Protein 3PIK (pdb70)

Solvent-accessible surface area: 24505 Å² total; per-residue (Å²): 118,54,48,30,40,127,68,147,135,18,89,59,31,19,81,139,63,17,103,152,93,150,28,43,40,18,154,70,3,1,83,12,103,62,0,42,65,10,0,50,68,0,44,113,54,9,153,104,11,107,111,11,43,72,125,11,79,117,10,75,58,63,57,160,110,14,27,58,78,85,133,83,113,117,82,56,116,67,63,37,55,155,64,53,93,180,184,56,104,110,63,90,90,102,70,24,40,39,16,92,61,36,43,70,66,61,33,127,68,0,107,12,88,4,56,4,53,9,47,94,8,70,33,34,8,25,52,13,30,34,132,12,46,60,24,94,9,10,4,63,0,0,41,14,0,0,54,0,6,28,5,44,30,0,25,111,13,0,60,54,12,22,138,77,8,69,117,10,46,39,77,1,62,124,23,53,130,107,72,69,26,80,109,114,1,25,105,35,1,125,36,16,15,92,69,2,118,74,14,21,61,112,24,92,34,60,27,52,126,3,27,100,51,0,26,135,42,8,27,32,159,53,188,37,12,128,63,68,123,44,83,70,108,10,11,97,52,11,181,46,73,75,34,21,50,0,81,22,0,19,114,18,15,36,2,50,57,3,51,35,35,4,49,14,10,11,3,67,5,0,10,9,83,7,33,78,79,46,67,56,29,45,54,41,12,98,44,21,42,14,68,52,110,97,40,12,154,65,102,110,27,36,146,190,58,113,88,84,115,90,91,86,48,153,165,60,69,44,161,35,88,52,83,21,56,80,10,61,94,153,40,111,105,19,41,76,52,4,53,103,85,0,94,72,0,34,124,70,0,33,66,4,51,64,84,52,112,47,14,54,80,79,4,40,49,37,94,164,106,32,50,58,15,92,106,61,17,114,165,8,54,46,89,21,83,152,73,66,46,69,11,91,88,1,11,72,6,8,113,36,22,22,52,6,75,29,55,19,45,61,20,46,48,34,46,16,30,11,13,0,39,0,4,14,6,6,16,8,64

Organism: Escherichia coli (strain K12) (NCBI:txid83333)

Radius of gyration: 37.1 Å; Cα contacts (8 Å, |Δi|>4): 597; chains: 1; bounding box: 53×47×133 Å

B-factor: mean 33.32, std 16.94, range [6.04, 137.3]

CATH classification: 1.20.1600.10 (+1 more: 2.20.200.10)

Foldseek 3Di:
DWPFDDDDADDALDDFFLPPDDDDAPVAQFPAVQLVVLLVLLCPQAPVLVVLVVVLVVLVVVLVVLLCVQDKDKDKDWDKDWDADPDDDGDIFIKIKMKIKMKHWPCPLCLSVLLSLLSVLLSVLSVLVSLLVSLVLSLVLSLLLLQLLLLVVQLVVLVVLLVVLVVVLVVVVVCVVVVRADPVLNVLSVVVNVVSVVSNVVSVVSNVVSLVVNCNSSNHDPDDDDHDDDAPVSGPFDDDDSGDTLVLQCQASNLVSLSSNLSSLSSQLRNLVCVQAKIKMKMKMKMFMDSDDVCTPPPVRIDIGIDMDIDHDDDDPCPSVVSSVVSVVVSVVSSVVSNVSSVVLSVLQSVLVVLLVVLVVVLVVLVVVLVVLVVQLVVQVVCVSVVNDHSVSNSVSSVVNSVSVSVNSVSRSVNVSSSSSNCVSSRHD

GO terms:
  GO:0005515 protein binding (F, IDA)
  GO:0010272 response to silver ion (P, IEP)
  GO:0042802 identical protein binding (F, IDA)
  GO:0060003 copper ion export (P, IEP)
  GO:0046688 response to copper ion (P, IEP)
  GO:0070207 protein homotrimerization (P, IDA)
  GO:0005375 copper ion transmembrane transporter activity (F, IGI)
  GO:0005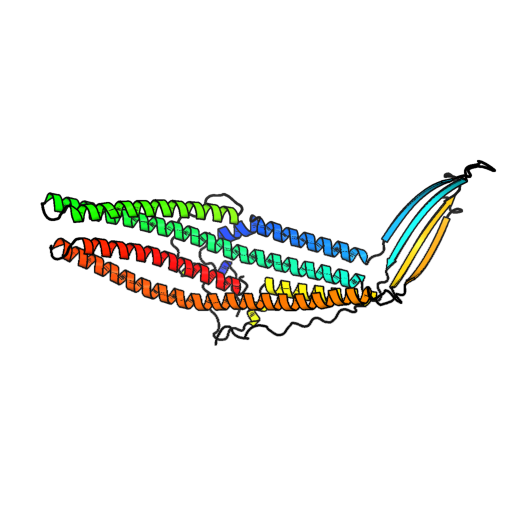507 copper ion binding (F, IGI)
  GO:0010273 detoxification of copper ion (P, IGI)
  GO:0060003 copper ion export (P, IGI)
  GO:0006878 intracellular copper ion homeostasis (P, IGI)
  GO:0010272 response to silver ion (P, IMP)
  GO:0046688 response to copper ion (P, IMP)
  GO:0019992 diacylglycerol binding (F, IDA)

Nearest PDB structures (foldseek):
  4k7r-assembly1_A  TM=1.001E+00  e=1.091E-59  Escherichia coli K-12
  1wp1-assembly1_A  TM=9.304E-01  e=4.346E-34  Pseudomonas aeruginosa
  7akz-assembly1_A  TM=9.277E-01  e=5.457E-34  Pseudomonas aeruginosa PAO1
  6zre-assembly2_B  TM=9.268E-01  e=3.791E-34  Pseudomonas aeruginosa PAO1
  5azs-assembly1_C  TM=9.317E-01  e=3.863E-33  Pseudomonas aeruginosa PAO1

Sequence (429 aa):
CSLAPDYQRPAMPVPQQFSLYQNAGWRTFFVDNQVKTLISEALVNNRDLRMATLKVQEARAQYRLTDADRYPQLNGEGSGSWSGNLKGNTATTREFSTGLNASFDLDFFGRLKNMSEAERQNYLATEEAQRAVHILLVSNVAQSYFNQQLAYAQLQIAEETLRNYQQSYAFVEKQLLTGSSNVLALEQARGVIESTRSDIAKRQGELAQANNALQLLLGSYGKLPQAQTVNSDSLQSVKLPAGLSSQILLQRPDIMEAEHALMAANANIGAARAAFFPSISLTSGISTASSDLSSLFNASSGMWNFIPKIEIPIFNAGRNQANLDIAEIRQQQSVVNYEQKIQNAFKEVADALALRQSLNDQISAQQRYLASLQITLQRARALYQHGAVSYLEVLDAERSLFATRQTLLDLNYARQVNEISLYTALGGG

InterPro domains:
  IPR003423 Outer membrane efflux protein [PF02321] (66-248)
  IPR003423 Outer membrane efflux protein [PF02321] (272-456)
  IPR010131 Multidrug resistance outer membrane protein MdtP/Nodulation protein T-like [PTHR30203] (9-457)
  IPR010131 Multidrug resistance outer membrane protein MdtP/Nodulation protein T-like [TIGR01845] (11-457)

Secondary structure (DSSP, 8-state):
---PPPP-PPPPSS-SBS----PPPHHHHB--HHHHHHHHHHHHH-HHHHHHHHHHHHHHHHHHHHHHTTS-EEEEEEEEEEE--SSS--PPEEEEEEEEEEEEE--TT-HHHHHHHHHHHHHHHHHHHHHHHHHHHHHHHHHHHHHHHHHHHHHHHHHHHHHHHHHHHHHHHHHHTTT-S-HHHHHHHHHHHHHHHHHHHHHHHHHHHHHHHHHHHHT--SPPPPP----GGGB------TT-BGGGGGGSHHHHHHHHHHHHHHHHHHHHHHTTS-EEEEEEEEEEEESSSTTSS-TTTEEEEEEEEEE-----TTHHHHHHHHHHHHHHHHHHHHHHHHHHHHHHHHHHHHHHHHHHHHHHHHHHHHHHHHHHHHHHHHHHHTTSS-THHHHHHHHHHHHHHHHHHHHHHHHHHHHHHHHHHTT--

Structure (mmCIF, N/CA/C/O backbone):
data_3PIK
#
_entry.id   3PIK
#
_cell.length_a   89.030
_cell.length_b   89.030
_cell.length_c   473.037
_cell.angle_alpha   90.00
_cell.angle_beta   90.00
_cell.angle_gamma   120.00
#
_symmetry.space_group_name_H-M   'H 3 2'
#
loop_
_entity.id
_entity.type
_entity.pdbx_description
1 polymer 'Cation efflux system protein cusC'
2 non-polymer 'UNKNOWN LIGAND'
3 non-polymer 'SULFATE ION'
4 water water
#
loop_
_atom_site.group_PDB
_atom_site.id
_atom_site.type_symbol
_atom_site.label_atom_id
_atom_site.label_alt_id
_atom_site.label_comp_id
_atom_site.label_asym_id
_atom_site.label_entity_id
_atom_site.label_seq_id
_atom_site.pdbx_PDB_ins_code
_atom_site.Cartn_x
_atom_site.Cartn_y
_atom_site.Cartn_z
_atom_site.occupancy
_atom_site.B_iso_or_equiv
_atom_site.auth_seq_id
_atom_site.auth_comp_id
_atom_site.auth_asym_id
_atom_site.auth_atom_id
_atom_site.pdbx_PDB_model_num
ATOM 1 N N . CYS A 1 1 ? -21.346 16.013 67.794 1.00 55.83 1 CYS A N 1
ATOM 2 C CA . CYS A 1 1 ? -20.991 15.115 66.691 1.00 49.30 1 CYS A CA 1
ATOM 3 C C . CYS A 1 1 ? -22.092 14.904 65.640 1.00 46.62 1 CYS A C 1
ATOM 4 O O . CYS A 1 1 ? -23.262 15.166 65.900 1.00 54.23 1 CYS A O 1
ATOM 7 N N . SER A 1 2 ? -21.707 14.433 64.458 1.00 38.97 2 SER A N 1
ATOM 8 C CA . SER A 1 2 ? -22.653 14.291 63.364 1.00 33.35 2 SER A CA 1
ATOM 9 C C . SER A 1 2 ? -23.032 12.853 63.047 1.00 25.76 2 SER A C 1
ATOM 10 O O . SER A 1 2 ? -22.173 11.978 62.918 1.00 31.10 2 SER A O 1
ATOM 13 N N . LEU A 1 3 ? -24.332 12.625 62.899 1.00 29.95 3 LEU A N 1
ATOM 14 C CA . LEU A 1 3 ? -24.843 11.312 62.515 1.00 25.10 3 LEU A CA 1
ATOM 15 C C . LEU A 1 3 ? -25.139 11.234 61.019 1.00 22.45 3 LEU A C 1
ATOM 16 O O . LEU A 1 3 ? -25.667 10.230 60.538 1.00 26.81 3 LEU A O 1
ATOM 21 N N . ALA A 1 4 ? -24.797 12.287 60.279 1.00 18.79 4 ALA A N 1
ATOM 22 C CA . ALA A 1 4 ? -25.040 12.291 58.832 1.00 22.47 4 ALA A CA 1
ATOM 23 C C . ALA A 1 4 ? -24.180 11.258 58.086 1.00 27.65 4 ALA A C 1
ATOM 24 O O . ALA A 1 4 ? -23.029 11.021 58.438 1.00 26.26 4 ALA A O 1
ATOM 26 N N . PRO A 1 5 ? -24.747 10.639 57.044 1.00 26.15 5 PRO A N 1
ATOM 27 C CA . PRO A 1 5 ? -23.930 9.767 56.193 1.00 24.63 5 PRO A CA 1
ATOM 28 C C . PRO A 1 5 ? -22.931 10.608 55.391 1.00 25.94 5 PRO A C 1
ATOM 29 O O . PRO A 1 5 ? -23.182 11.789 55.124 1.00 25.61 5 PRO A O 1
ATOM 33 N N . ASP A 1 6 ? -21.799 10.010 55.043 1.00 18.54 6 ASP A N 1
ATOM 34 C CA . ASP A 1 6 ? -20.799 10.660 54.204 1.00 23.56 6 ASP A CA 1
ATOM 35 C C . ASP A 1 6 ? -21.333 10.853 52.796 1.00 30.25 6 ASP A C 1
ATOM 36 O O . ASP A 1 6 ? -22.135 10.057 52.310 1.00 28.02 6 ASP A O 1
ATOM 41 N N . TYR A 1 7 ? -20.867 11.902 52.137 1.00 31.99 7 TYR A N 1
ATOM 42 C CA . TYR A 1 7 ? -21.223 12.131 50.751 1.00 32.72 7 TYR A CA 1
ATOM 43 C C . TYR A 1 7 ? -20.606 11.082 49.836 1.00 37.50 7 TYR A C 1
ATOM 44 O O . TYR A 1 7 ? -19.416 10.798 49.923 1.00 32.86 7 TYR A O 1
ATOM 53 N N . GLN A 1 8 ? -21.420 10.514 48.957 1.00 36.57 8 GLN A N 1
ATOM 54 C CA . GLN A 1 8 ? -20.900 9.697 47.870 1.00 37.29 8 GLN A CA 1
ATOM 55 C C . GLN A 1 8 ? -21.556 10.124 46.564 1.00 32.66 8 GLN A C 1
ATOM 56 O O . GLN A 1 8 ? -22.788 10.137 46.445 1.00 23.58 8 GLN A O 1
ATOM 62 N N . ARG A 1 9 ? -20.726 10.517 45.602 1.00 29.44 9 ARG A N 1
ATOM 63 C CA . ARG A 1 9 ? -21.219 10.894 44.288 1.00 33.86 9 ARG A CA 1
ATOM 64 C C . ARG A 1 9 ? -21.835 9.676 43.623 1.00 28.53 9 ARG A C 1
ATOM 65 O O . ARG A 1 9 ? -21.206 8.627 43.532 1.00 27.43 9 ARG A O 1
ATOM 73 N N . PRO A 1 10 ? -23.089 9.807 43.187 1.00 23.85 10 PRO A N 1
ATOM 74 C CA . PRO A 1 10 ? -23.804 8.735 42.486 1.00 22.67 10 PRO A CA 1
ATOM 75 C C . PRO A 1 10 ? -23.070 8.290 41.222 1.00 27.13 10 PRO A C 1
ATOM 76 O O . PRO A 1 10 ? -22.353 9.064 40.582 1.00 25.70 10 PRO A O 1
ATOM 80 N N . ALA A 1 11 ? -23.274 7.036 40.859 1.00 26.99 11 ALA A N 1
ATOM 81 C CA . ALA A 1 11 ? -22.738 6.502 39.625 1.00 34.45 11 ALA A CA 1
ATOM 82 C C . ALA A 1 11 ? -23.211 7.372 38.459 1.00 37.03 11 ALA A C 1
ATOM 83 O O . ALA A 1 11 ? -24.368 7.802 38.441 1.00 27.80 11 ALA A O 1
ATOM 85 N N . MET A 1 12 ? -22.315 7.645 37.509 1.00 37.00 12 MET A N 1
ATOM 86 C CA . MET A 1 12 ? -22.641 8.435 36.315 1.00 32.86 12 MET A CA 1
ATOM 87 C C . MET A 1 12 ? -23.848 7.824 35.589 1.00 31.33 12 MET A C 1
ATOM 88 O O . MET A 1 12 ? -23.819 6.662 35.181 1.00 26.91 12 MET A O 1
ATOM 93 N N . PRO A 1 13 ? -24.928 8.598 35.446 1.00 30.52 13 PRO A N 1
ATOM 94 C CA . PRO A 1 13 ? -26.147 8.053 34.838 1.00 29.16 13 PRO A CA 1
ATOM 95 C C . PRO A 1 13 ? -26.191 8.185 33.304 1.00 26.27 13 PRO A C 1
ATOM 96 O O . PRO A 1 13 ? -27.264 8.030 32.726 1.00 25.31 13 PRO A O 1
ATOM 100 N N . VAL A 1 14 ? -25.053 8.466 32.674 1.00 20.61 14 VAL A N 1
ATOM 101 C CA . VAL A 1 14 ? -24.967 8.644 31.221 1.00 26.98 14 VAL A CA 1
ATOM 102 C C . VAL A 1 14 ? -23.682 7.990 30.730 1.00 30.39 14 VAL A C 1
ATOM 103 O O . VAL A 1 14 ? -22.791 7.731 31.533 1.00 27.94 14 VAL A O 1
ATOM 107 N N . PRO A 1 15 ? -23.573 7.726 29.412 1.00 30.14 15 PRO A N 1
ATOM 108 C CA . PRO A 1 15 ? -22.337 7.117 28.897 1.00 29.16 15 PRO A CA 1
ATOM 109 C C . PRO A 1 15 ? -21.144 7.998 29.219 1.00 26.65 15 PRO A C 1
ATOM 110 O O . PRO A 1 15 ? -21.327 9.179 29.496 1.00 24.24 15 PRO A O 1
ATOM 114 N N . GLN A 1 16 ? -19.946 7.436 29.194 1.00 29.62 16 GLN A N 1
ATOM 115 C CA . GLN A 1 16 ? -18.763 8.188 29.594 1.00 31.63 16 GLN A CA 1
ATOM 116 C C . GLN A 1 16 ? -18.248 9.080 28.472 1.00 27.84 16 GLN A C 1
ATOM 117 O O . GLN A 1 16 ? -17.432 9.971 28.709 1.00 29.44 16 GLN A O 1
ATOM 123 N N . GLN A 1 17 ? -18.734 8.843 27.255 1.00 22.43 17 GLN A N 1
ATOM 124 C CA . GLN A 1 17 ? -18.388 9.686 26.116 1.00 30.91 17 GLN A CA 1
ATOM 125 C C . GLN A 1 17 ? -19.631 10.069 25.314 1.00 33.51 17 GLN A C 1
ATOM 126 O O . GLN A 1 17 ? -20.630 9.343 25.296 1.00 26.97 17 GLN A O 1
ATOM 132 N N . PHE A 1 18 ? -19.552 11.211 24.645 1.00 27.01 18 PHE A N 1
ATOM 133 C CA . PHE A 1 18 ? -20.675 11.747 23.890 1.00 39.63 18 PHE A CA 1
ATOM 134 C C . PHE A 1 18 ? -20.923 11.046 22.556 1.00 49.47 18 PHE A C 1
ATOM 135 O O . PHE A 1 18 ? -22.030 11.118 22.015 1.00 49.92 18 PHE A O 1
ATOM 143 N N . SER A 1 19 ? -19.883 10.408 22.029 1.00 53.23 19 SER A N 1
ATOM 144 C CA . SER A 1 19 ? -20.014 9.466 20.920 1.00 70.27 19 SER A CA 1
ATOM 145 C C . SER A 1 19 ? -18.687 9.286 20.196 1.00 81.21 19 SER A C 1
ATOM 146 O O . SER A 1 19 ? -18.345 10.065 19.302 1.00 85.61 19 SER A O 1
ATOM 149 N N . LEU A 1 20 ? -17.935 8.266 20.595 1.00 84.64 20 LEU A N 1
ATOM 150 C CA . LEU A 1 20 ? -16.746 7.863 19.850 1.00 88.04 20 LEU A CA 1
ATOM 151 C C . LEU A 1 20 ? -16.601 6.344 19.843 1.00 88.27 20 LEU A C 1
ATOM 152 O O . LEU A 1 20 ? -16.114 5.763 18.875 1.00 86.69 20 LEU A O 1
ATOM 157 N N . TYR A 1 32 ? -10.356 18.992 27.995 1.00 64.23 32 TYR A N 1
ATOM 158 C CA . TYR A 1 32 ? -10.949 20.172 27.369 1.00 65.41 32 TYR A CA 1
ATOM 159 C C . TYR A 1 32 ? -11.590 21.133 28.372 1.00 62.74 32 TYR A C 1
ATOM 160 O O . TYR A 1 32 ? -12.088 20.715 29.418 1.00 66.04 32 TYR A O 1
ATOM 169 N N . GLN A 1 33 ? -11.574 22.420 28.036 1.00 60.28 33 GLN A N 1
ATOM 170 C CA . GLN A 1 33 ? -12.330 23.434 28.775 1.00 63.67 33 GLN A CA 1
ATOM 171 C C . GLN A 1 33 ? -12.726 24.605 27.876 1.00 57.29 33 GLN A C 1
ATOM 172 O O . GLN A 1 33 ? -11.910 25.110 27.097 1.00 48.31 33 GLN A O 1
ATOM 178 N N . ASN A 1 34 ? -13.979 25.039 27.987 1.00 54.01 34 ASN A N 1
ATOM 179 C CA . ASN A 1 34 ? -14.430 26.221 27.258 1.00 47.57 34 ASN A CA 1
ATOM 180 C C . ASN A 1 34 ? -13.505 27.418 27.483 1.00 41.23 34 ASN A C 1
ATOM 181 O O . ASN A 1 34 ? -12.952 27.587 28.569 1.00 42.29 34 ASN A O 1
ATOM 186 N N . ALA A 1 35 ? -13.347 28.244 26.456 1.00 37.76 35 ALA A N 1
ATOM 187 C CA . ALA A 1 35 ? -12.766 29.570 26.618 1.00 37.41 35 ALA A CA 1
ATOM 188 C C . ALA A 1 35 ? -13.843 30.479 27.212 1.00 36.40 35 ALA A C 1
ATOM 189 O O . ALA A 1 35 ? -15.020 30.130 27.181 1.00 35.76 35 ALA A O 1
ATOM 191 N N . GLY A 1 36 ? -13.445 31.634 27.749 1.00 32.85 36 GLY A N 1
ATOM 192 C CA . GLY A 1 36 ? -14.392 32.611 28.277 1.00 30.19 36 GLY A CA 1
ATOM 193 C C . GLY A 1 36 ? -15.303 33.192 27.198 1.00 28.52 36 GLY A C 1
ATOM 194 O O . GLY A 1 36 ? -14.932 33.221 26.027 1.00 28.36 36 GLY A O 1
ATOM 195 N N . TRP A 1 37 ? -16.493 33.655 27.582 1.00 24.87 37 TRP A N 1
ATOM 196 C CA . TRP A 1 37 ? -17.435 34.170 26.595 1.00 29.82 37 TRP A CA 1
ATOM 197 C C . TRP A 1 37 ? -16.890 35.387 25.851 1.00 29.57 37 TRP A C 1
ATOM 198 O O . TRP A 1 37 ? -17.280 35.644 24.714 1.00 28.68 37 TRP A O 1
ATOM 209 N N . ARG A 1 38 ? -16.001 36.131 26.500 1.00 30.67 38 ARG A N 1
ATOM 210 C CA . ARG A 1 38 ? -15.345 37.262 25.862 1.00 30.10 38 ARG A CA 1
ATOM 211 C C . ARG A 1 38 ? -14.489 36.800 24.689 1.00 27.85 38 ARG A C 1
ATOM 212 O O . ARG A 1 38 ? -14.246 37.563 23.749 1.00 26.06 38 ARG A O 1
ATOM 220 N N . THR A 1 39 ? -14.052 35.544 24.747 1.00 23.34 39 THR A N 1
ATOM 221 C CA . THR A 1 39 ? -13.233 34.947 23.687 1.00 27.62 39 THR A CA 1
ATOM 222 C C . THR A 1 39 ? -14.093 34.151 22.705 1.00 27.86 39 THR A C 1
ATOM 223 O O . THR A 1 39 ? -13.886 34.224 21.497 1.00 30.91 39 THR A O 1
ATOM 227 N N . PHE A 1 40 ? -15.077 33.420 23.227 1.00 28.22 40 PHE A N 1
ATOM 228 C CA . PHE A 1 40 ? -16.003 32.650 22.398 1.00 20.70 40 PHE A CA 1
ATOM 229 C C . PHE A 1 40 ? -16.761 33.540 21.414 1.00 22.06 40 PHE A C 1
ATOM 230 O O . PHE A 1 40 ? -16.868 33.229 20.219 1.00 25.34 40 PHE A O 1
ATOM 238 N N . PHE A 1 41 ? -17.293 34.648 21.911 1.00 17.83 41 PHE A N 1
ATOM 239 C CA . PHE A 1 41 ? -17.951 35.609 21.025 1.00 21.87 41 PHE A CA 1
ATOM 240 C C . PHE A 1 41 ? -16.919 36.547 20.436 1.00 24.57 41 PHE A C 1
ATOM 241 O O . PHE A 1 41 ? -16.201 37.231 21.163 1.00 26.11 41 PHE A O 1
ATOM 249 N N . VAL A 1 42 ? -16.844 36.563 19.111 1.00 24.47 42 VAL A N 1
ATOM 250 C CA . VAL A 1 42 ? -15.939 37.460 18.411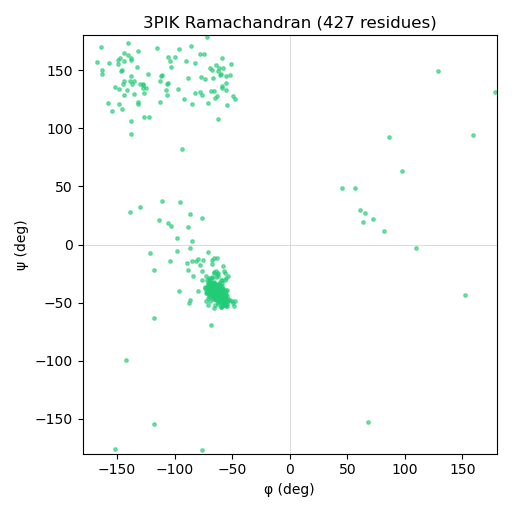 1.00 21.07 42 VAL A CA 1
ATOM 251 C C . VAL A 1 42 ? -16.645 38.783 18.183 1.00 19.52 42 VAL A C 1
ATOM 252 O O . VAL A 1 42 ? -16.115 39.844 18.518 1.00 24.05 42 VAL A O 1
ATOM 256 N N . ASP A 1 43 ? -17.855 38.714 17.635 1.00 18.81 43 ASP A N 1
ATOM 257 C CA . ASP A 1 43 ? -18.645 39.911 17.385 1.00 21.32 43 ASP A CA 1
ATOM 258 C C . ASP A 1 43 ? -18.657 40.758 18.650 1.00 28.03 43 ASP A C 1
ATOM 259 O O . ASP A 1 43 ? -18.978 40.268 19.723 1.00 31.80 43 ASP A O 1
ATOM 264 N N . ASN A 1 44 ? -18.300 42.026 18.528 1.00 27.64 44 ASN A N 1
ATOM 265 C CA . ASN A 1 44 ? -18.155 42.878 19.707 1.00 28.71 44 ASN A CA 1
ATOM 266 C C . ASN A 1 44 ? -19.475 43.484 20.179 1.00 26.15 44 ASN A C 1
ATOM 267 O O . ASN A 1 44 ? -19.650 43.813 21.357 1.00 27.97 44 ASN A O 1
ATOM 272 N N . GLN A 1 45 ? -20.396 43.650 19.244 1.00 23.37 45 GLN A N 1
ATOM 273 C CA . GLN A 1 45 ? -21.709 44.163 19.566 1.00 23.27 45 GLN A CA 1
ATOM 274 C C . GLN A 1 45 ? -22.407 43.213 20.543 1.00 19.64 45 GLN A C 1
ATOM 275 O O . GLN A 1 45 ? -22.964 43.641 21.548 1.00 21.72 45 GLN A O 1
ATOM 281 N N . VAL A 1 46 ? -22.383 41.917 20.249 1.00 18.86 46 VAL A N 1
ATOM 282 C CA . VAL A 1 46 ? -23.085 40.981 21.111 1.00 18.84 46 VAL A CA 1
ATOM 283 C C . VAL A 1 46 ? -22.495 41.023 22.527 1.00 18.60 46 VAL A C 1
ATOM 284 O O . VAL A 1 46 ? -23.213 40.878 23.505 1.00 18.81 46 VAL A O 1
ATOM 288 N N . LYS A 1 47 ? -21.192 41.248 22.630 1.00 20.36 47 LYS A N 1
ATOM 289 C CA . LYS A 1 47 ? -20.540 41.251 23.924 1.00 16.99 47 LYS A CA 1
ATOM 290 C C . LYS A 1 47 ? -20.931 42.470 24.746 1.00 24.29 47 LYS A C 1
ATOM 291 O O . LYS A 1 47 ? -21.063 42.387 25.972 1.00 22.63 47 LYS A O 1
ATOM 297 N N . THR A 1 48 ? -21.127 43.590 24.059 1.00 22.15 48 THR A N 1
ATOM 298 C CA . THR A 1 48 ? -21.569 44.831 24.688 1.00 24.89 48 THR A CA 1
ATOM 299 C C . THR A 1 48 ? -22.963 44.637 25.269 1.00 24.61 48 THR A C 1
ATOM 300 O O . THR A 1 48 ? -23.265 45.122 26.352 1.00 23.51 48 THR A O 1
ATOM 304 N N . LEU A 1 49 ? -23.820 43.938 24.534 1.00 21.36 49 LEU A N 1
ATOM 305 C CA . LEU A 1 49 ? -25.176 43.696 25.010 1.00 25.85 49 LEU A CA 1
ATOM 306 C C . LEU A 1 49 ? -25.169 42.714 26.179 1.00 24.29 49 LEU A C 1
ATOM 307 O O . LEU A 1 49 ? -25.982 42.823 27.102 1.00 20.61 49 LEU A O 1
ATOM 312 N N . ILE A 1 50 ? -24.253 41.752 26.137 1.00 21.28 50 ILE A N 1
ATOM 313 C CA . ILE A 1 50 ? -24.162 40.762 27.204 1.00 19.81 50 ILE A CA 1
ATOM 314 C C . ILE A 1 50 ? -23.738 41.469 28.489 1.00 22.76 50 ILE A C 1
ATOM 315 O O . ILE A 1 50 ? -24.316 41.253 29.554 1.00 18.64 50 ILE A O 1
ATOM 320 N N . SER A 1 51 ? -22.737 42.334 28.379 1.00 21.49 51 SER A N 1
ATOM 321 C CA . SER A 1 51 ? -22.260 43.063 29.543 1.00 25.05 51 SER A CA 1
ATOM 322 C C . SER A 1 51 ? -23.367 43.903 30.159 1.00 23.11 51 SER A C 1
ATOM 323 O O . SER A 1 51 ? -23.480 43.975 31.376 1.00 22.78 51 SER A O 1
ATOM 326 N N . GLU A 1 52 ? -24.165 44.555 29.319 1.00 16.00 52 GLU A N 1
ATOM 327 C CA . GLU A 1 52 ? -25.253 45.390 29.824 1.00 24.21 52 GLU A CA 1
ATOM 328 C C . GLU A 1 52 ? -26.296 44.526 30.531 1.00 23.27 52 GLU A C 1
ATOM 329 O O . GLU A 1 52 ? -26.751 44.854 31.616 1.00 27.27 52 GLU A O 1
ATOM 335 N N . ALA A 1 53 ? -26.666 43.417 29.901 1.00 19.93 53 ALA A N 1
ATOM 336 C CA . ALA A 1 53 ? -27.625 42.487 30.490 1.00 21.47 53 ALA A CA 1
ATOM 337 C C . ALA A 1 53 ? -27.171 42.013 31.868 1.00 17.93 53 ALA A C 1
ATOM 338 O O . ALA A 1 53 ? -27.953 41.995 32.816 1.00 21.81 53 ALA A O 1
ATOM 340 N N . LEU A 1 54 ? -25.905 41.628 31.978 1.00 20.43 54 LEU A N 1
ATOM 341 C CA . LEU A 1 54 ? -25.354 41.197 33.268 1.00 31.94 54 LEU A CA 1
ATOM 342 C C . LEU A 1 54 ? -25.560 42.227 34.372 1.00 30.53 54 LEU A C 1
ATOM 343 O O . LEU A 1 54 ? -25.635 41.883 35.542 1.00 33.14 54 LEU A O 1
ATOM 348 N N . VAL A 1 55 ? -25.659 43.489 33.997 1.00 27.25 55 VAL A N 1
ATOM 349 C CA . VAL A 1 55 ? -25.896 44.526 34.979 1.00 32.24 55 VAL A CA 1
ATOM 350 C C . VAL A 1 55 ? -27.386 44.717 35.255 1.00 28.57 55 VAL A C 1
ATOM 351 O O . VAL A 1 55 ? -27.804 44.788 36.407 1.00 28.08 55 VAL A O 1
ATOM 355 N N . ASN A 1 56 ? -28.187 44.815 34.202 1.00 21.49 56 ASN A N 1
ATOM 356 C CA . ASN A 1 56 ? -29.547 45.328 34.368 1.00 19.20 56 ASN A CA 1
ATOM 357 C C . ASN A 1 56 ? -30.652 44.284 34.338 1.00 23.54 56 ASN A C 1
ATOM 358 O O . ASN A 1 56 ? -31.784 44.576 34.702 1.00 23.70 56 ASN A O 1
ATOM 363 N N . ASN A 1 57 ? -30.335 43.081 33.878 1.00 22.56 57 ASN A N 1
ATOM 364 C CA . ASN A 1 57 ? -31.359 42.065 33.713 1.00 24.07 57 ASN A CA 1
ATOM 365 C C . ASN A 1 57 ? -32.019 41.664 35.035 1.00 22.33 57 ASN A C 1
ATOM 366 O O . ASN A 1 57 ? -31.343 41.305 35.998 1.00 18.91 57 ASN A O 1
ATOM 371 N N . ARG A 1 58 ? -33.348 41.712 35.044 1.00 20.73 58 ARG A N 1
ATOM 372 C CA . ARG A 1 58 ? -34.146 41.511 36.248 1.00 22.01 58 ARG A CA 1
ATOM 373 C C . ARG A 1 58 ? -34.116 40.082 36.797 1.00 22.47 58 ARG A C 1
ATOM 374 O O . ARG A 1 58 ? -34.031 39.890 38.013 1.00 25.86 58 ARG A O 1
ATOM 382 N N . ASP A 1 59 ? -34.182 39.095 35.906 1.00 18.29 59 ASP A N 1
ATOM 383 C CA . ASP A 1 59 ? -34.144 37.690 36.304 1.00 22.15 59 ASP A CA 1
ATOM 384 C C . ASP A 1 59 ? -32.863 37.367 37.045 1.00 18.64 59 ASP A C 1
ATOM 385 O O . ASP A 1 59 ? -32.877 36.642 38.036 1.00 21.72 59 ASP A O 1
ATOM 390 N N . LEU A 1 60 ? -31.753 37.906 36.554 1.00 16.16 60 LEU A N 1
ATOM 391 C CA . LEU A 1 60 ? -30.454 37.634 37.153 1.00 19.84 60 LEU A CA 1
ATOM 392 C C . LEU A 1 60 ? -30.334 38.373 38.489 1.00 20.29 60 LEU A C 1
ATOM 393 O O . LEU A 1 60 ? -29.839 37.832 39.472 1.00 22.91 60 LEU A O 1
ATOM 398 N N . ARG A 1 61 ? -30.805 39.610 38.516 1.00 13.42 61 ARG A N 1
ATOM 399 C CA . ARG A 1 61 ? -30.870 40.365 39.754 1.00 19.97 61 ARG A CA 1
ATOM 400 C C . ARG A 1 61 ? -31.676 39.586 40.807 1.00 22.16 61 ARG A C 1
ATOM 401 O O . ARG A 1 61 ? -31.286 39.490 41.971 1.00 22.74 61 ARG A O 1
ATOM 409 N N . MET A 1 62 ? -32.786 38.999 40.383 1.00 22.06 62 MET A N 1
ATOM 410 C CA . MET A 1 62 ? -33.621 38.212 41.285 1.00 18.41 62 MET A CA 1
ATOM 411 C C . MET A 1 62 ? -32.879 36.965 41.779 1.00 26.85 62 MET A C 1
ATOM 412 O O . MET A 1 62 ? -33.000 36.567 42.952 1.00 24.25 62 MET A O 1
ATOM 417 N N . ALA A 1 63 ? -32.114 36.344 40.883 1.00 17.71 63 ALA A N 1
ATOM 418 C CA . ALA A 1 63 ? -31.338 35.166 41.257 1.00 15.98 63 ALA A CA 1
ATOM 419 C C . ALA A 1 63 ? -30.258 35.537 42.275 1.00 18.54 63 ALA A C 1
ATOM 420 O O . ALA A 1 63 ? -29.953 34.766 43.191 1.00 21.47 63 ALA A O 1
ATOM 422 N N . THR A 1 64 ? -29.690 36.726 42.123 1.00 18.02 64 THR A N 1
ATOM 423 C CA . THR A 1 64 ? -28.701 37.229 43.081 1.00 20.69 64 THR A CA 1
ATOM 424 C C . THR A 1 64 ? -29.335 37.458 44.446 1.00 21.58 64 THR A C 1
ATOM 425 O O . THR A 1 64 ? -28.757 37.128 45.480 1.00 20.72 64 THR A O 1
ATOM 429 N N . LEU A 1 65 ? -30.541 38.013 44.451 1.00 27.00 65 LEU A N 1
ATOM 430 C CA . LEU A 1 65 ? -31.229 38.252 45.714 1.00 19.66 65 LEU A CA 1
ATOM 431 C C . LEU A 1 65 ? -31.569 36.936 46.418 1.00 23.72 65 LEU A C 1
ATOM 432 O O . LEU A 1 65 ? -31.502 36.852 47.647 1.00 25.24 65 LEU A O 1
ATOM 437 N N . LYS A 1 66 ? -31.901 35.904 45.646 1.00 22.22 66 LYS A N 1
ATOM 438 C CA . LYS A 1 66 ? -32.207 34.598 46.233 1.00 18.75 66 LYS A CA 1
ATOM 439 C C . LYS A 1 66 ? -30.982 34.007 46.928 1.00 21.00 66 LYS A C 1
ATOM 440 O O . LYS A 1 66 ? -31.107 33.331 47.938 1.00 25.00 66 LYS A O 1
ATOM 446 N N . VAL A 1 67 ? -29.795 34.262 46.383 1.00 26.11 67 VAL A N 1
ATOM 447 C CA . VAL A 1 67 ? -28.577 33.837 47.059 1.00 22.45 67 VAL A CA 1
ATOM 448 C C . VAL A 1 67 ? -28.441 34.540 48.407 1.00 22.21 67 VAL A C 1
ATOM 449 O O . VAL A 1 67 ? -28.096 33.914 49.396 1.00 23.92 67 VAL A O 1
ATOM 453 N N . GLN A 1 68 ? -28.726 35.837 48.452 1.00 17.08 68 GLN A N 1
ATOM 454 C CA . GLN A 1 68 ? -28.591 36.570 49.703 1.00 19.58 68 GLN A CA 1
ATOM 455 C C . GLN A 1 68 ? -29.578 36.051 50.748 1.00 25.53 68 GLN A C 1
ATOM 456 O O . GLN A 1 68 ? -29.243 35.890 51.917 1.00 22.96 68 GLN A O 1
ATOM 462 N N . GLU A 1 69 ? -30.787 35.769 50.289 1.00 26.22 69 GLU A N 1
ATOM 463 C CA . GLU A 1 69 ? -31.854 35.267 51.123 1.00 21.39 69 GLU A CA 1
ATOM 464 C C . GLU A 1 69 ? -31.463 33.935 51.756 1.00 21.23 69 GLU A C 1
ATOM 465 O O . GLU A 1 69 ? -31.641 33.719 52.954 1.00 24.84 69 GLU A O 1
ATOM 471 N N . ALA A 1 70 ? -30.933 33.044 50.928 1.00 16.52 70 ALA A N 1
ATOM 472 C CA . ALA A 1 70 ? -30.488 31.746 51.384 1.00 25.34 70 ALA A CA 1
ATOM 473 C C . ALA A 1 70 ? -29.297 31.881 52.343 1.00 24.56 70 ALA A C 1
ATOM 474 O O . ALA A 1 70 ? -29.152 31.093 53.271 1.00 25.55 70 ALA A O 1
ATOM 476 N N . ARG A 1 71 ? -28.448 32.877 52.119 1.00 23.70 71 ARG A N 1
ATOM 477 C CA . ARG A 1 71 ? -27.325 33.112 53.018 1.00 22.30 71 ARG A CA 1
ATOM 478 C C . ARG A 1 71 ? -27.875 33.509 54.390 1.00 26.18 71 ARG A C 1
ATOM 479 O O . ARG A 1 71 ? -27.422 33.003 55.411 1.00 24.83 71 ARG A O 1
ATOM 487 N N . ALA A 1 72 ? -28.873 34.396 54.398 1.00 19.39 72 ALA A N 1
ATOM 488 C CA . ALA A 1 72 ? -29.499 34.850 55.633 1.00 20.44 72 ALA A CA 1
ATOM 489 C C . ALA A 1 72 ? -30.227 33.703 56.358 1.00 24.98 72 ALA A C 1
ATOM 490 O O . ALA A 1 72 ? -30.157 33.589 57.578 1.00 23.27 72 ALA A O 1
ATOM 492 N N . GLN A 1 73 ? -30.910 32.845 55.606 1.00 22.35 73 GLN A N 1
ATOM 493 C CA . GLN A 1 73 ? -31.538 31.667 56.197 1.00 18.91 73 GLN A CA 1
ATOM 494 C C . GLN A 1 73 ? -30.485 30.737 56.803 1.00 25.39 73 GLN A C 1
ATOM 495 O O . GLN A 1 73 ? -30.704 30.134 57.851 1.00 27.63 73 GLN A O 1
ATOM 501 N N . TYR A 1 74 ? -29.335 30.619 56.148 1.00 22.42 74 TYR A N 1
ATOM 502 C CA . TYR A 1 74 ? -28.252 29.844 56.736 1.00 23.22 74 TYR A CA 1
ATOM 503 C C . TYR A 1 74 ? -27.864 30.456 58.093 1.00 23.98 74 TYR A C 1
ATOM 504 O O . TYR A 1 74 ? -27.746 29.747 59.081 1.00 19.59 74 TYR A O 1
ATOM 513 N N . ARG A 1 75 ? -27.699 31.778 58.132 1.00 21.89 75 ARG A N 1
ATOM 514 C CA . ARG A 1 75 ? -27.350 32.473 59.366 1.00 26.58 75 ARG A CA 1
ATOM 515 C C . ARG A 1 75 ? -28.407 32.304 60.456 1.00 22.99 75 ARG A C 1
ATOM 516 O O . ARG A 1 75 ? -28.071 32.010 61.593 1.00 32.60 75 ARG A O 1
ATOM 524 N N . LEU A 1 76 ? -29.677 32.462 60.097 1.00 24.25 76 LEU A N 1
ATOM 525 C CA . LEU A 1 76 ? -30.778 32.253 61.032 1.00 23.96 76 LEU A CA 1
ATOM 526 C C . LEU A 1 76 ? -30.720 30.871 61.686 1.00 30.40 76 LEU A C 1
ATOM 527 O O . LEU A 1 76 ? -30.915 30.739 62.894 1.00 26.87 76 LEU A O 1
ATOM 532 N N . THR A 1 77 ? -30.457 29.847 60.883 1.00 26.27 77 THR A N 1
ATOM 533 C CA . THR A 1 77 ? -30.475 28.480 61.371 1.00 30.11 77 THR A CA 1
ATOM 534 C C . THR A 1 77 ? -29.247 28.193 62.227 1.00 32.17 77 THR A C 1
ATOM 535 O O . THR A 1 77 ? -29.320 27.492 63.237 1.00 30.10 77 THR A O 1
ATOM 539 N N . ASP A 1 78 ? -28.122 28.762 61.826 1.00 25.63 78 ASP A N 1
ATOM 540 C CA . ASP A 1 78 ? -26.891 28.596 62.571 1.00 32.13 78 ASP A CA 1
ATOM 541 C C . ASP A 1 78 ? -27.000 29.248 63.950 1.00 36.94 78 ASP A C 1
ATOM 542 O O . ASP A 1 78 ? -26.455 28.740 64.928 1.00 37.41 78 ASP A O 1
ATOM 547 N N . ALA A 1 79 ? -27.710 30.371 64.016 1.00 33.01 79 ALA A N 1
ATOM 548 C CA . ALA A 1 79 ? -27.881 31.106 65.262 1.00 33.37 79 ALA A CA 1
ATOM 549 C C . ALA A 1 79 ? -28.539 30.233 66.321 1.00 30.82 79 ALA A C 1
ATOM 550 O O . ALA A 1 79 ? -28.229 30.338 67.514 1.00 28.03 79 ALA A O 1
ATOM 552 N N . ASP A 1 80 ? -29.421 29.348 65.876 1.00 34.42 80 ASP A N 1
ATOM 553 C CA . ASP A 1 80 ? -30.130 28.458 66.791 1.00 40.19 80 ASP A CA 1
ATOM 554 C C . ASP A 1 80 ? -29.175 27.509 67.517 1.00 41.64 80 ASP A C 1
ATOM 555 O O . ASP A 1 80 ? -29.554 26.851 68.484 1.00 51.27 80 ASP A O 1
ATOM 560 N N . ARG A 1 81 ? -27.929 27.447 67.063 1.00 34.25 81 ARG A N 1
ATOM 561 C CA . ARG A 1 81 ? -26.921 26.630 67.741 1.00 34.93 81 ARG A CA 1
ATOM 562 C C . ARG A 1 81 ? -26.254 27.354 68.911 1.00 35.34 81 ARG A C 1
ATOM 563 O O . ARG A 1 81 ? -25.545 26.740 69.705 1.00 33.03 81 ARG A O 1
ATOM 571 N N . TYR A 1 82 ? -26.429 28.665 68.993 1.00 32.99 82 TYR A N 1
ATOM 572 C CA . TYR A 1 82 ? -25.698 29.433 69.993 1.00 31.54 82 TYR A CA 1
ATOM 573 C C . TYR A 1 82 ? -26.578 29.728 71.192 1.00 25.13 82 TYR A C 1
ATOM 574 O O . TYR A 1 82 ? -27.796 29.630 71.099 1.00 30.62 82 TYR A O 1
ATOM 583 N N . PRO A 1 83 ? -25.958 30.080 72.328 1.00 29.93 83 PRO A N 1
ATOM 584 C CA . PRO A 1 83 ? -26.706 30.443 73.539 1.00 38.52 83 PRO A CA 1
ATOM 585 C C . PRO A 1 83 ? -27.583 31.678 73.350 1.00 42.47 83 PRO A C 1
ATOM 586 O O . PRO A 1 83 ? -27.255 32.559 72.552 1.00 51.13 83 PRO A O 1
ATOM 590 N N . GLN A 1 84 ? -28.696 31.717 74.078 1.00 37.94 84 GLN A N 1
ATOM 591 C CA . GLN A 1 84 ? -29.560 32.888 74.159 1.00 29.81 84 GLN A CA 1
ATOM 592 C C . GLN A 1 84 ? -29.500 33.509 75.552 1.00 34.89 84 GLN A C 1
ATOM 593 O O . GLN A 1 84 ? -29.378 32.803 76.560 1.00 35.15 84 GLN A O 1
ATOM 599 N N . LEU A 1 85 ? -29.604 34.832 75.603 1.00 34.24 85 LEU A N 1
ATOM 600 C CA . LEU A 1 85 ? -29.713 35.555 76.863 1.00 40.68 85 LEU A CA 1
ATOM 601 C C . LEU A 1 85 ? -30.855 36.556 76.763 1.00 41.71 85 LEU A C 1
ATOM 602 O O . LEU A 1 85 ? -30.838 37.437 75.909 1.00 41.34 85 LEU A O 1
ATOM 607 N N . ASN A 1 86 ? -31.843 36.423 77.637 1.00 37.29 86 ASN A N 1
ATOM 608 C CA . ASN A 1 86 ? -33.004 37.290 77.570 1.00 32.71 86 ASN A CA 1
ATOM 609 C C . ASN A 1 86 ? -33.478 37.773 78.942 1.00 32.94 86 ASN A C 1
ATOM 610 O O . ASN A 1 86 ? -33.192 37.163 79.969 1.00 35.18 86 ASN A O 1
ATOM 615 N N . GLY A 1 87 ? -34.212 38.874 78.944 1.00 29.79 87 GLY A N 1
ATOM 616 C CA . GLY A 1 87 ? -34.746 39.429 80.168 1.00 30.90 87 GLY A CA 1
ATOM 617 C C . GLY A 1 87 ? -36.227 39.152 80.316 1.00 36.63 87 GLY A C 1
ATOM 618 O O . GLY A 1 87 ? -36.944 38.908 79.335 1.00 39.21 87 GLY A O 1
ATOM 619 N N . GLU A 1 88 ? -36.688 39.205 81.557 1.00 37.47 88 GLU A N 1
ATOM 620 C CA . GLU A 1 88 ? -38.073 38.926 81.879 1.00 41.10 88 GLU A CA 1
ATOM 621 C C . GLU A 1 88 ? -38.451 39.842 83.017 1.00 40.35 88 GLU A C 1
ATOM 622 O O . GLU A 1 88 ? -37.678 40.034 83.944 1.00 42.73 88 GLU A O 1
ATOM 628 N N . GLY A 1 89 ? -39.644 40.408 82.948 1.00 42.14 89 GLY A N 1
ATOM 629 C CA . GLY A 1 89 ? -40.140 41.246 84.017 1.00 42.03 89 GLY A CA 1
ATOM 630 C C . GLY A 1 89 ? -41.583 40.869 84.245 1.00 41.78 89 GLY A C 1
ATOM 631 O O . GLY A 1 89 ? -42.324 40.652 83.289 1.00 39.25 89 GLY A O 1
ATOM 632 N N . SER A 1 90 ? -41.979 40.774 85.507 1.00 36.82 90 SER A N 1
ATOM 633 C CA . SER A 1 90 ? -43.323 40.333 85.841 1.00 35.22 90 SER A CA 1
ATOM 634 C C . SER A 1 90 ? -43.861 41.022 87.094 1.00 36.48 90 SER A C 1
ATOM 635 O O . SER A 1 90 ? -43.104 41.400 87.980 1.00 36.27 90 SER A O 1
ATOM 638 N N . GLY A 1 91 ? -45.178 41.185 87.144 1.00 38.28 91 GLY A N 1
ATOM 639 C CA . GLY A 1 91 ? -45.877 41.638 88.326 1.00 37.25 91 GLY A CA 1
ATOM 640 C C . GLY A 1 91 ? -47.096 40.751 88.480 1.00 46.56 91 GLY A C 1
ATOM 641 O O . GLY A 1 91 ? -47.725 40.387 87.488 1.00 43.85 91 GLY A O 1
ATOM 642 N N . SER A 1 92 ? -47.429 40.384 89.712 1.00 45.48 92 SER A N 1
ATOM 643 C CA . SER A 1 92 ? -48.533 39.454 89.937 1.00 49.86 92 SER A CA 1
ATOM 644 C C . SER A 1 92 ? -49.426 39.851 91.108 1.00 48.01 92 SER A C 1
ATOM 645 O O . SER A 1 92 ? -49.038 39.717 92.275 1.00 42.00 92 SER A O 1
ATOM 648 N N . TRP A 1 93 ? -50.615 40.345 90.779 1.00 42.97 93 TRP A N 1
ATOM 649 C CA . TRP A 1 93 ? -51.657 40.595 91.759 1.00 40.82 93 TRP A CA 1
ATOM 650 C C . TRP A 1 93 ? -52.596 39.411 91.757 1.00 45.91 93 TRP A C 1
ATOM 651 O O . TRP A 1 93 ? -52.996 38.936 90.698 1.00 50.42 93 TRP A O 1
ATOM 662 N N . SER A 1 94 ? -52.937 38.927 92.944 1.00 44.42 94 SER A N 1
ATOM 663 C CA . SER A 1 94 ? -53.917 37.858 93.074 1.00 48.87 94 SER A CA 1
ATOM 664 C C . SER A 1 94 ? -54.518 37.896 94.461 1.00 58.67 94 SER A C 1
ATOM 665 O O . SER A 1 94 ? -53.911 38.410 95.401 1.00 58.27 94 SER A O 1
ATOM 668 N N . GLY A 1 95 ? -55.716 37.348 94.587 1.00 58.48 95 GLY A N 1
ATOM 669 C CA . GLY A 1 95 ? -56.373 37.312 95.873 1.00 62.30 95 GLY A CA 1
ATOM 670 C C . GLY A 1 95 ? -57.519 36.330 95.893 1.00 59.79 95 GLY A C 1
ATOM 671 O O . GLY A 1 95 ? -57.924 35.798 94.855 1.00 51.50 95 GLY A O 1
ATOM 672 N N . ASN A 1 96 ? -58.040 36.092 97.090 1.00 57.27 96 ASN A N 1
ATOM 673 C CA . ASN A 1 96 ? -59.170 35.205 97.259 1.00 58.90 96 ASN A CA 1
ATOM 674 C C . ASN A 1 96 ? -60.458 35.859 96.829 1.00 64.34 96 ASN A C 1
ATOM 675 O O . ASN A 1 96 ? -60.483 36.997 96.365 1.00 60.07 96 ASN A O 1
ATOM 680 N N . LEU A 1 97 ? -61.533 35.116 97.020 1.00 77.92 97 LEU A N 1
ATOM 681 C CA . LEU A 1 97 ? -62.844 35.505 96.563 1.00 83.61 97 LEU A CA 1
ATOM 682 C C . LEU A 1 97 ? -63.764 35.563 97.772 1.00 89.46 97 LEU A C 1
ATOM 683 O O . LEU A 1 97 ? -64.908 36.004 97.678 1.00 91.31 97 LEU A O 1
ATOM 688 N N . LYS A 1 98 ? -63.241 35.107 98.907 1.00 93.39 98 LYS A N 1
ATOM 689 C CA . LYS A 1 98 ? -63.968 35.072 100.170 1.00 96.14 98 LYS A CA 1
ATOM 690 C C . LYS A 1 98 ? -63.075 34.455 101.242 1.00 100.75 98 LYS A C 1
ATOM 691 O O . LYS A 1 98 ? -62.475 33.401 101.024 1.00 97.70 98 LYS A O 1
ATOM 697 N N . GLY A 1 99 ? -62.988 35.111 102.397 1.00 107.43 99 GLY A N 1
ATOM 698 C CA . GLY A 1 99 ? -62.179 34.620 103.502 1.00 108.91 99 GLY A CA 1
ATOM 699 C C . GLY A 1 99 ? -60.816 35.283 103.564 1.00 109.00 99 GLY A C 1
ATOM 700 O O . GLY A 1 99 ? -59.788 34.617 103.434 1.00 112.74 99 GLY A O 1
ATOM 701 N N . ASN A 1 100 ? -60.822 36.595 103.789 1.00 105.11 100 ASN A N 1
ATOM 702 C CA . ASN A 1 100 ? -59.633 37.448 103.691 1.00 102.86 100 ASN A CA 1
ATOM 703 C C . ASN A 1 100 ? -59.421 37.925 102.265 1.00 99.93 100 ASN A C 1
ATOM 704 O O . ASN A 1 100 ? -58.785 37.252 101.453 1.00 97.01 100 ASN A O 1
ATOM 709 N N . THR A 1 101 ? -59.968 39.095 101.970 1.00 99.05 101 THR A N 1
ATOM 710 C CA . THR A 1 101 ? -59.894 39.648 100.633 1.00 96.07 101 THR A CA 1
ATOM 711 C C . THR A 1 101 ? -58.712 40.615 100.521 1.00 90.21 101 THR A C 1
ATOM 712 O O . THR A 1 101 ? -58.798 41.641 99.843 1.00 97.54 101 THR A O 1
ATOM 716 N N . ALA A 1 102 ? -57.610 40.283 101.196 1.00 72.18 102 ALA A N 1
ATOM 717 C CA . ALA A 1 102 ? -56.356 41.022 101.031 1.00 63.00 102 ALA A CA 1
ATOM 718 C C . ALA A 1 102 ? -55.586 40.533 99.795 1.00 66.10 102 ALA A C 1
ATOM 719 O O . ALA A 1 102 ? -55.389 39.330 99.600 1.00 62.11 102 ALA A O 1
ATOM 721 N N . THR A 1 103 ? -55.158 41.472 98.959 1.00 63.66 103 THR A N 1
ATOM 722 C CA . THR A 1 103 ? -54.444 41.136 97.733 1.00 52.48 103 THR A CA 1
ATOM 723 C C . THR A 1 103 ? -52.982 40.773 97.996 1.00 48.61 103 THR A C 1
ATOM 724 O O . THR A 1 103 ? -52.277 41.476 98.726 1.00 54.97 103 THR A O 1
ATOM 728 N N . THR A 1 104 ? -52.546 39.654 97.421 1.00 43.54 104 THR A N 1
ATOM 729 C CA . THR A 1 104 ? -51.132 39.285 97.394 1.00 50.28 104 THR A CA 1
ATOM 730 C C . THR A 1 104 ? -50.475 39.885 96.152 1.00 53.48 104 THR A C 1
ATOM 731 O O . THR A 1 104 ? -51.083 39.965 95.083 1.00 52.77 104 THR A O 1
ATOM 735 N N . ARG A 1 105 ? -49.229 40.309 96.295 1.00 49.14 105 ARG A N 1
ATOM 736 C CA . ARG A 1 105 ? -48.562 41.029 95.233 1.00 35.49 105 ARG A CA 1
ATOM 737 C C . ARG A 1 105 ? -47.099 40.641 95.210 1.00 37.21 105 ARG A C 1
ATOM 738 O O . ARG A 1 105 ? -46.425 40.684 96.238 1.00 36.28 105 ARG A O 1
ATOM 746 N N . GLU A 1 106 ? -46.611 40.251 94.036 1.00 38.81 106 GLU A N 1
ATOM 747 C CA . GLU A 1 106 ? -45.220 39.852 93.884 1.00 37.84 106 GLU A CA 1
ATOM 748 C C . GLU A 1 106 ? -44.647 40.348 92.563 1.00 34.73 106 GLU A C 1
ATOM 749 O O . GLU A 1 106 ? -45.268 40.193 91.515 1.00 35.59 106 GLU A O 1
ATOM 755 N N . PHE A 1 107 ? -43.458 40.937 92.618 1.00 35.68 107 PHE A N 1
ATOM 756 C CA . PHE A 1 107 ? -42.748 41.371 91.418 1.00 33.57 107 PHE A CA 1
ATOM 757 C C . PHE A 1 107 ? -41.500 40.513 91.210 1.00 33.06 107 PHE A C 1
ATOM 758 O O . PHE A 1 107 ? -40.845 40.111 92.174 1.00 40.43 107 PHE A O 1
ATOM 766 N N . SER A 1 108 ? -41.155 40.243 89.960 1.00 33.85 108 SER A N 1
ATOM 767 C CA . SER A 1 108 ? -39.937 39.487 89.675 1.00 42.85 108 SER A CA 1
ATOM 768 C C . SER A 1 108 ? -39.222 39.947 88.408 1.00 35.63 108 SER A C 1
ATOM 769 O O . SER A 1 108 ? -39.819 40.570 87.534 1.00 35.23 108 SER A O 1
ATOM 772 N N . THR A 1 109 ? -37.931 39.649 88.334 1.00 38.61 109 THR A N 1
ATOM 773 C CA . THR A 1 109 ? -37.104 40.036 87.204 1.00 49.57 109 THR A CA 1
ATOM 774 C C . THR A 1 109 ? -36.074 38.955 86.959 1.00 56.10 109 THR A C 1
ATOM 775 O O . THR A 1 109 ? -35.216 38.700 87.803 1.00 68.69 109 THR A O 1
ATOM 779 N N . GLY A 1 110 ? -36.158 38.325 85.798 1.00 51.98 110 GLY A N 1
ATOM 780 C CA . GLY A 1 110 ? -35.238 37.268 85.443 1.00 49.16 110 GLY A CA 1
ATOM 781 C C . GLY A 1 110 ? -34.328 37.649 84.294 1.00 48.19 110 GLY A C 1
ATOM 782 O O . GLY A 1 110 ? -34.736 38.307 83.335 1.00 47.93 110 GLY A O 1
ATOM 783 N N . LEU A 1 111 ? -33.076 37.233 84.405 1.00 39.26 111 LEU A N 1
ATOM 784 C CA . LEU A 1 111 ? -32.124 37.341 83.324 1.00 35.33 111 LEU A CA 1
ATOM 785 C C . LEU A 1 111 ? -31.666 35.918 83.093 1.00 39.69 111 LEU A C 1
ATOM 786 O O . LEU A 1 111 ? -30.997 35.341 83.944 1.00 45.22 111 LEU A O 1
ATOM 791 N N . ASN A 1 112 ? -32.052 35.323 81.970 1.00 40.32 112 ASN A N 1
ATOM 792 C CA . ASN A 1 112 ? -31.708 33.923 81.753 1.00 45.02 112 ASN A CA 1
ATOM 793 C C . ASN A 1 112 ? -31.010 33.566 80.449 1.00 41.94 112 ASN A C 1
ATOM 794 O O . ASN A 1 112 ? -31.346 34.059 79.368 1.00 42.65 112 ASN A O 1
ATOM 799 N N . ALA A 1 113 ? -30.019 32.697 80.595 1.00 43.00 113 ALA A N 1
ATOM 800 C CA . ALA A 1 113 ? -29.252 32.158 79.494 1.00 36.90 113 ALA A CA 1
ATOM 801 C C . ALA A 1 113 ? -29.710 30.733 79.201 1.00 45.49 113 ALA A C 1
ATOM 802 O O . ALA A 1 113 ? -30.193 30.020 80.084 1.00 48.95 113 ALA A O 1
ATOM 804 N N . SER A 1 114 ? -29.548 30.327 77.950 1.00 40.01 114 SER A N 1
ATOM 805 C CA . SER A 1 114 ? -30.053 29.053 77.477 1.00 35.99 114 SER A CA 1
ATOM 806 C C . SER A 1 114 ? -29.040 28.520 76.469 1.00 33.27 114 SER A C 1
ATOM 807 O O . SER A 1 114 ? -28.481 29.290 75.687 1.00 29.76 114 SER A O 1
ATOM 810 N N . PHE A 1 115 ? -28.798 27.216 76.491 1.00 26.54 115 PHE A N 1
ATOM 811 C CA . PHE A 1 115 ? -27.825 26.614 75.592 1.00 30.21 115 PHE A CA 1
ATOM 812 C C . PHE A 1 115 ? -28.062 25.131 75.374 1.00 41.61 115 PHE A C 1
ATOM 813 O O . PHE A 1 115 ? -28.069 24.346 76.325 1.00 42.19 115 PHE A O 1
ATOM 821 N N . ASP A 1 116 ? -28.253 24.758 74.111 1.00 39.58 116 ASP A N 1
ATOM 822 C CA . ASP A 1 116 ? -28.355 23.359 73.728 1.00 32.10 116 ASP A CA 1
ATOM 823 C C . ASP A 1 116 ? -26.984 22.837 73.362 1.00 34.24 116 ASP A C 1
ATOM 824 O O . ASP A 1 116 ? -26.295 23.409 72.505 1.00 27.89 116 ASP A O 1
ATOM 829 N N . LEU A 1 117 ? -26.596 21.747 74.020 1.00 35.11 117 LEU A N 1
ATOM 830 C CA . LEU A 1 117 ? -25.283 21.145 73.834 1.00 34.36 117 LEU A CA 1
ATOM 831 C C . LEU A 1 117 ? -25.144 20.511 72.464 1.00 28.83 117 LEU A C 1
ATOM 832 O O . LEU A 1 117 ? -24.055 20.491 71.899 1.00 34.09 117 LEU A O 1
ATOM 837 N N . ASP A 1 118 ? -26.245 19.977 71.944 1.00 27.80 118 ASP A N 1
ATOM 838 C CA . ASP A 1 118 ? -26.274 19.443 70.582 1.00 26.03 118 ASP A CA 1
ATOM 839 C C . ASP A 1 118 ? -25.216 18.373 70.419 1.00 24.96 118 ASP A C 1
ATOM 840 O O . ASP A 1 118 ? -24.450 18.385 69.464 1.00 24.96 118 ASP A O 1
ATOM 845 N N . PHE A 1 119 ? -25.182 17.437 71.358 1.00 27.85 119 PHE A N 1
ATOM 846 C CA . PHE A 1 119 ? -24.166 16.400 71.349 1.00 27.93 119 PHE A CA 1
ATOM 847 C C . PHE A 1 119 ? -24.221 15.500 70.136 1.00 30.61 119 PHE A C 1
ATOM 848 O O . PHE A 1 119 ? -23.186 15.039 69.658 1.00 32.78 119 PHE A O 1
ATOM 856 N N . PHE A 1 120 ? -25.427 15.232 69.650 1.00 25.95 120 PHE A N 1
ATOM 857 C CA . PHE A 1 120 ? -25.580 14.344 68.511 1.00 23.88 120 PHE A CA 1
ATOM 858 C C . PHE A 1 120 ? -25.864 15.097 67.214 1.00 24.91 120 PHE A C 1
ATOM 859 O O . PHE A 1 120 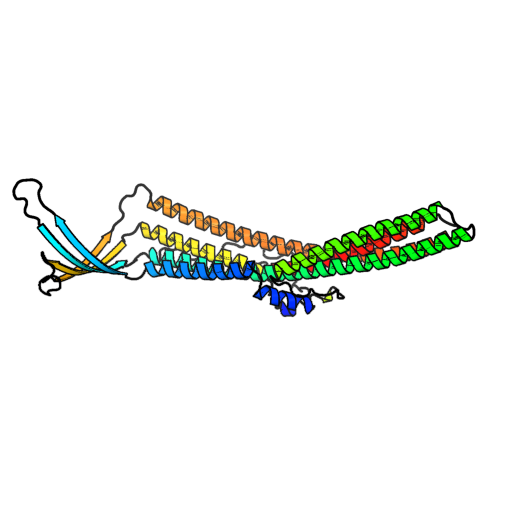? -26.308 14.511 66.237 1.00 25.82 120 PHE A O 1
ATOM 867 N N . GLY A 1 121 ? -25.603 16.401 67.231 1.00 23.09 121 GLY A N 1
ATOM 868 C CA . GLY A 1 121 ? -25.539 17.198 66.021 1.00 22.97 121 GLY A CA 1
ATOM 869 C C . GLY A 1 121 ? -26.836 17.514 65.300 1.00 29.37 121 GLY A C 1
ATOM 870 O O . GLY A 1 121 ? -26.802 17.836 64.113 1.00 32.26 121 GLY A O 1
ATOM 871 N N . ARG A 1 122 ? -27.971 17.453 65.997 1.00 26.12 122 ARG A N 1
ATOM 872 C CA . ARG A 1 122 ? -29.236 17.847 65.379 1.00 24.74 122 ARG A CA 1
ATOM 873 C C . ARG A 1 122 ? -29.194 19.267 64.811 1.00 24.68 122 ARG A C 1
ATOM 874 O O . ARG A 1 122 ? -29.506 19.486 63.646 1.00 27.61 122 ARG A O 1
ATOM 882 N N . LEU A 1 123 ? -28.795 20.221 65.644 1.00 25.33 123 LEU A N 1
ATOM 883 C CA . LEU A 1 123 ? -28.795 21.629 65.276 1.00 23.05 123 LEU A CA 1
ATOM 884 C C . LEU A 1 123 ? -27.667 21.936 64.303 1.00 28.67 123 LEU A C 1
ATOM 885 O O . LEU A 1 123 ? -27.817 22.752 63.376 1.00 28.44 123 LEU A O 1
ATOM 890 N N . LYS A 1 124 ? -26.536 21.275 64.509 1.00 26.17 124 LYS A N 1
ATOM 891 C CA . LYS A 1 124 ? -25.396 21.441 63.621 1.00 25.19 124 LYS A CA 1
ATOM 892 C C . LYS A 1 124 ? -25.782 21.020 62.205 1.00 25.09 124 LYS A C 1
ATOM 893 O O . LYS A 1 124 ? -25.503 21.715 61.226 1.00 24.30 124 LYS A O 1
ATOM 899 N N . ASN A 1 125 ? -26.438 19.875 62.101 1.00 20.33 125 ASN A N 1
ATOM 900 C CA . ASN A 1 125 ? -26.821 19.379 60.797 1.00 25.14 125 ASN A CA 1
ATOM 901 C C . ASN A 1 125 ? -27.945 20.146 60.119 1.00 23.57 125 ASN A C 1
ATOM 902 O O . ASN A 1 125 ? -27.994 20.194 58.891 1.00 23.17 125 ASN A O 1
ATOM 907 N N . MET A 1 126 ? -28.853 20.724 60.901 1.00 22.52 126 MET A N 1
ATOM 908 C CA . MET A 1 126 ? -29.916 21.518 60.292 1.00 25.69 126 MET A CA 1
ATOM 909 C C . MET A 1 126 ? -29.239 22.732 59.689 1.00 22.99 126 MET A C 1
ATOM 910 O O . MET A 1 126 ? -29.644 23.227 58.647 1.00 27.33 126 MET A O 1
ATOM 915 N N . SER A 1 127 ? -28.174 23.173 60.344 1.00 17.85 127 SER A N 1
ATOM 916 C CA . SER A 1 127 ? -27.397 24.303 59.882 1.00 21.59 127 SER A CA 1
ATOM 917 C C . SER A 1 127 ? -26.638 23.940 58.615 1.00 23.44 127 SER A C 1
ATOM 918 O O . SER A 1 127 ? -26.649 24.678 57.623 1.00 22.53 127 SER A O 1
ATOM 921 N N . GLU A 1 128 ? -25.968 22.798 58.651 1.00 25.80 128 GLU A N 1
ATOM 922 C CA . GLU A 1 128 ? -25.236 22.338 57.491 1.00 13.30 128 GLU A CA 1
ATOM 923 C C . GLU A 1 128 ? -26.192 22.180 56.297 1.00 19.11 128 GLU A C 1
ATOM 924 O O . GLU A 1 128 ? -25.828 22.479 55.163 1.00 20.88 128 GLU A O 1
ATOM 930 N N . ALA A 1 129 ? -27.427 21.755 56.552 1.00 17.55 129 ALA A N 1
ATOM 931 C CA . ALA A 1 129 ? -28.394 21.616 55.455 1.00 18.52 129 ALA A CA 1
ATOM 932 C C . ALA A 1 129 ? -28.655 22.966 54.805 1.00 19.03 129 ALA A C 1
ATOM 933 O O . ALA A 1 129 ? -28.703 23.076 53.582 1.00 22.77 129 ALA A O 1
ATOM 935 N N . GLU A 1 130 ? -28.831 23.992 55.634 1.00 18.31 130 GLU A N 1
ATOM 936 C CA . GLU A 1 130 ? -29.090 25.340 55.134 1.00 18.70 130 GLU A CA 1
ATOM 937 C C . GLU A 1 130 ? -27.875 25.906 54.433 1.00 21.17 130 GLU A C 1
ATOM 938 O O . GLU A 1 130 ? -28.005 26.626 53.447 1.00 20.90 130 GLU A O 1
ATOM 944 N N . ARG A 1 131 ? -26.685 25.562 54.918 1.00 24.57 131 ARG A N 1
ATOM 945 C CA . ARG A 1 131 ? -25.474 26.017 54.250 1.00 24.51 131 ARG A CA 1
ATOM 946 C C . ARG A 1 131 ? -25.371 25.404 52.839 1.00 22.61 131 ARG A C 1
ATOM 947 O O . ARG A 1 131 ? -24.939 26.052 51.895 1.00 20.32 131 ARG A O 1
ATOM 955 N N . GLN A 1 132 ? -25.770 24.144 52.718 1.00 17.57 132 GLN A N 1
ATOM 956 C CA . GLN A 1 132 ? -25.755 23.465 51.442 1.00 20.81 132 GLN A CA 1
ATOM 957 C C . GLN A 1 132 ? -26.833 24.017 50.505 1.00 26.24 132 GLN A C 1
ATOM 958 O O . GLN A 1 132 ? -26.592 24.189 49.300 1.00 26.10 132 GLN A O 1
ATOM 964 N N . ASN A 1 133 ? -28.011 24.323 51.050 1.00 21.41 133 ASN A N 1
ATOM 965 C CA . ASN A 1 133 ? -29.041 24.985 50.238 1.00 24.32 133 ASN A CA 1
ATOM 966 C C . ASN A 1 133 ? -28.565 26.334 49.679 1.00 22.60 133 ASN A C 1
ATOM 967 O O . ASN A 1 133 ? -28.867 26.702 48.532 1.00 25.49 133 ASN A O 1
ATOM 972 N N . TYR A 1 134 ? -27.812 27.051 50.506 1.00 20.13 134 TYR A N 1
ATOM 973 C CA . TYR A 1 134 ? -27.183 28.305 50.137 1.00 23.95 134 TYR A CA 1
ATOM 974 C C . TYR A 1 134 ? -26.169 28.091 49.003 1.00 20.35 134 TYR A C 1
ATOM 975 O O . TYR A 1 134 ? -26.211 28.769 47.985 1.00 23.82 134 TYR A O 1
ATOM 984 N N . LEU A 1 135 ? -25.277 27.127 49.183 1.00 18.32 135 LEU A N 1
ATOM 985 C CA . LEU A 1 135 ? -24.349 26.735 48.128 1.00 24.49 135 LEU A CA 1
ATOM 986 C C . LEU A 1 135 ? -25.087 26.369 46.822 1.00 23.12 135 LEU A C 1
ATOM 987 O O . LEU A 1 135 ? -24.735 26.852 45.741 1.00 19.31 135 LEU A O 1
ATOM 992 N N . ALA A 1 136 ? -26.115 25.531 46.927 1.00 12.58 136 ALA A N 1
ATOM 993 C CA . ALA A 1 136 ? -26.927 25.179 45.759 1.00 18.99 136 ALA A CA 1
ATOM 994 C C . ALA A 1 136 ? -27.509 26.420 45.096 1.00 20.64 136 ALA A C 1
ATOM 995 O O . ALA A 1 136 ? -27.585 26.498 43.868 1.00 22.44 136 ALA A O 1
ATOM 997 N N . THR A 1 137 ? -27.922 27.380 45.919 1.00 21.44 137 THR A N 1
ATOM 998 C CA . THR A 1 137 ? -28.566 28.592 45.425 1.00 20.60 137 THR A CA 1
ATOM 999 C C . THR A 1 137 ? -27.533 29.446 44.663 1.00 21.74 137 THR A C 1
ATOM 1000 O O . THR A 1 137 ? -27.844 30.041 43.632 1.00 18.21 137 THR A O 1
ATOM 1004 N N . GLU A 1 138 ? -26.298 29.469 45.144 1.00 14.91 138 GLU A N 1
ATOM 1005 C CA . GLU A 1 138 ? -25.235 30.155 44.402 1.00 28.51 138 GLU A CA 1
ATOM 1006 C C . GLU A 1 138 ? -25.043 29.519 43.032 1.00 25.69 138 GLU A C 1
ATOM 1007 O O . GLU A 1 138 ? -24.849 30.212 42.041 1.00 24.51 138 GLU A O 1
ATOM 1013 N N . GLU A 1 139 ? -25.076 28.192 42.983 1.00 17.46 139 GLU A N 1
ATOM 1014 C CA . GLU A 1 139 ? -24.922 27.507 41.714 1.00 23.90 139 GLU A CA 1
ATOM 1015 C C . GLU A 1 139 ? -26.073 27.837 40.764 1.00 22.98 139 GLU A C 1
ATOM 1016 O O . GLU A 1 139 ? -25.851 28.060 39.584 1.00 30.96 139 GLU A O 1
ATOM 1022 N N . ALA A 1 140 ? -27.290 27.904 41.296 1.00 19.77 140 ALA A N 1
ATOM 1023 C CA . ALA A 1 140 ? -28.463 28.205 40.489 1.00 20.26 140 ALA A CA 1
ATOM 1024 C C . ALA A 1 140 ? -28.293 29.591 39.877 1.00 22.43 140 ALA A C 1
ATOM 1025 O O . ALA A 1 140 ? -28.619 29.830 38.711 1.00 26.45 140 ALA A O 1
ATOM 1027 N N . GLN A 1 141 ? -27.757 30.492 40.690 1.00 23.86 141 GLN A N 1
ATOM 1028 C CA . GLN A 1 141 ? -27.425 31.830 40.265 1.00 23.49 141 GLN A CA 1
ATOM 1029 C C . GLN A 1 141 ? -26.456 31.800 39.083 1.00 25.77 141 GLN A C 1
ATOM 1030 O O . GLN A 1 141 ? -26.653 32.495 38.090 1.00 29.04 141 GLN A O 1
ATOM 1036 N N . ARG A 1 142 ? -25.412 30.987 39.201 1.00 22.23 142 ARG A N 1
ATOM 1037 C CA . ARG A 1 142 ? -24.421 30.845 38.145 1.00 26.41 142 ARG A CA 1
ATOM 1038 C C . ARG A 1 142 ? -25.060 30.302 36.878 1.00 24.91 142 ARG A C 1
ATOM 1039 O O . ARG A 1 142 ? -24.669 30.682 35.781 1.00 23.79 142 ARG A O 1
ATOM 1047 N N . ALA A 1 143 ? -26.048 29.427 37.049 1.00 15.73 143 ALA A N 1
ATOM 1048 C CA . ALA A 1 143 ? -26.794 28.882 35.930 1.00 18.58 143 ALA A CA 1
ATOM 1049 C C . ALA A 1 143 ? -27.597 29.968 35.209 1.00 22.38 143 ALA A C 1
ATOM 1050 O O . ALA A 1 143 ? -27.575 30.056 33.987 1.00 20.23 143 ALA A O 1
ATOM 1052 N N . VAL A 1 144 ? -28.303 30.799 35.968 1.00 22.49 144 VAL A N 1
ATOM 1053 C CA . VAL A 1 144 ? -29.069 31.879 35.374 1.00 16.64 144 VAL A CA 1
ATOM 1054 C C . VAL A 1 144 ? -28.116 32.821 34.627 1.00 15.73 144 VAL A C 1
ATOM 1055 O O . VAL A 1 144 ? -28.429 33.337 33.568 1.00 21.51 144 VAL A O 1
ATOM 1059 N N . HIS A 1 145 ? -26.934 33.006 35.186 1.00 14.41 145 HIS A N 1
ATOM 1060 C CA . HIS A 1 145 ? -25.917 33.840 34.587 1.00 21.49 145 HIS A CA 1
ATOM 1061 C C . HIS A 1 145 ? -25.506 33.299 33.196 1.00 25.46 145 HIS A C 1
ATOM 1062 O O . HIS A 1 145 ? -25.473 34.045 32.213 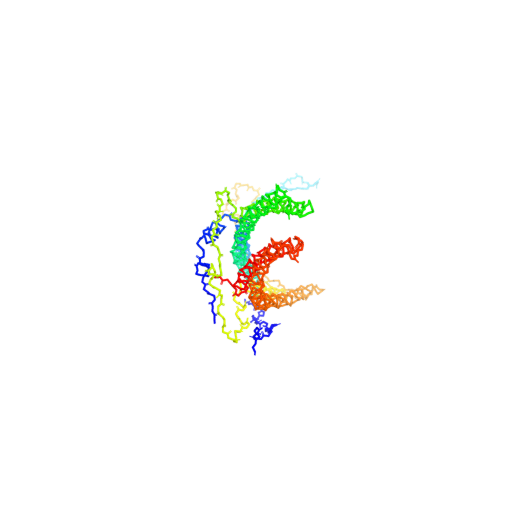1.00 19.61 145 HIS A O 1
ATOM 1069 N N . ILE A 1 146 ? -25.215 32.007 33.088 1.00 21.18 146 ILE A N 1
ATOM 1070 C CA . ILE A 1 146 ? -24.787 31.518 31.788 1.00 23.17 146 ILE A CA 1
ATOM 1071 C C . ILE A 1 146 ? -25.947 31.375 30.810 1.00 21.78 146 ILE A C 1
ATOM 1072 O O . ILE A 1 146 ? -25.781 31.554 29.597 1.00 23.87 146 ILE A O 1
ATOM 1077 N N . LEU A 1 147 ? -27.125 31.080 31.336 1.00 19.48 147 LEU A N 1
ATOM 1078 C CA . LEU A 1 147 ? -28.306 31.024 30.493 1.00 24.47 147 LEU A CA 1
ATOM 1079 C C . LEU A 1 147 ? -28.635 32.420 29.935 1.00 25.89 147 LEU A C 1
ATOM 1080 O O . LEU A 1 147 ? -29.135 32.553 28.812 1.00 21.56 147 LEU A O 1
ATOM 1085 N N . LEU A 1 148 ? -28.352 33.462 30.711 1.00 22.38 148 LEU A N 1
ATOM 1086 C CA . LEU A 1 148 ? -28.638 34.813 30.243 1.00 16.30 148 LEU A CA 1
ATOM 1087 C C . LEU A 1 148 ? -27.673 35.184 29.106 1.00 18.23 148 LEU A C 1
ATOM 1088 O O . LEU A 1 148 ? -28.063 35.776 28.117 1.00 25.36 148 LEU A O 1
ATOM 1093 N N . VAL A 1 149 ? -26.408 34.821 29.263 1.00 21.96 149 VAL A N 1
ATOM 1094 C CA . VAL A 1 149 ? -25.408 35.097 28.248 1.00 18.81 149 VAL A CA 1
ATOM 1095 C C . VAL A 1 149 ? -25.839 34.428 26.953 1.00 19.96 149 VAL A C 1
ATOM 1096 O O . VAL A 1 149 ? -25.800 35.028 25.883 1.00 21.86 149 VAL A O 1
ATOM 1100 N N . SER A 1 150 ? -26.265 33.177 27.069 1.00 14.57 150 SER A N 1
ATOM 1101 C CA . SER A 1 150 ? -26.757 32.426 25.929 1.00 14.71 150 SER A CA 1
ATOM 1102 C C . SER A 1 150 ? -27.946 33.147 25.286 1.00 21.73 150 SER A C 1
ATOM 1103 O O . SER A 1 150 ? -27.938 33.413 24.083 1.00 22.36 150 SER A O 1
ATOM 1106 N N . ASN A 1 151 ? -28.951 33.470 26.099 1.00 16.02 151 ASN A N 1
ATOM 1107 C CA . ASN A 1 151 ? -30.192 34.064 25.618 1.00 19.71 151 ASN A CA 1
ATOM 1108 C C . ASN A 1 151 ? -30.019 35.430 24.961 1.00 19.89 151 ASN A C 1
ATOM 1109 O O . ASN A 1 151 ? -30.612 35.699 23.913 1.00 19.02 151 ASN A O 1
ATOM 1114 N N . VAL A 1 152 ? -29.219 36.290 25.584 1.00 17.78 152 VAL A N 1
ATOM 1115 C CA . VAL A 1 152 ? -28.890 37.576 24.988 1.00 21.21 152 VAL A CA 1
ATOM 1116 C C . VAL A 1 152 ? -28.229 37.376 23.625 1.00 23.74 152 VAL A C 1
ATOM 1117 O O . VAL A 1 152 ? -28.664 37.950 22.632 1.00 25.13 152 VAL A O 1
ATOM 1121 N N . ALA A 1 153 ? -27.187 36.548 23.577 1.00 23.02 153 ALA A N 1
ATOM 1122 C CA . ALA A 1 153 ? -26.502 36.300 22.316 1.00 20.56 153 ALA A CA 1
ATOM 1123 C C . ALA A 1 153 ? -27.485 35.808 21.243 1.00 24.92 153 ALA A C 1
ATOM 1124 O O . ALA A 1 153 ? -27.490 36.318 20.122 1.00 19.64 153 ALA A O 1
ATOM 1126 N N . GLN A 1 154 ? -28.323 34.834 21.589 1.00 20.20 154 GLN A N 1
ATOM 1127 C CA . GLN A 1 154 ? -29.294 34.304 20.627 1.00 27.06 154 GLN A CA 1
ATOM 1128 C C . GLN A 1 154 ? -30.242 35.407 20.181 1.00 25.06 154 GLN A C 1
ATOM 1129 O O . GLN A 1 154 ? -30.534 35.564 18.993 1.00 19.93 154 GLN A O 1
ATOM 1135 N N . SER A 1 155 ? -30.698 36.185 21.151 1.00 20.67 155 SER A N 1
ATOM 1136 C CA . SER A 1 155 ? -31.626 37.265 20.881 1.00 16.71 155 SER A CA 1
ATOM 1137 C C . SER A 1 155 ? -30.954 38.269 19.955 1.00 25.52 155 SER A C 1
ATOM 1138 O O . SER A 1 155 ? -31.595 38.840 19.077 1.00 22.88 155 SER A O 1
ATOM 1141 N N . TYR A 1 156 ? -29.653 38.473 20.130 1.00 20.71 156 TYR A N 1
ATOM 1142 C CA . TYR A 1 156 ? -28.960 39.407 19.262 1.00 19.08 156 TYR A CA 1
ATOM 1143 C C . TYR A 1 156 ? -28.930 38.872 17.830 1.00 24.61 156 TYR A C 1
ATOM 1144 O O . TYR A 1 156 ? -29.218 39.593 16.875 1.00 18.04 156 TYR A O 1
ATOM 1153 N N . PHE A 1 157 ? -28.579 37.601 17.684 1.00 26.53 157 PHE A N 1
ATOM 1154 C CA . PHE A 1 157 ? -28.495 37.004 16.356 1.00 20.86 157 PHE A CA 1
ATOM 1155 C C . PHE A 1 157 ? -29.860 36.876 15.677 1.00 12.05 157 PHE A C 1
ATOM 1156 O O . PHE A 1 157 ? -29.968 36.960 14.451 1.00 18.90 157 PHE A O 1
ATOM 1164 N N . ASN A 1 158 ? -30.907 36.733 16.482 1.00 15.74 158 ASN A N 1
ATOM 1165 C CA . ASN A 1 158 ? -32.255 36.749 15.947 1.00 14.05 158 ASN A CA 1
ATOM 1166 C C . ASN A 1 158 ? -32.592 38.126 15.384 1.00 12.01 158 ASN A C 1
ATOM 1167 O O . ASN A 1 158 ? -33.208 38.228 14.332 1.00 16.34 158 ASN A O 1
ATOM 1172 N N . GLN A 1 159 ? -32.198 39.182 16.095 1.00 17.41 159 GLN A N 1
ATOM 1173 C CA . GLN A 1 159 ? -32.356 40.534 15.569 1.00 18.87 159 GLN A CA 1
ATOM 1174 C C . GLN A 1 159 ? -31.613 40.664 14.238 1.00 20.63 159 GLN A C 1
ATOM 1175 O O . GLN A 1 159 ? -32.170 41.142 13.255 1.00 25.13 159 GLN A O 1
ATOM 1181 N N . GLN A 1 160 ? -30.353 40.232 14.213 1.00 15.98 160 GLN A N 1
ATOM 1182 C CA . GLN A 1 160 ? -29.551 40.303 12.989 1.00 21.15 160 GLN A CA 1
ATOM 1183 C C . GLN A 1 160 ? -30.168 39.474 11.855 1.00 24.26 160 GLN A C 1
ATOM 1184 O O . GLN A 1 160 ? -30.067 39.837 10.684 1.00 24.18 160 GLN A O 1
ATOM 1190 N N . LEU A 1 161 ? -30.807 38.363 12.204 1.00 18.82 161 LEU A N 1
ATOM 1191 C CA . LEU A 1 161 ? -31.489 37.565 11.196 1.00 17.58 161 LEU A CA 1
ATOM 1192 C C . LEU A 1 161 ? -32.618 38.390 10.612 1.00 20.74 161 LEU A C 1
ATOM 1193 O O . LEU A 1 161 ? -32.809 38.418 9.396 1.00 21.56 161 LEU A O 1
ATOM 1198 N N . ALA A 1 162 ? -33.372 39.065 11.480 1.00 20.38 162 ALA A N 1
ATOM 1199 C CA . ALA A 1 162 ? -34.489 39.879 11.002 1.00 17.45 162 ALA A CA 1
ATOM 1200 C C . ALA A 1 162 ? -33.988 40.965 10.032 1.00 19.16 162 ALA A C 1
ATOM 1201 O O . ALA A 1 162 ? -34.515 41.112 8.928 1.00 23.54 162 ALA A O 1
ATOM 1203 N N . TYR A 1 163 ? -32.953 41.701 10.439 1.00 15.97 163 TYR A N 1
ATOM 1204 C CA . TYR A 1 163 ? -32.311 42.681 9.559 1.00 23.35 163 TYR A CA 1
ATOM 1205 C C . TYR A 1 163 ? -31.964 42.072 8.203 1.00 20.63 163 TYR A C 1
ATOM 1206 O O . TYR A 1 163 ? -32.240 42.657 7.158 1.00 20.35 163 TYR A O 1
ATOM 1215 N N . ALA A 1 164 ? -31.335 40.901 8.222 1.00 18.01 164 ALA A N 1
ATOM 1216 C CA . ALA A 1 164 ? -30.826 40.331 6.984 1.00 20.25 164 ALA A CA 1
ATOM 1217 C C . ALA A 1 164 ? -31.984 39.898 6.085 1.00 23.56 164 ALA A C 1
ATOM 1218 O O . ALA A 1 164 ? -31.912 40.040 4.872 1.00 24.01 164 ALA A O 1
ATOM 1220 N N . GLN A 1 165 ? -33.052 39.389 6.692 1.00 21.70 165 GLN A N 1
ATOM 1221 C CA . GLN A 1 165 ? -34.220 38.940 5.940 1.00 23.04 165 GLN A CA 1
ATOM 1222 C C . GLN A 1 165 ? -34.925 40.141 5.322 1.00 25.52 165 GLN A C 1
ATOM 1223 O O . GLN A 1 165 ? -35.458 40.063 4.216 1.00 17.08 165 GLN A O 1
ATOM 1229 N N . LEU A 1 166 ? -34.949 41.246 6.062 1.00 23.77 166 LEU A N 1
ATOM 1230 C CA . LEU A 1 166 ? -35.568 42.456 5.567 1.00 21.30 166 LEU A CA 1
ATOM 1231 C C . LEU A 1 166 ? -34.743 42.954 4.380 1.00 23.29 166 LEU A C 1
ATOM 1232 O O . LEU A 1 166 ? -35.283 43.294 3.324 1.00 25.65 166 LEU A O 1
ATOM 1237 N N . GLN A 1 167 ? -33.426 42.948 4.539 1.00 12.32 167 GLN A N 1
ATOM 1238 C CA . GLN A 1 167 ? -32.558 43.428 3.475 1.00 15.96 167 GLN A CA 1
ATOM 1239 C C . GLN A 1 167 ? -32.702 42.627 2.175 1.00 22.61 167 GLN A C 1
ATOM 1240 O O . GLN A 1 167 ? -32.748 43.209 1.093 1.00 19.78 167 GLN A O 1
ATOM 1246 N N . ILE A 1 168 ? -32.747 41.297 2.247 1.00 20.64 168 ILE A N 1
ATOM 1247 C CA . ILE A 1 168 ? -32.824 40.570 0.983 1.00 25.38 168 ILE A CA 1
ATOM 1248 C C . ILE A 1 168 ? -34.210 40.721 0.381 1.00 21.15 168 ILE A C 1
ATOM 1249 O O . ILE A 1 168 ? -34.377 40.634 -0.832 1.00 18.41 168 ILE A O 1
ATOM 1254 N N . ALA A 1 169 ? -35.202 40.944 1.233 1.00 20.67 169 ALA A N 1
ATOM 1255 C CA . ALA A 1 169 ? -36.563 41.112 0.749 1.00 18.64 169 ALA A CA 1
ATOM 1256 C C . ALA A 1 169 ? -36.657 42.414 -0.054 1.00 21.31 169 ALA A C 1
ATOM 1257 O O . ALA A 1 169 ? -37.278 42.447 -1.102 1.00 25.13 169 ALA A O 1
ATOM 1259 N N . GLU A 1 170 ? -35.998 43.471 0.416 1.00 22.58 170 GLU A N 1
ATOM 1260 C CA . GLU A 1 170 ? -36.029 44.754 -0.294 1.00 23.22 170 GLU A CA 1
ATOM 1261 C C . GLU A 1 170 ? -35.282 44.697 -1.626 1.00 25.11 170 GLU A C 1
ATOM 1262 O O . GLU A 1 170 ? -35.758 45.212 -2.638 1.00 27.47 170 GLU A O 1
ATOM 1268 N N . GLU A 1 171 ? -34.123 44.058 -1.643 1.00 22.62 171 GLU A N 1
ATOM 1269 C CA . GLU A 1 171 ? -33.420 43.913 -2.910 1.00 26.15 171 GLU A CA 1
ATOM 1270 C C . GLU A 1 171 ? -34.150 42.965 -3.861 1.00 29.45 171 GLU A C 1
ATOM 1271 O O . GLU A 1 171 ? -34.084 43.131 -5.082 1.00 25.81 171 GLU A O 1
ATOM 1277 N N . THR A 1 172 ? -34.877 41.995 -3.314 1.00 30.08 172 THR A N 1
ATOM 1278 C CA . THR A 1 172 ? -35.692 41.147 -4.174 1.00 28.04 172 THR A CA 1
ATOM 1279 C C . THR A 1 172 ? -36.843 41.974 -4.742 1.00 23.91 172 THR A C 1
ATOM 1280 O O . THR A 1 172 ? -37.259 41.771 -5.885 1.00 25.34 172 THR A O 1
ATOM 1284 N N . LEU A 1 173 ? -37.355 42.911 -3.947 1.00 18.88 173 LEU A N 1
ATOM 1285 C CA . LEU A 1 173 ? -38.402 43.799 -4.437 1.00 18.34 173 LEU A CA 1
ATOM 1286 C C . LEU A 1 173 ? -37.887 44.592 -5.645 1.00 20.77 173 LEU A C 1
ATOM 1287 O O . LEU A 1 173 ? -38.560 44.692 -6.669 1.00 26.03 173 LEU A O 1
ATOM 1292 N N . ARG A 1 174 ? -36.689 45.149 -5.503 1.00 23.53 174 ARG A N 1
ATOM 1293 C CA . ARG A 1 174 ? -36.056 45.959 -6.537 1.00 30.11 174 ARG A CA 1
ATOM 1294 C C . ARG A 1 174 ? -35.880 45.136 -7.813 1.00 31.40 174 ARG A C 1
ATOM 1295 O O . ARG A 1 174 ? -36.145 45.609 -8.914 1.00 22.68 174 ARG A O 1
ATOM 1303 N N . ASN A 1 175 ? -35.422 43.900 -7.645 1.00 27.43 175 ASN A N 1
ATOM 1304 C CA . ASN A 1 175 ? -35.271 42.976 -8.753 1.00 26.21 175 ASN A CA 1
ATOM 1305 C C . ASN A 1 175 ? -36.567 42.710 -9.502 1.00 23.58 175 ASN A C 1
ATOM 1306 O O . ASN A 1 175 ? -36.575 42.685 -10.723 1.00 24.84 175 ASN A O 1
ATOM 1311 N N . TYR A 1 176 ? -37.648 42.490 -8.754 1.00 23.63 176 TYR A N 1
ATOM 1312 C CA . TYR A 1 176 ? -38.942 42.171 -9.338 1.00 22.78 176 TYR A CA 1
ATOM 1313 C C . TYR A 1 176 ? -39.524 43.383 -10.054 1.00 25.04 176 TYR A C 1
ATOM 1314 O O . TYR A 1 176 ? -40.227 43.238 -11.050 1.00 22.94 176 TYR A O 1
ATOM 1323 N N . GLN A 1 177 ? -39.234 44.573 -9.532 1.00 17.46 177 GLN A N 1
ATOM 1324 C CA . GLN A 1 177 ? -39.661 45.803 -10.179 1.00 27.58 177 GLN A CA 1
ATOM 1325 C C . GLN A 1 177 ? -38.922 45.986 -11.515 1.00 27.53 177 GLN A C 1
ATOM 1326 O O . GLN A 1 177 ? -39.516 46.411 -12.495 1.00 29.82 177 GLN A O 1
ATOM 1332 N N . GLN A 1 178 ? -37.639 45.634 -11.563 1.00 27.65 178 GLN A N 1
ATOM 1333 C CA . GLN A 1 178 ? -36.922 45.666 -12.837 1.00 28.05 178 GLN A CA 1
ATOM 1334 C C . GLN A 1 178 ? -37.514 44.631 -13.792 1.00 30.68 178 GLN A C 1
ATOM 1335 O O . GLN A 1 178 ? -37.692 44.911 -14.977 1.00 28.20 178 GLN A O 1
ATOM 1341 N N . SER A 1 179 ? -37.827 43.440 -13.276 1.00 24.47 179 SER A N 1
ATOM 1342 C CA . SER A 1 179 ? -38.343 42.381 -14.137 1.00 24.30 179 SER A CA 1
ATOM 1343 C C . SER A 1 179 ? -39.640 42.845 -14.761 1.00 24.04 179 SER A C 1
ATOM 1344 O O . SER A 1 179 ? -39.867 42.677 -15.958 1.00 27.67 179 SER A O 1
ATOM 1347 N N . TYR A 1 180 ? -40.484 43.444 -13.935 1.00 23.35 180 TYR A N 1
ATOM 1348 C CA . TYR A 1 180 ? -41.771 43.938 -14.392 1.00 23.29 180 TYR A CA 1
ATOM 1349 C C . TYR A 1 180 ? -41.610 45.054 -15.432 1.00 28.88 180 TYR A C 1
ATOM 1350 O O . TYR A 1 180 ? -42.278 45.046 -16.467 1.00 28.09 180 TYR A O 1
ATOM 1359 N N . ALA A 1 181 ? -40.732 46.015 -15.154 1.00 30.94 181 ALA A N 1
ATOM 1360 C CA . ALA A 1 181 ? -40.511 47.114 -16.087 1.00 31.50 181 ALA A CA 1
ATOM 1361 C C . ALA A 1 181 ? -40.114 46.555 -17.446 1.00 32.56 181 ALA A C 1
ATOM 1362 O O . ALA A 1 181 ? -40.604 47.005 -18.484 1.00 35.44 181 ALA A O 1
ATOM 1364 N N . PHE A 1 182 ? -39.237 45.560 -17.436 1.00 29.96 182 PHE A N 1
ATOM 1365 C CA . PHE A 1 182 ? -38.828 44.915 -18.674 1.00 22.82 182 PHE A CA 1
ATOM 1366 C C . PHE A 1 182 ? -39.997 44.256 -19.418 1.00 25.12 182 PHE A C 1
ATOM 1367 O O . PHE A 1 182 ? -40.112 44.380 -20.638 1.00 25.37 182 PHE A O 1
ATOM 1375 N N . VAL A 1 183 ? -40.858 43.534 -18.710 1.00 23.64 183 VAL A N 1
ATOM 1376 C CA . VAL A 1 183 ? -41.949 42.859 -19.409 1.00 27.63 183 VAL A CA 1
ATOM 1377 C C . VAL A 1 183 ? -42.901 43.899 -20.025 1.00 29.53 183 VAL A C 1
ATOM 1378 O O . VAL A 1 183 ? -43.426 43.715 -21.118 1.00 30.93 183 VAL A O 1
ATOM 1382 N N . GLU A 1 184 ? -43.099 44.997 -19.307 1.00 32.02 184 GLU A N 1
ATOM 1383 C CA . GLU A 1 184 ? -43.901 46.112 -19.777 1.00 37.53 184 GLU A CA 1
ATOM 1384 C C . GLU A 1 184 ? -43.333 46.664 -21.087 1.00 34.24 184 GLU A C 1
ATOM 1385 O O . GLU A 1 184 ? -44.053 46.867 -22.058 1.00 27.83 184 GLU A O 1
ATOM 1391 N N . LYS A 1 185 ? -42.033 46.911 -21.095 1.00 28.23 185 LYS A N 1
ATOM 1392 C CA . LYS A 1 185 ? -41.365 47.375 -22.285 1.00 28.34 185 LYS A CA 1
ATOM 1393 C C . LYS A 1 185 ? -41.598 46.409 -23.441 1.00 33.11 185 LYS A C 1
ATOM 1394 O O . LYS A 1 185 ? -41.899 46.839 -24.558 1.00 32.13 185 LYS A O 1
ATOM 1400 N N . GLN A 1 186 ? -41.462 45.109 -23.171 1.00 33.74 186 GLN A N 1
ATOM 1401 C CA . GLN A 1 186 ? -41.695 44.077 -24.187 1.00 34.34 186 GLN A CA 1
ATOM 1402 C C . GLN A 1 186 ? -43.100 44.175 -24.759 1.00 38.26 186 GLN A C 1
ATOM 1403 O O . GLN A 1 186 ? -43.302 44.073 -25.961 1.00 42.35 186 GLN A O 1
ATOM 1409 N N . LEU A 1 187 ? -44.069 44.358 -23.873 1.00 37.92 187 LEU A N 1
ATOM 1410 C CA .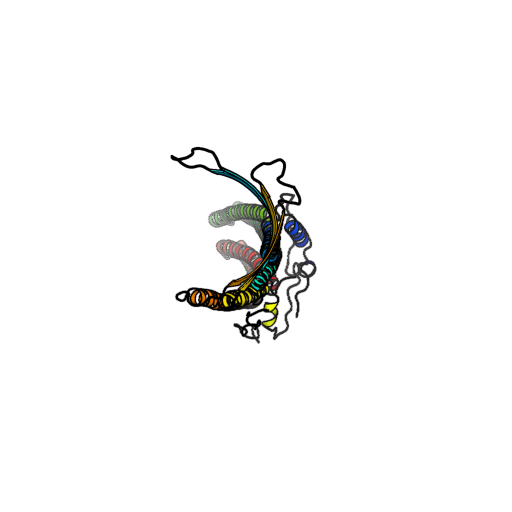 LEU A 1 187 ? -45.456 44.443 -24.267 1.00 41.50 187 LEU A CA 1
ATOM 1411 C C . LEU A 1 187 ? -45.668 45.673 -25.143 1.00 47.92 187 LEU A C 1
ATOM 1412 O O . LEU A 1 187 ? -46.455 45.646 -26.087 1.00 46.41 187 LEU A O 1
ATOM 1417 N N . LEU A 1 188 ? -44.958 46.750 -24.823 1.00 51.37 188 LEU A N 1
ATOM 1418 C CA . LEU A 1 188 ? -45.074 47.989 -25.581 1.00 57.01 188 LEU A CA 1
ATOM 1419 C C . LEU A 1 188 ? -44.552 47.801 -26.996 1.00 58.96 188 LEU A C 1
ATOM 1420 O O . LEU A 1 188 ? -44.750 48.655 -27.853 1.00 62.09 188 LEU A O 1
ATOM 1425 N N . THR A 1 189 ? -43.881 46.677 -27.225 1.00 57.80 189 THR A N 1
ATOM 1426 C CA . THR A 1 189 ? -43.362 46.331 -28.541 1.00 56.37 189 THR A CA 1
ATOM 1427 C C . THR A 1 189 ? -44.095 45.104 -29.063 1.00 55.58 189 THR A C 1
ATOM 1428 O O . THR A 1 189 ? -43.593 44.392 -29.936 1.00 53.56 189 THR A O 1
ATOM 1432 N N . GLY A 1 190 ? -45.281 44.858 -28.515 1.00 59.93 190 GLY A N 1
ATOM 1433 C CA . GLY A 1 190 ? -46.078 43.705 -28.890 1.00 62.47 190 GLY A CA 1
ATOM 1434 C C . GLY A 1 190 ? -45.225 42.456 -28.955 1.00 66.41 190 GLY A C 1
ATOM 1435 O O . GLY A 1 190 ? -45.280 41.704 -29.927 1.00 70.41 190 GLY A O 1
ATOM 1436 N N . SER A 1 191 ? -44.428 42.235 -27.916 1.00 61.55 191 SER A N 1
ATOM 1437 C CA . SER A 1 191 ? -43.454 41.149 -27.925 1.00 54.28 191 SER A CA 1
ATOM 1438 C C . SER A 1 191 ? -43.690 40.103 -26.843 1.00 61.41 191 SER A C 1
ATOM 1439 O O . SER A 1 191 ? -43.218 38.967 -26.952 1.00 75.54 191 SER A O 1
ATOM 1442 N N . SER A 1 192 ? -44.395 40.481 -25.786 1.00 42.89 192 SER A N 1
ATOM 1443 C CA . SER A 1 192 ? -44.739 39.507 -24.759 1.00 44.74 192 SER A CA 1
ATOM 1444 C C . SER A 1 192 ? -46.247 39.373 -24.681 1.00 42.90 192 SER A C 1
ATOM 1445 O O . SER A 1 192 ? -46.955 39.641 -25.649 1.00 58.36 192 SER A O 1
ATOM 1448 N N . ASN A 1 193 ? -46.743 38.966 -23.523 1.00 31.40 193 ASN A N 1
ATOM 1449 C CA . ASN A 1 193 ? -48.179 38.892 -23.332 1.00 24.54 193 ASN A CA 1
ATOM 1450 C C . ASN A 1 193 ? -48.647 39.341 -21.954 1.00 25.04 193 ASN A C 1
ATOM 1451 O O . ASN A 1 193 ? -47.853 39.614 -21.046 1.00 23.65 193 ASN A O 1
ATOM 1456 N N . VAL A 1 194 ? -49.959 39.414 -21.818 1.00 21.57 194 VAL A N 1
ATOM 1457 C CA . VAL A 1 194 ? -50.565 40.053 -20.679 1.00 28.57 194 VAL A CA 1
ATOM 1458 C C . VAL A 1 194 ? -50.504 39.100 -19.488 1.00 25.86 194 VAL A C 1
ATOM 1459 O O . VAL A 1 194 ? -50.628 39.516 -18.350 1.00 29.56 194 VAL A O 1
ATOM 1463 N N . LEU A 1 195 ? -50.279 37.819 -19.763 1.00 22.08 195 LEU A N 1
ATOM 1464 C CA . LEU A 1 195 ? -50.136 36.834 -18.708 1.00 19.97 195 LEU A CA 1
ATOM 1465 C C . LEU A 1 195 ? -48.808 37.045 -17.989 1.00 22.31 195 LEU A C 1
ATOM 1466 O O . LEU A 1 195 ? -48.772 37.162 -16.765 1.00 18.83 195 LEU A O 1
ATOM 1471 N N . ALA A 1 196 ? -47.725 37.101 -18.761 1.00 18.86 196 ALA A N 1
ATOM 1472 C CA . ALA A 1 196 ? -46.390 37.318 -18.217 1.00 19.47 196 ALA A CA 1
ATOM 1473 C C . ALA A 1 196 ? -46.360 38.598 -17.387 1.00 20.13 196 ALA A C 1
ATOM 1474 O O . ALA A 1 196 ? -45.736 38.646 -16.332 1.00 25.14 196 ALA A O 1
ATOM 1476 N N . LEU A 1 197 ? -47.041 39.635 -17.871 1.00 18.89 197 LEU A N 1
ATOM 1477 C CA . LEU A 1 197 ? -47.069 40.913 -17.176 1.00 24.12 197 LEU A CA 1
ATOM 1478 C C . LEU A 1 197 ? -47.744 40.788 -15.807 1.00 26.46 197 LEU A C 1
ATOM 1479 O O . LEU A 1 197 ? -47.252 41.295 -14.806 1.00 21.22 197 LEU A O 1
ATOM 1484 N N . GLU A 1 198 ? -48.889 40.123 -15.767 1.00 25.61 198 GLU A N 1
ATOM 1485 C CA . GLU A 1 198 ? -49.584 39.983 -14.508 1.00 22.30 198 GLU A CA 1
ATOM 1486 C C . GLU A 1 198 ? -48.766 39.112 -13.536 1.00 22.59 198 GLU A C 1
ATOM 1487 O O . GLU A 1 198 ? -48.762 39.344 -12.330 1.00 15.69 198 GLU A O 1
ATOM 1493 N N . GLN A 1 199 ? -48.073 38.109 -14.067 1.00 18.63 199 GLN A N 1
ATOM 1494 C CA . GLN A 1 199 ? -47.213 37.291 -13.232 1.00 21.34 199 GLN A CA 1
ATOM 1495 C C . GLN A 1 199 ? -46.103 38.130 -12.599 1.00 22.75 199 GLN A C 1
ATOM 1496 O O . GLN A 1 199 ? -45.850 38.015 -11.401 1.00 19.99 199 GLN A O 1
ATOM 1502 N N . ALA A 1 200 ? -45.468 38.994 -13.389 1.00 17.34 200 ALA A N 1
ATOM 1503 C CA . ALA A 1 200 ? -44.406 39.841 -12.862 1.00 24.67 200 ALA A CA 1
ATOM 1504 C C . ALA A 1 200 ? -44.948 40.827 -11.838 1.00 23.84 200 ALA A C 1
ATOM 1505 O O . ALA A 1 200 ? -44.249 41.197 -10.892 1.00 22.38 200 ALA A O 1
ATOM 1507 N N . ARG A 1 201 ? -46.192 41.254 -12.025 1.00 20.56 201 ARG A N 1
ATOM 1508 C CA . ARG A 1 201 ? -46.787 42.195 -11.085 1.00 30.57 201 ARG A CA 1
ATOM 1509 C C . ARG A 1 201 ? -47.083 41.517 -9.750 1.00 33.47 201 ARG A C 1
ATOM 1510 O O . ARG A 1 201 ? -46.778 42.053 -8.676 1.00 24.91 201 ARG A O 1
ATOM 1518 N N . GLY A 1 202 ? -47.684 40.337 -9.828 1.00 26.71 202 GLY A N 1
ATOM 1519 C CA . GLY A 1 202 ? -47.998 39.577 -8.640 1.00 26.39 202 GLY A CA 1
ATOM 1520 C C . GLY A 1 202 ? -46.826 39.462 -7.674 1.00 29.20 202 GLY A C 1
ATOM 1521 O O . GLY A 1 202 ? -46.961 39.776 -6.498 1.00 23.96 202 GLY A O 1
ATOM 1522 N N . VAL A 1 203 ? -45.671 39.016 -8.161 1.00 23.97 203 VAL A N 1
ATOM 1523 C CA . VAL A 1 203 ? -44.562 38.744 -7.262 1.00 20.99 203 VAL A CA 1
ATOM 1524 C C . VAL A 1 203 ? -44.038 39.995 -6.592 1.00 24.06 203 VAL A C 1
ATOM 1525 O O . VAL A 1 203 ? -43.443 39.913 -5.524 1.00 19.86 203 VAL A O 1
ATOM 1529 N N . ILE A 1 204 ? -44.257 41.153 -7.206 1.00 19.23 204 ILE A N 1
ATOM 1530 C CA . ILE A 1 204 ? -43.931 42.379 -6.516 1.00 15.18 204 ILE A CA 1
ATOM 1531 C C . ILE A 1 204 ? -44.764 42.443 -5.228 1.00 21.93 204 ILE A C 1
ATOM 1532 O O . ILE A 1 204 ? -44.237 42.740 -4.159 1.00 23.35 204 ILE A O 1
ATOM 1537 N N . GLU A 1 205 ? -46.054 42.132 -5.327 1.00 22.89 205 GLU A N 1
ATOM 1538 C CA . GLU A 1 205 ? -46.945 42.268 -4.176 1.00 22.77 205 GLU A CA 1
ATOM 1539 C C . GLU A 1 205 ? -46.608 41.272 -3.076 1.00 25.62 205 GLU A C 1
ATOM 1540 O O . GLU A 1 205 ? -46.590 41.624 -1.900 1.00 24.04 205 GLU A O 1
ATOM 1546 N N . SER A 1 206 ? -46.342 40.024 -3.446 1.00 21.39 206 SER A N 1
ATOM 1547 C CA . SER A 1 206 ? -46.028 39.033 -2.435 1.00 23.33 206 SER A CA 1
ATOM 1548 C C . SER A 1 206 ? -44.743 39.444 -1.711 1.00 20.21 206 SER A C 1
ATOM 1549 O O . SER A 1 206 ? -44.601 39.227 -0.516 1.00 15.80 206 SER A O 1
ATOM 1552 N N . THR A 1 207 ? -43.816 40.050 -2.441 1.00 18.99 207 THR A N 1
ATOM 1553 C CA . THR A 1 207 ? -42.573 40.495 -1.833 1.00 22.43 207 THR A CA 1
ATOM 1554 C C . THR A 1 207 ? -42.811 41.660 -0.863 1.00 18.97 207 THR A C 1
ATOM 1555 O O . THR A 1 207 ? -42.201 41.709 0.201 1.00 18.36 207 THR A O 1
ATOM 1559 N N . ARG A 1 208 ? -43.715 42.577 -1.209 1.00 15.05 208 ARG A N 1
ATOM 1560 C CA . ARG A 1 208 ? -44.069 43.645 -0.273 1.00 22.42 208 ARG A CA 1
ATOM 1561 C C . ARG A 1 208 ? -44.648 43.060 1.011 1.00 23.01 208 ARG A C 1
ATOM 1562 O O . ARG A 1 208 ? -44.447 43.589 2.098 1.00 21.87 208 ARG A O 1
ATOM 1570 N N . SER A 1 209 ? -45.373 41.962 0.863 1.00 20.62 209 SER A N 1
ATOM 1571 C CA . SER A 1 209 ? -45.934 41.277 1.998 1.00 25.11 209 SER A CA 1
ATOM 1572 C C . SER A 1 209 ? -44.811 40.747 2.871 1.00 20.89 209 SER A C 1
ATOM 1573 O O . SER A 1 209 ? -44.851 40.904 4.089 1.00 17.82 209 SER A O 1
ATOM 1576 N N . ASP A 1 210 ? -43.797 40.151 2.248 1.00 16.93 210 ASP A N 1
ATOM 1577 C CA . ASP A 1 210 ? -42.670 39.606 3.003 1.00 25.17 210 ASP A CA 1
ATOM 1578 C C . ASP A 1 210 ? -41.914 40.717 3.746 1.00 25.83 210 ASP A C 1
ATOM 1579 O O . ASP A 1 210 ? -41.506 40.550 4.905 1.00 23.55 210 ASP A O 1
ATOM 1584 N N . ILE A 1 211 ? -41.736 41.846 3.067 1.00 17.75 211 ILE A N 1
ATOM 1585 C CA . ILE A 1 211 ? -41.094 43.017 3.650 1.00 20.92 211 ILE A CA 1
ATOM 1586 C C . ILE A 1 211 ? -41.819 43.449 4.924 1.00 21.99 211 ILE A C 1
ATOM 1587 O O . ILE A 1 211 ? -41.199 43.612 5.979 1.00 21.61 211 ILE A O 1
ATOM 1592 N N . ALA A 1 212 ? -43.133 43.623 4.824 1.00 24.27 212 ALA A N 1
ATOM 1593 C CA . ALA A 1 212 ? -43.945 43.950 5.995 1.00 25.69 212 ALA A CA 1
ATOM 1594 C C . ALA A 1 212 ? -43.818 42.899 7.101 1.00 21.77 212 ALA A C 1
ATOM 1595 O O . ALA A 1 212 ? -43.793 43.236 8.291 1.00 22.13 212 ALA A O 1
ATOM 1597 N N . LYS A 1 213 ? -43.735 41.624 6.724 1.00 18.16 213 LYS A N 1
ATOM 1598 C CA . LYS A 1 213 ? -43.546 40.589 7.737 1.00 21.38 213 LYS A CA 1
ATOM 1599 C C . LYS A 1 213 ? -42.202 40.753 8.465 1.00 25.31 213 LYS A C 1
ATOM 1600 O O . LYS A 1 213 ? -42.130 40.660 9.703 1.00 23.52 213 LYS A O 1
ATOM 1606 N N . ARG A 1 214 ? -41.141 41.009 7.698 1.00 21.52 214 ARG A N 1
ATOM 1607 C CA . ARG A 1 214 ? -39.801 41.127 8.267 1.00 16.17 214 ARG A CA 1
ATOM 1608 C C . ARG A 1 214 ? -39.691 42.387 9.142 1.00 23.51 214 ARG A C 1
ATOM 1609 O O . ARG A 1 214 ? -39.016 42.383 10.179 1.00 21.04 214 ARG A O 1
ATOM 1617 N N . GLN A 1 215 ? -40.374 43.457 8.754 1.00 13.79 215 GLN A N 1
ATOM 1618 C CA . GLN A 1 215 ? -40.445 44.610 9.647 1.00 20.78 215 GLN A CA 1
ATOM 1619 C C . GLN A 1 215 ? -41.063 44.239 11.004 1.00 19.75 215 GLN A C 1
ATOM 1620 O O . GLN A 1 215 ? -40.549 44.614 12.042 1.00 21.53 215 GLN A O 1
ATOM 1626 N N . GLY A 1 216 ? -42.147 43.476 10.983 1.00 16.60 216 GLY A N 1
ATOM 1627 C CA . GLY A 1 216 ? -42.735 42.978 12.206 1.00 14.64 216 GLY A CA 1
ATOM 1628 C C . GLY A 1 216 ? -41.715 42.226 13.059 1.00 22.96 216 GLY A C 1
ATOM 1629 O O . GLY A 1 216 ? -41.528 42.529 14.237 1.00 26.23 216 GLY A O 1
ATOM 1630 N N . GLU A 1 217 ? -41.049 41.251 12.453 1.00 20.90 217 GLU A N 1
ATOM 1631 C CA . GLU A 1 217 ? -40.122 40.372 13.163 1.00 22.63 217 GLU A CA 1
ATOM 1632 C C . GLU A 1 217 ? -38.968 41.173 13.740 1.00 17.03 217 GLU A C 1
ATOM 1633 O O . GLU A 1 217 ? -38.521 40.917 14.855 1.00 21.58 217 GLU A O 1
ATOM 1639 N N . LEU A 1 218 ? -38.503 42.160 12.982 1.00 15.85 218 LEU A N 1
ATOM 1640 C CA . LEU A 1 218 ? -37.470 43.049 13.477 1.00 21.95 218 LEU A CA 1
ATOM 1641 C C . LEU A 1 218 ? -37.939 43.749 14.761 1.00 26.42 218 LEU A C 1
ATOM 1642 O O . LEU A 1 218 ? -37.252 43.727 15.792 1.00 22.99 218 LEU A O 1
ATOM 1647 N N . ALA A 1 219 ? -39.116 44.358 14.699 1.00 22.23 219 ALA A N 1
ATOM 1648 C CA . ALA A 1 219 ? -39.657 45.072 15.849 1.00 18.05 219 ALA A CA 1
ATOM 1649 C C . ALA A 1 219 ? -39.792 44.143 17.063 1.00 21.38 219 ALA A C 1
ATOM 1650 O O . ALA A 1 219 ? -39.458 44.518 18.188 1.00 26.16 219 ALA A O 1
ATOM 1652 N N . GLN A 1 220 ? -40.252 42.923 16.818 1.00 18.65 220 GLN A N 1
ATOM 1653 C CA . GLN A 1 220 ? -40.417 41.933 17.874 1.00 23.70 220 GLN A CA 1
ATOM 1654 C C . GLN A 1 220 ? -39.061 41.560 18.466 1.00 22.36 220 GLN A C 1
ATOM 1655 O O . GLN A 1 220 ? -38.928 41.381 19.684 1.00 21.22 220 GLN A O 1
ATOM 1661 N N . ALA A 1 221 ? -38.062 41.436 17.596 1.00 16.38 221 ALA A N 1
ATOM 1662 C CA . ALA A 1 221 ? -36.719 41.072 18.017 1.00 18.90 221 ALA A CA 1
ATOM 1663 C C . ALA A 1 221 ? -36.150 42.150 18.913 1.00 19.96 221 ALA A C 1
ATOM 1664 O O . ALA A 1 221 ? -35.484 41.853 19.907 1.00 19.33 221 ALA A O 1
ATOM 1666 N N . ASN A 1 222 ? -36.409 43.400 18.540 1.00 21.43 222 ASN A N 1
ATOM 1667 C CA . ASN A 1 222 ? -35.909 44.546 19.285 1.00 22.66 222 ASN A CA 1
ATOM 1668 C C . ASN A 1 222 ? -36.506 44.585 20.679 1.00 19.22 222 ASN A C 1
ATOM 1669 O O . ASN A 1 222 ? -35.804 44.784 21.661 1.00 22.92 222 ASN A O 1
ATOM 1674 N N . ASN A 1 223 ? -37.816 44.392 20.747 1.00 18.14 223 ASN A N 1
ATOM 1675 C CA . ASN A 1 223 ? -38.533 44.383 22.004 1.00 14.63 223 ASN A CA 1
ATOM 1676 C C . ASN A 1 223 ? -38.099 43.236 22.922 1.00 17.35 223 ASN A C 1
ATOM 1677 O O . ASN A 1 223 ? -38.031 43.416 24.128 1.00 17.79 223 ASN A O 1
ATOM 1682 N N . ALA A 1 224 ? -37.794 42.068 22.356 1.00 17.68 224 ALA A N 1
ATOM 1683 C CA . ALA A 1 224 ? -37.338 40.931 23.163 1.00 17.92 224 ALA A CA 1
ATOM 1684 C C . ALA A 1 224 ? -35.950 41.215 23.719 1.00 24.69 224 ALA A C 1
ATOM 1685 O O . ALA A 1 224 ? -35.642 40.904 24.867 1.00 28.24 224 ALA A O 1
ATOM 1687 N N . LEU A 1 225 ? -35.120 41.826 22.889 1.00 23.61 225 LEU A N 1
ATOM 1688 C CA . LEU A 1 225 ? -33.761 42.132 23.265 1.00 27.63 225 LEU A CA 1
ATOM 1689 C C . LEU A 1 225 ? -33.766 43.148 24.407 1.00 24.71 225 LEU A C 1
ATOM 1690 O O . LEU A 1 225 ? -33.037 43.003 25.387 1.00 27.42 225 LEU A O 1
ATOM 1695 N N . GLN A 1 226 ? -34.617 44.159 24.306 1.00 17.79 226 GLN A N 1
ATOM 1696 C CA . GLN A 1 226 ? -34.680 45.163 25.364 1.00 21.29 226 GLN A CA 1
ATOM 1697 C C . GLN A 1 226 ? -35.215 44.599 26.680 1.00 23.87 226 GLN A C 1
ATOM 1698 O O . GLN A 1 226 ? -34.765 45.010 27.747 1.00 25.77 226 GLN A O 1
ATOM 1704 N N . LEU A 1 227 ? -36.168 43.665 26.613 1.00 21.11 227 LEU A N 1
ATOM 1705 C CA . LEU A 1 227 ? -36.620 42.975 27.818 1.00 25.68 227 LEU A CA 1
ATOM 1706 C C . LEU A 1 227 ? -35.433 42.259 28.469 1.00 30.44 227 LEU A C 1
ATOM 1707 O O . LEU A 1 227 ? -35.220 42.373 29.669 1.00 27.97 227 LEU A O 1
ATOM 1712 N N . LEU A 1 228 ? -34.645 41.545 27.672 1.00 24.61 228 LEU A N 1
ATOM 1713 C CA . LEU A 1 228 ? -33.515 40.790 28.219 1.00 28.64 228 LEU A CA 1
ATOM 1714 C C . LEU A 1 228 ? -32.432 41.688 28.815 1.00 25.42 228 LEU A C 1
ATOM 1715 O O . LEU A 1 228 ? -31.848 41.353 29.830 1.00 25.29 228 LEU A O 1
ATOM 1720 N N . LEU A 1 229 ? -32.165 42.819 28.172 1.00 25.88 229 LEU A N 1
ATOM 1721 C CA . LEU A 1 229 ? -31.161 43.754 28.648 1.00 20.58 229 LEU A CA 1
ATOM 1722 C C . LEU A 1 229 ? -31.604 44.430 29.934 1.00 23.44 229 LEU A C 1
ATOM 1723 O O . LEU A 1 229 ? -30.775 44.793 30.771 1.00 25.71 229 LEU A O 1
ATOM 1728 N N . GLY A 1 230 ? -32.911 44.602 30.087 1.00 22.09 230 GLY A N 1
ATOM 1729 C CA . GLY A 1 230 ? -33.437 45.446 31.143 1.00 17.83 230 GLY A CA 1
ATOM 1730 C C . GLY A 1 230 ? -33.036 46.898 30.922 1.00 22.71 230 GLY A C 1
ATOM 1731 O O . GLY A 1 230 ? -32.903 47.664 31.871 1.00 32.80 230 GLY A O 1
ATOM 1732 N N . SER A 1 231 ? -32.805 47.282 29.672 1.00 22.03 231 SER A N 1
ATOM 1733 C CA . SER A 1 231 ? -32.508 48.685 29.365 1.00 26.70 231 SER A CA 1
ATOM 1734 C C . SER A 1 231 ? -33.014 49.025 27.980 1.00 23.03 231 SER A C 1
ATOM 1735 O O . SER A 1 231 ? -33.219 48.131 27.158 1.00 25.51 231 SER A O 1
ATOM 1738 N N . TYR A 1 232 ? -33.220 50.314 27.719 1.00 26.70 232 TYR A N 1
ATOM 1739 C CA . TYR A 1 232 ? -33.961 50.733 26.535 1.00 26.63 232 TYR A CA 1
ATOM 1740 C C . TYR A 1 232 ? -33.250 51.799 25.732 1.00 33.10 232 TYR A C 1
ATOM 1741 O O . TYR A 1 232 ? -33.887 52.657 25.116 1.00 33.75 232 TYR A O 1
ATOM 1750 N N . GLY A 1 233 ? -31.925 51.741 25.742 1.00 28.97 233 GLY A N 1
ATOM 1751 C CA . GLY A 1 233 ? -31.132 52.599 24.886 1.00 32.22 233 GLY A CA 1
ATOM 1752 C C . GLY A 1 233 ? -31.233 52.155 23.439 1.00 38.89 233 GLY A C 1
ATOM 1753 O O . GLY A 1 233 ? -31.905 51.166 23.126 1.00 38.42 233 GLY A O 1
ATOM 1754 N N . LYS A 1 234 ? -30.565 52.885 22.550 1.00 39.87 234 LYS A N 1
ATOM 1755 C CA . LYS A 1 234 ? -30.606 52.561 21.133 1.00 40.70 234 LYS A CA 1
ATOM 1756 C C . LYS A 1 234 ? -30.174 51.114 20.853 1.00 29.19 234 LYS A C 1
ATOM 1757 O O . LYS A 1 234 ? -29.303 50.561 21.524 1.00 30.49 234 LYS A O 1
ATOM 1763 N N . LEU A 1 235 ? -30.795 50.507 19.853 1.00 27.83 235 LEU A N 1
ATOM 1764 C CA . LEU A 1 235 ? -30.521 49.116 19.540 1.00 33.30 235 LEU A CA 1
ATOM 1765 C C . LEU A 1 235 ? -29.386 48.977 18.542 1.00 26.69 235 LEU A C 1
ATOM 1766 O O . LEU A 1 235 ? -29.065 49.920 17.821 1.00 28.85 235 LEU A O 1
ATOM 1771 N N . PRO A 1 236 ? -28.750 47.805 18.509 1.00 27.77 236 PRO A N 1
ATOM 1772 C CA . PRO A 1 236 ? -27.721 47.639 17.482 1.00 27.34 236 PRO A CA 1
ATOM 1773 C C . PRO A 1 236 ? -28.345 47.798 16.105 1.00 28.31 236 PRO A C 1
ATOM 1774 O O . PRO A 1 236 ? -29.515 47.433 15.904 1.00 23.21 236 PRO A O 1
ATOM 1778 N N . GLN A 1 237 ? -27.577 48.366 15.179 1.00 23.16 237 GLN A N 1
ATOM 1779 C CA . GLN A 1 237 ? -27.992 48.461 13.794 1.00 34.09 237 GLN A CA 1
ATOM 1780 C C . GLN A 1 237 ? -27.606 47.167 13.092 1.00 24.44 237 GLN A C 1
ATOM 1781 O O . GLN A 1 237 ? -26.912 46.328 13.665 1.00 23.47 237 GLN A O 1
ATOM 1787 N N . ALA A 1 238 ? -28.072 46.997 11.860 1.00 19.52 238 ALA A N 1
ATOM 1788 C CA . ALA A 1 238 ? -27.706 45.825 11.088 1.00 26.16 238 ALA A CA 1
ATOM 1789 C C . ALA A 1 238 ? -26.187 45.766 10.935 1.00 29.61 238 ALA A C 1
ATOM 1790 O O . ALA A 1 238 ? -25.543 46.756 10.620 1.00 27.59 238 ALA A O 1
ATOM 1792 N N . GLN A 1 239 ? -25.601 44.605 11.146 1.00 26.77 239 GLN A N 1
ATOM 1793 C CA . GLN A 1 239 ? -24.206 44.473 10.779 1.00 41.18 239 GLN A CA 1
ATOM 1794 C C . GLN A 1 239 ? -24.016 43.203 9.977 1.00 40.84 239 GLN A C 1
ATOM 1795 O O . GLN A 1 239 ? -24.911 42.365 9.905 1.00 41.11 239 GLN A O 1
ATOM 1801 N N . THR A 1 240 ? -22.863 43.067 9.341 1.00 46.57 240 THR A N 1
ATOM 1802 C CA . THR A 1 240 ? -22.582 41.839 8.624 1.00 51.30 240 THR A CA 1
ATOM 1803 C C . THR A 1 240 ? -22.217 40.771 9.651 1.00 59.43 240 THR A C 1
ATOM 1804 O O . THR A 1 240 ? -21.374 40.990 10.526 1.00 65.38 240 THR A O 1
ATOM 1808 N N . VAL A 1 241 ? -22.879 39.624 9.566 1.00 60.18 241 VAL A N 1
ATOM 1809 C CA . VAL A 1 241 ? -22.669 38.558 10.538 1.00 60.47 241 VAL A CA 1
ATOM 1810 C C . VAL A 1 241 ? -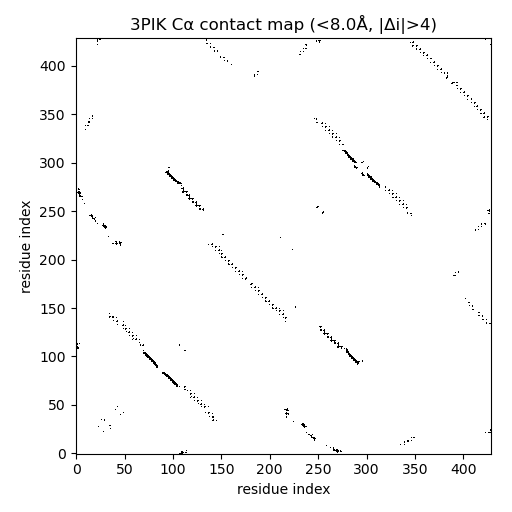22.409 37.222 9.833 1.00 59.52 241 VAL A C 1
ATOM 1811 O O . VAL A 1 241 ? -23.050 36.901 8.830 1.00 54.39 241 VAL A O 1
ATOM 1815 N N . ASN A 1 242 ? -21.445 36.458 10.339 1.00 52.05 242 ASN A N 1
ATOM 1816 C CA . ASN A 1 242 ? -21.128 35.169 9.729 1.00 49.84 242 ASN A CA 1
ATOM 1817 C C . ASN A 1 242 ? -20.555 34.148 10.705 1.00 46.24 242 ASN A C 1
ATOM 1818 O O . ASN A 1 242 ? -20.468 34.399 11.907 1.00 47.98 242 ASN A O 1
ATOM 1823 N N . SER A 1 243 ? -20.167 32.992 10.179 1.00 45.77 243 SER A N 1
ATOM 1824 C CA . SER A 1 243 ? -19.708 31.892 11.021 1.00 51.31 243 SER A CA 1
ATOM 1825 C C . SER A 1 243 ? -18.513 32.270 11.895 1.00 50.28 243 SER A C 1
ATOM 1826 O O . SER A 1 243 ? -18.232 31.586 12.881 1.00 55.11 243 SER A O 1
ATOM 1829 N N . ASP A 1 244 ? -17.818 33.352 11.538 1.00 40.13 244 ASP A N 1
ATOM 1830 C CA . ASP A 1 244 ? -16.672 33.814 12.326 1.00 40.87 244 ASP A CA 1
ATOM 1831 C C . ASP A 1 244 ? -17.094 34.734 13.469 1.00 40.21 244 ASP A C 1
ATOM 1832 O O . ASP A 1 244 ? -16.259 35.164 14.266 1.00 46.29 244 ASP A O 1
ATOM 1837 N N . SER A 1 245 ? -18.387 35.035 13.552 1.00 30.62 245 SER A N 1
ATOM 1838 C CA . SER A 1 245 ? -18.901 35.828 14.671 1.00 31.55 245 SER A CA 1
ATOM 1839 C C . SER A 1 245 ? -18.736 35.087 16.010 1.00 29.74 245 SER A C 1
ATOM 1840 O O . SER A 1 245 ? -18.709 35.693 17.075 1.00 27.50 245 SER A O 1
ATOM 1843 N N . LEU A 1 246 ? -18.632 33.768 15.942 1.00 30.71 246 LEU A N 1
ATOM 1844 C CA . LEU A 1 246 ? -18.418 32.955 17.123 1.00 29.47 246 LEU A CA 1
ATOM 1845 C C . LEU A 1 246 ? -17.158 32.167 16.859 1.00 34.22 246 LEU A C 1
ATOM 1846 O O . LEU A 1 246 ? -16.872 31.802 15.716 1.00 31.92 246 LEU A O 1
ATOM 1851 N N . GLN A 1 247 ? -16.409 31.906 17.919 1.00 28.97 247 GLN A N 1
ATOM 1852 C CA . GLN A 1 247 ? -15.247 31.039 17.839 1.00 36.27 247 GLN A CA 1
ATOM 1853 C C . GLN A 1 247 ? -15.704 29.636 18.220 1.00 39.78 247 GLN A C 1
ATOM 1854 O O . GLN A 1 247 ? -15.545 29.227 19.373 1.00 39.74 247 GLN A O 1
ATOM 1860 N N . SER A 1 248 ? -16.280 28.906 17.260 1.00 32.44 248 SER A N 1
ATOM 1861 C CA . SER A 1 248 ? -16.995 27.662 17.570 1.00 37.48 248 SER A CA 1
ATOM 1862 C C . SER A 1 248 ? -16.138 26.581 18.266 1.00 39.86 248 SER A C 1
ATOM 1863 O O . SER A 1 248 ? -14.992 26.337 17.896 1.00 41.40 248 SER A O 1
ATOM 1866 N N . VAL A 1 249 ? -16.710 25.944 19.284 1.00 38.06 249 VAL A N 1
ATOM 1867 C CA . VAL A 1 249 ? -15.967 25.017 20.130 1.00 38.25 249 VAL A CA 1
ATOM 1868 C C . VAL A 1 249 ? -15.291 23.887 19.348 1.00 44.63 249 VAL A C 1
ATOM 1869 O O . VAL A 1 249 ? -15.899 23.258 18.475 1.00 38.19 249 VAL A O 1
ATOM 1873 N N . LYS A 1 250 ? -14.025 23.637 19.656 1.00 43.79 250 LYS A N 1
ATOM 1874 C CA . LYS A 1 250 ? -13.337 22.483 19.087 1.00 55.69 250 LYS A CA 1
ATOM 1875 C C . LYS A 1 250 ? -13.185 21.431 20.180 1.00 55.05 250 LYS A C 1
ATOM 1876 O O . LYS A 1 250 ? -12.706 21.728 21.270 1.00 50.87 250 LYS A O 1
ATOM 1882 N N . LEU A 1 251 ? -13.602 20.205 19.890 1.00 53.49 251 LEU A N 1
ATOM 1883 C CA . LEU A 1 251 ? -13.653 19.174 20.920 1.00 51.56 251 LEU A CA 1
ATOM 1884 C C . LEU A 1 251 ? -12.866 17.919 20.556 1.00 50.06 251 LEU A C 1
ATOM 1885 O O . LEU A 1 251 ? -12.973 17.404 19.432 1.00 41.74 251 LEU A O 1
ATOM 1890 N N . PRO A 1 252 ? -12.088 17.410 21.520 1.00 47.23 252 PRO A N 1
ATOM 1891 C CA . PRO A 1 252 ? -11.390 16.134 21.347 1.00 52.22 252 PRO A CA 1
ATOM 1892 C C . PRO A 1 252 ? -12.376 15.060 20.890 1.00 55.50 252 PRO A C 1
ATOM 1893 O O . PRO A 1 252 ? -13.575 15.185 21.144 1.00 57.50 252 PRO A O 1
ATOM 1897 N N . ALA A 1 253 ? -11.883 14.024 20.220 1.00 58.01 253 ALA A N 1
ATOM 1898 C CA . ALA A 1 253 ? -12.755 12.986 19.675 1.00 61.60 253 ALA A CA 1
ATOM 1899 C C . ALA A 1 253 ? -13.451 12.187 20.769 1.00 56.72 253 ALA A C 1
ATOM 1900 O O . ALA A 1 253 ? -14.588 11.742 20.602 1.00 62.99 253 ALA A O 1
ATOM 1902 N N . GLY A 1 254 ? -12.764 12.001 21.887 1.00 51.39 254 GLY A N 1
ATOM 1903 C CA . GLY A 1 254 ? -13.326 11.217 22.969 1.00 59.19 254 GLY A CA 1
ATOM 1904 C C . GLY A 1 254 ? -13.675 12.029 24.203 1.00 56.36 254 GLY A C 1
ATOM 1905 O O . GLY A 1 254 ? -13.493 11.552 25.324 1.00 52.54 254 GLY A O 1
ATOM 1906 N N . LEU A 1 255 ? -14.179 13.247 24.004 1.00 51.84 255 LEU A N 1
ATOM 1907 C CA . LEU A 1 255 ? -14.543 14.108 25.130 1.00 45.33 255 LEU A CA 1
ATOM 1908 C C . LEU A 1 255 ? -15.367 13.337 26.148 1.00 38.53 255 LEU A C 1
ATOM 1909 O O . LEU A 1 255 ? -16.391 12.736 25.818 1.00 40.65 255 LEU A O 1
ATOM 1914 N N . SER A 1 256 ? -14.895 13.351 27.385 1.00 37.77 256 SER A N 1
ATOM 1915 C CA . SER A 1 256 ? -15.553 12.659 28.476 1.00 34.55 256 SER A CA 1
ATOM 1916 C C . SER A 1 256 ? -16.837 13.379 28.911 1.00 29.50 256 SER A C 1
ATOM 1917 O O . SER A 1 256 ? -16.876 14.606 28.929 1.00 31.36 256 SER A O 1
ATOM 1920 N N . SER A 1 257 ? -17.867 12.598 29.259 1.00 25.52 257 SER A N 1
ATOM 1921 C CA . SER A 1 257 ? -19.118 13.094 29.856 1.00 29.16 257 SER A CA 1
ATOM 1922 C C . SER A 1 257 ? -18.832 13.891 31.118 1.00 28.06 257 SER A C 1
ATOM 1923 O O . SER A 1 257 ? -19.636 14.719 31.550 1.00 28.68 257 SER A O 1
ATOM 1926 N N . GLN A 1 258 ? -17.696 13.589 31.725 1.00 25.18 258 GLN A N 1
ATOM 1927 C CA . GLN A 1 258 ? -17.325 14.161 33.013 1.00 31.12 258 GLN A CA 1
ATOM 1928 C C . GLN A 1 258 ? -17.313 15.692 32.957 1.00 28.99 258 GLN A C 1
ATOM 1929 O O . GLN A 1 258 ? -17.451 16.344 33.981 1.00 30.09 258 GLN A O 1
ATOM 1935 N N . ILE A 1 259 ? -17.155 16.267 31.763 1.00 28.75 259 ILE A N 1
ATOM 1936 C CA . ILE A 1 259 ? -17.221 17.724 31.621 1.00 27.59 259 ILE A CA 1
ATOM 1937 C C . ILE A 1 259 ? -18.548 18.268 32.169 1.00 26.18 259 ILE A C 1
ATOM 1938 O O . ILE A 1 259 ? -18.614 19.393 32.664 1.00 23.51 259 ILE A O 1
ATOM 1943 N N . LEU A 1 260 ? -19.605 17.469 32.083 1.00 19.66 260 LEU A N 1
ATOM 1944 C CA . LEU A 1 260 ? -20.924 17.924 32.530 1.00 23.88 260 LEU A CA 1
ATOM 1945 C C . LEU A 1 260 ? -20.929 18.295 34.007 1.00 24.72 260 LEU A C 1
ATOM 1946 O O . LEU A 1 260 ? -21.691 19.168 34.428 1.00 23.40 260 LEU A O 1
ATOM 1951 N N . LEU A 1 261 ? -20.087 17.625 34.796 1.00 22.27 261 LEU A N 1
ATOM 1952 C CA . LEU A 1 261 ? -20.166 17.754 36.249 1.00 20.15 261 LEU A CA 1
ATOM 1953 C C . LEU A 1 261 ? -19.691 19.135 36.674 1.00 23.98 261 LEU A C 1
ATOM 1954 O O . LEU A 1 261 ? -19.824 19.531 37.841 1.00 27.43 261 LEU A O 1
ATOM 1959 N N . GLN A 1 262 ? -19.182 19.882 35.704 1.00 26.44 262 GLN A N 1
ATOM 1960 C CA . GLN A 1 262 ? -18.761 21.256 35.933 1.00 31.50 262 GLN A CA 1
ATOM 1961 C C . GLN A 1 262 ? -19.875 22.298 35.722 1.00 27.90 262 GLN A C 1
ATOM 1962 O O . GLN A 1 262 ? -19.734 23.445 36.157 1.00 23.93 262 GLN A O 1
ATOM 1968 N N . ARG A 1 263 ? -20.970 21.920 35.061 1.00 21.19 263 ARG A N 1
ATOM 1969 C CA . ARG A 1 263 ? -22.072 22.865 34.871 1.00 22.97 263 ARG A CA 1
ATOM 1970 C C . ARG A 1 263 ? -22.557 23.295 36.252 1.00 27.91 263 ARG A C 1
ATOM 1971 O O . ARG A 1 263 ? -22.566 22.488 37.179 1.00 21.40 263 ARG A O 1
ATOM 1979 N N . PRO A 1 264 ? -23.009 24.548 36.383 1.00 28.26 264 PRO A N 1
ATOM 1980 C CA . PRO A 1 264 ? -23.570 25.006 37.658 1.00 30.72 264 PRO A CA 1
ATOM 1981 C C . PRO A 1 264 ? -24.805 24.201 38.066 1.00 24.88 264 PRO A C 1
ATOM 1982 O O . PRO A 1 264 ? -24.943 23.863 39.240 1.00 27.64 264 PRO A O 1
ATOM 1986 N N . ASP A 1 265 ? -25.683 23.885 37.120 1.00 20.01 265 ASP A N 1
ATOM 1987 C CA . ASP A 1 265 ? -26.923 23.214 37.495 1.00 20.81 265 ASP A CA 1
ATOM 1988 C C . ASP A 1 265 ? -26.661 21.831 38.082 1.00 20.17 265 ASP A C 1
ATOM 1989 O O . ASP A 1 265 ? -27.443 21.340 38.898 1.00 26.05 265 ASP A O 1
ATOM 1994 N N . ILE A 1 266 ? -25.565 21.206 37.668 1.00 16.00 266 ILE A N 1
ATOM 1995 C CA . ILE A 1 266 ? -25.225 19.888 38.185 1.00 23.03 266 ILE A CA 1
ATOM 1996 C C . ILE A 1 266 ? -24.576 20.035 39.560 1.00 20.96 266 ILE A C 1
ATOM 1997 O O . ILE A 1 266 ? -24.849 19.258 40.470 1.00 24.67 266 ILE A O 1
ATOM 2002 N N . MET A 1 267 ? -23.725 21.041 39.716 1.00 19.42 267 MET A N 1
ATOM 2003 C CA . MET A 1 267 ? -23.153 21.317 41.026 1.00 21.25 267 MET A CA 1
ATOM 2004 C C . MET A 1 267 ? -24.248 21.669 42.027 1.00 24.39 267 MET A C 1
ATOM 2005 O O . MET A 1 267 ? -24.166 21.310 43.211 1.00 23.29 267 MET A O 1
ATOM 2010 N N . GLU A 1 268 ? -25.273 22.368 41.547 1.00 16.94 268 GLU A N 1
ATOM 2011 C CA . GLU A 1 268 ? -26.405 22.711 42.391 1.00 22.28 268 GLU A CA 1
ATOM 2012 C C . GLU A 1 268 ? -27.016 21.425 42.957 1.00 20.37 268 GLU A C 1
ATOM 2013 O O . GLU A 1 268 ? -27.278 21.315 44.157 1.00 20.35 268 GLU A O 1
ATOM 2019 N N . ALA A 1 269 ? -27.244 20.459 42.075 1.00 14.46 269 ALA A N 1
ATOM 2020 C CA . ALA A 1 269 ? -27.825 19.181 42.456 1.00 16.53 269 ALA A CA 1
ATOM 2021 C C . ALA A 1 269 ? -26.952 18.472 43.506 1.00 20.11 269 ALA A C 1
ATOM 2022 O O . ALA A 1 269 ? -27.456 17.825 44.428 1.00 28.84 269 ALA A O 1
ATOM 2024 N N . GLU A 1 270 ? -25.639 18.608 43.360 1.00 17.45 270 GLU A N 1
ATOM 2025 C CA . GLU A 1 270 ? -24.686 17.973 44.257 1.00 23.14 270 GLU A CA 1
ATOM 2026 C C . GLU A 1 270 ? -24.845 18.542 45.675 1.00 24.56 270 GLU A C 1
ATOM 2027 O O . GLU A 1 270 ? -24.901 17.801 46.663 1.00 23.10 270 GLU A O 1
ATOM 2033 N N . HIS A 1 271 ? -24.914 19.864 45.760 1.00 19.50 271 HIS A N 1
ATOM 2034 C CA . HIS A 1 271 ? -25.122 20.536 47.032 1.00 20.31 271 HIS A CA 1
ATOM 2035 C C . HIS A 1 271 ? -26.470 20.174 47.644 1.00 17.61 271 HIS A C 1
ATOM 2036 O O . HIS A 1 271 ? -26.564 20.027 48.855 1.00 25.79 271 HIS A O 1
ATOM 2043 N N . ALA A 1 272 ? -27.494 19.982 46.807 1.00 15.90 272 ALA A N 1
ATOM 2044 C CA . ALA A 1 272 ? -28.801 19.551 47.311 1.00 23.46 272 ALA A CA 1
ATOM 2045 C C . ALA A 1 272 ? -28.682 18.156 47.921 1.00 26.25 272 ALA A C 1
ATOM 2046 O O . ALA A 1 272 ? -29.325 17.832 48.922 1.00 28.14 272 ALA A O 1
ATOM 2048 N N . LEU A 1 273 ? -27.846 17.333 47.303 1.00 23.78 273 LEU A N 1
ATOM 2049 C CA . LEU A 1 273 ? -27.616 15.990 47.787 1.00 26.30 273 LEU A CA 1
ATOM 2050 C C . LEU A 1 273 ? -26.951 16.036 49.168 1.00 27.95 273 LEU A C 1
ATOM 2051 O O . LEU A 1 273 ? -27.318 15.277 50.060 1.00 30.34 273 LEU A O 1
ATOM 2056 N N . MET A 1 274 ? -25.999 16.950 49.343 1.00 25.14 274 MET A N 1
ATOM 2057 C CA . MET A 1 274 ? -25.315 17.128 50.630 1.00 23.73 274 MET A CA 1
ATOM 2058 C C . MET A 1 274 ? -26.254 17.636 51.722 1.00 23.96 274 MET A C 1
ATOM 2059 O O . MET A 1 274 ? -26.183 17.201 52.873 1.00 27.47 274 MET A O 1
ATOM 2064 N N . ALA A 1 275 ? -27.140 18.547 51.344 1.00 21.69 275 ALA A N 1
ATOM 2065 C CA . ALA A 1 275 ? -28.173 19.035 52.240 1.00 18.37 275 ALA A CA 1
ATOM 2066 C C . ALA A 1 275 ? -29.037 17.870 52.726 1.00 18.76 275 ALA A C 1
ATOM 2067 O O . ALA A 1 275 ? -29.444 17.820 53.882 1.00 20.27 275 ALA A O 1
ATOM 2069 N N . ALA A 1 276 ? -29.320 16.932 51.836 1.00 18.27 276 ALA A N 1
ATOM 2070 C CA . ALA A 1 276 ? -30.206 15.842 52.196 1.00 24.30 276 ALA A CA 1
ATOM 2071 C C . ALA A 1 276 ? -29.484 14.902 53.156 1.00 18.54 276 ALA A C 1
ATOM 2072 O O . ALA A 1 276 ? -30.079 14.381 54.096 1.00 19.94 276 ALA A O 1
ATOM 2074 N N . ASN A 1 277 ? -28.193 14.708 52.921 1.00 17.88 277 ASN A N 1
ATOM 2075 C CA . ASN A 1 277 ? -27.371 13.923 53.836 1.00 17.80 277 ASN A CA 1
ATOM 2076 C C . ASN A 1 277 ? -27.379 14.520 55.242 1.00 17.80 277 ASN A C 1
ATOM 2077 O O . ASN A 1 277 ? -27.436 13.800 56.244 1.00 23.35 277 ASN A O 1
ATOM 2082 N N . ALA A 1 278 ? -27.326 15.845 55.303 1.00 16.05 278 ALA A N 1
ATOM 2083 C CA . ALA A 1 278 ? -27.297 16.544 56.574 1.00 18.08 278 ALA A CA 1
ATOM 2084 C C . ALA A 1 278 ? -28.638 16.363 57.283 1.00 24.98 278 ALA A C 1
ATOM 2085 O O . ALA A 1 278 ? -28.685 16.191 58.501 1.00 28.16 278 ALA A O 1
ATOM 2087 N N . ASN A 1 279 ? -29.726 16.381 56.515 1.00 16.97 279 ASN A N 1
ATOM 2088 C CA . ASN A 1 279 ? -31.046 16.182 57.095 1.00 12.38 279 ASN A CA 1
ATOM 2089 C C . ASN A 1 279 ? -31.250 14.777 57.620 1.00 15.66 279 ASN A C 1
ATOM 2090 O O . ASN A 1 279 ? -32.033 14.571 58.548 1.00 24.05 279 ASN A O 1
ATOM 2095 N N . ILE A 1 280 ? -30.548 13.809 57.037 1.00 17.46 280 ILE A N 1
ATOM 2096 C CA . ILE A 1 280 ? -30.578 12.467 57.604 1.00 21.62 280 ILE A CA 1
ATOM 2097 C C . ILE A 1 280 ? -29.903 12.461 58.979 1.00 20.21 280 ILE A C 1
ATOM 2098 O O . ILE A 1 280 ? -30.416 11.875 59.930 1.00 30.43 280 ILE A O 1
ATOM 2103 N N . GLY A 1 281 ? -28.760 13.134 59.074 1.00 22.20 281 GLY A N 1
ATOM 2104 C CA . GLY A 1 281 ? -28.055 13.267 60.334 1.00 18.55 281 GLY A CA 1
ATOM 2105 C C . GLY A 1 281 ? -28.947 13.885 61.402 1.00 23.63 281 GLY A C 1
ATOM 2106 O O . GLY A 1 281 ? -29.002 13.392 62.533 1.00 24.06 281 GLY A O 1
ATOM 2107 N N . ALA A 1 282 ? -29.664 14.945 61.027 1.00 18.82 282 ALA A N 1
ATOM 2108 C CA . ALA A 1 282 ? -30.549 15.655 61.952 1.00 20.95 282 ALA A CA 1
ATOM 2109 C C . ALA A 1 282 ? -31.668 14.757 62.457 1.00 19.54 282 ALA A C 1
ATOM 2110 O O . ALA A 1 282 ? -31.967 14.731 63.651 1.00 21.64 282 ALA A O 1
ATOM 2112 N N . ALA A 1 283 ? -32.284 14.022 61.539 1.00 11.66 283 ALA A N 1
ATOM 2113 C CA . ALA A 1 283 ? -33.356 13.099 61.896 1.00 17.65 283 ALA A CA 1
ATOM 2114 C C . ALA A 1 283 ? -32.857 11.944 62.792 1.00 25.83 283 ALA A C 1
ATOM 2115 O O . ALA A 1 283 ? -33.555 11.514 63.717 1.00 25.46 283 ALA A O 1
ATOM 2117 N N . ARG A 1 284 ? -31.653 11.442 62.522 1.00 23.50 284 ARG A N 1
ATOM 2118 C CA . ARG A 1 284 ? -31.078 10.400 63.366 1.00 20.76 284 ARG A CA 1
ATOM 2119 C C . ARG A 1 284 ? -30.880 10.894 64.798 1.00 21.23 284 ARG A C 1
ATOM 2120 O O . ARG A 1 284 ? -31.175 10.180 65.759 1.00 16.37 284 ARG A O 1
ATOM 2128 N N . ALA A 1 285 ? -30.392 12.123 64.925 1.00 22.81 285 ALA A N 1
ATOM 2129 C CA . ALA A 1 285 ? -30.134 12.738 66.228 1.00 26.59 285 ALA A CA 1
ATOM 2130 C C . ALA A 1 285 ? -31.373 12.738 67.123 1.00 25.38 285 ALA A C 1
ATOM 2131 O O . ALA A 1 285 ? -31.274 12.692 68.353 1.00 25.57 285 ALA A O 1
ATOM 2133 N N . ALA A 1 286 ? -32.547 12.784 66.508 1.00 26.99 286 ALA A N 1
ATOM 2134 C CA . ALA A 1 286 ? -33.780 12.856 67.284 1.00 27.75 286 ALA A CA 1
ATOM 2135 C C . ALA A 1 286 ? -33.977 11.625 68.178 1.00 25.49 286 ALA A C 1
ATOM 2136 O O . ALA A 1 286 ? -34.668 11.704 69.188 1.00 27.55 286 ALA A O 1
ATOM 2138 N N . PHE A 1 287 ? -33.373 10.496 67.805 1.00 24.30 287 PHE A N 1
ATOM 2139 C CA . PHE A 1 287 ? -33.547 9.260 68.574 1.00 28.25 287 PHE A CA 1
ATOM 2140 C C . PHE A 1 287 ? -32.740 9.275 69.863 1.00 33.64 287 PHE A C 1
ATOM 2141 O O . PHE A 1 287 ? -32.941 8.432 70.739 1.00 37.32 287 PHE A O 1
ATOM 2149 N N . PHE A 1 288 ? -31.822 10.228 69.973 1.00 33.60 288 PHE A N 1
ATOM 2150 C CA . PHE A 1 288 ? -30.844 10.215 71.055 1.00 27.23 288 PHE A CA 1
ATOM 2151 C C . PHE A 1 288 ? -31.151 11.250 72.115 1.00 31.77 288 PHE A C 1
ATOM 2152 O O . PHE A 1 288 ? -31.915 12.182 71.866 1.00 25.38 288 PHE A O 1
ATOM 2160 N N . PRO A 1 289 ? -30.573 11.075 73.314 1.00 34.57 289 PRO A N 1
ATOM 2161 C CA . PRO A 1 289 ? -30.823 12.050 74.374 1.00 32.37 289 PRO A CA 1
ATOM 2162 C C . PRO A 1 289 ? -30.319 13.420 73.954 1.00 32.78 289 PRO A C 1
ATOM 2163 O O . PRO A 1 289 ? -29.403 13.523 73.147 1.00 32.54 289 PRO A O 1
ATOM 2167 N N . SER A 1 290 ? -30.941 14.462 74.482 1.00 28.27 290 SER A N 1
ATOM 2168 C CA . SER A 1 290 ? -30.500 15.818 74.225 1.00 33.48 290 SER A CA 1
ATOM 2169 C C . SER A 1 290 ? -30.311 16.547 75.552 1.00 36.35 290 SER A C 1
ATOM 2170 O O . SER A 1 290 ? -31.148 16.451 76.458 1.00 34.97 290 SER A O 1
ATOM 2173 N N . ILE A 1 291 ? -29.196 17.260 75.659 1.00 34.76 291 ILE A N 1
ATOM 2174 C CA . ILE A 1 291 ? -28.807 17.920 76.897 1.00 28.79 291 ILE A CA 1
ATOM 2175 C C . ILE A 1 291 ? -28.851 19.437 76.752 1.00 34.61 291 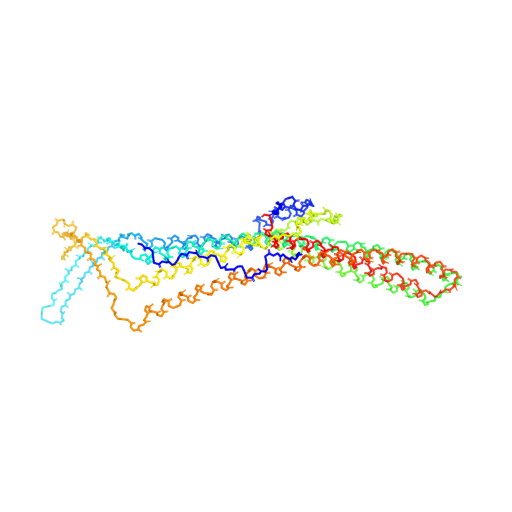ILE A C 1
ATOM 2176 O O . ILE A 1 291 ? -28.196 20.011 75.872 1.00 33.42 291 ILE A O 1
ATOM 2181 N N . SER A 1 292 ? -29.641 20.083 77.603 1.00 33.60 292 SER A N 1
ATOM 2182 C CA . SER A 1 292 ? -29.743 21.540 77.587 1.00 35.29 292 SER A CA 1
ATOM 2183 C C . SER A 1 292 ? -29.211 22.134 78.869 1.00 41.84 292 SER A C 1
ATOM 2184 O O . SER A 1 292 ? -28.977 21.434 79.854 1.00 41.00 292 SER A O 1
ATOM 2187 N N . LEU A 1 293 ? -29.053 23.444 78.863 1.00 41.26 293 LEU A N 1
ATOM 2188 C CA . LEU A 1 293 ? -28.431 24.115 79.975 1.00 39.75 293 LEU A CA 1
ATOM 2189 C C . LEU A 1 293 ? -29.054 25.489 80.087 1.00 45.81 293 LEU A C 1
ATOM 2190 O O . LEU A 1 293 ? -29.032 26.270 79.135 1.00 38.92 293 LEU A O 1
ATOM 2195 N N . THR A 1 294 ? -29.655 25.761 81.237 1.00 44.63 294 THR A N 1
ATOM 2196 C CA . THR A 1 294 ? -30.180 27.088 81.521 1.00 44.99 294 THR A CA 1
ATOM 2197 C C . THR A 1 294 ? -29.637 27.598 82.857 1.00 45.18 294 THR A C 1
ATOM 2198 O O . THR A 1 294 ? -29.545 26.850 83.832 1.00 43.92 294 THR A O 1
ATOM 2202 N N . SER A 1 295 ? -29.258 28.870 82.871 1.00 40.53 295 SER A N 1
ATOM 2203 C CA . SER A 1 295 ? -28.688 29.520 84.032 1.00 45.07 295 SER A CA 1
ATOM 2204 C C . SER A 1 295 ? -29.295 30.913 84.122 1.00 50.02 295 SER A C 1
ATOM 2205 O O . SER A 1 295 ? -29.495 31.575 83.103 1.00 50.34 295 SER A O 1
ATOM 2208 N N . GLY A 1 296 ? -29.595 31.359 85.333 1.00 47.54 296 GLY A N 1
ATOM 2209 C CA . GLY A 1 296 ? -30.263 32.634 85.502 1.00 45.72 296 GLY A CA 1
ATOM 2210 C C . GLY A 1 296 ? -29.903 33.421 86.749 1.00 46.55 296 GLY A C 1
ATOM 2211 O O . GLY A 1 296 ? -29.558 32.865 87.795 1.00 36.06 296 GLY A O 1
ATOM 2212 N N . ILE A 1 297 ? -29.964 34.738 86.610 1.00 44.83 297 ILE A N 1
ATOM 2213 C CA . ILE A 1 297 ? -29.972 35.649 87.736 1.00 45.78 297 ILE A CA 1
ATOM 2214 C C . ILE A 1 297 ? -31.405 36.145 87.844 1.00 48.86 297 ILE A C 1
ATOM 2215 O O . ILE A 1 297 ? -32.050 36.441 86.840 1.00 44.11 297 ILE A O 1
ATOM 2220 N N . SER A 1 298 ? -31.902 36.245 89.064 1.00 47.32 298 SER A N 1
ATOM 2221 C CA . SER A 1 298 ? -33.319 36.444 89.274 1.00 44.51 298 SER A CA 1
ATOM 2222 C C . SER A 1 298 ? -33.525 37.253 90.544 1.00 48.32 298 SER A C 1
ATOM 2223 O O . SER A 1 298 ? -32.670 37.254 91.424 1.00 48.80 298 SER A O 1
ATOM 2226 N N . THR A 1 299 ? -34.655 37.947 90.637 1.00 48.40 299 THR A N 1
ATOM 2227 C CA . THR A 1 299 ? -35.021 38.640 91.865 1.00 50.04 299 THR A CA 1
ATOM 2228 C C . THR A 1 299 ? -36.523 38.568 92.051 1.00 52.30 299 THR A C 1
ATOM 2229 O O . THR A 1 299 ? -37.256 38.258 91.114 1.00 58.82 299 THR A O 1
ATOM 2233 N N . ALA A 1 300 ? -36.979 38.869 93.262 1.00 41.85 300 ALA A N 1
ATOM 2234 C CA . ALA A 1 300 ? -38.405 38.922 93.538 1.00 42.07 300 ALA A CA 1
ATOM 2235 C C . ALA A 1 300 ? -38.686 39.681 94.832 1.00 39.49 300 ALA A C 1
ATOM 2236 O O . ALA A 1 300 ? -37.863 39.701 95.738 1.00 37.79 300 ALA A O 1
ATOM 2238 N N . SER A 1 301 ? -39.848 40.317 94.904 1.00 36.39 301 SER A N 1
ATOM 2239 C CA . SER A 1 301 ? -40.262 41.011 96.113 1.00 33.60 301 SER A CA 1
ATOM 2240 C C . SER A 1 301 ? -41.731 41.381 96.044 1.00 29.54 301 SER A C 1
ATOM 2241 O O . SER A 1 301 ? -42.299 41.503 94.953 1.00 35.67 301 SER A O 1
ATOM 2244 N N . SER A 1 302 ? -42.339 41.575 97.211 1.00 30.60 302 SER A N 1
ATOM 2245 C CA . SER A 1 302 ? -43.759 41.905 97.294 1.00 33.64 302 SER A CA 1
ATOM 2246 C C . SER A 1 302 ? -43.997 43.384 97.008 1.00 37.99 302 SER A C 1
ATOM 2247 O O . SER A 1 302 ? -45.136 43.819 96.823 1.00 38.76 302 SER A O 1
ATOM 2250 N N . ASP A 1 303 ? -42.918 44.161 96.988 1.00 37.44 303 ASP A N 1
ATOM 2251 C CA . ASP A 1 303 ? -43.008 45.552 96.566 1.00 38.26 303 ASP A CA 1
ATOM 2252 C C . ASP A 1 303 ? -41.834 45.932 95.658 1.00 38.36 303 ASP A C 1
ATOM 2253 O O . ASP A 1 303 ? -40.799 45.264 95.639 1.00 34.46 303 ASP A O 1
ATOM 2258 N N . LEU A 1 304 ? -42.018 47.009 94.906 1.00 35.75 304 LEU A N 1
ATOM 2259 C CA . LEU A 1 304 ? -41.061 47.437 93.895 1.00 40.38 304 LEU A CA 1
ATOM 2260 C C . LEU A 1 304 ? -39.790 47.994 94.519 1.00 45.97 304 LEU A C 1
ATOM 2261 O O . LEU A 1 304 ? -38.708 47.857 93.960 1.00 50.79 304 LEU A O 1
ATOM 2266 N N . SER A 1 305 ? -39.917 48.625 95.678 1.00 53.65 305 SER A N 1
ATOM 2267 C CA . SER A 1 305 ? -38.777 49.311 96.271 1.00 59.34 305 SER A CA 1
ATOM 2268 C C . SER A 1 305 ? -37.622 48.348 96.549 1.00 64.61 305 SER A C 1
ATOM 2269 O O . SER A 1 305 ? -36.498 48.574 96.097 1.00 70.65 305 SER A O 1
ATOM 2272 N N . SER A 1 306 ? -37.899 47.269 97.276 1.00 55.22 306 SER A N 1
ATOM 2273 C CA . SER A 1 306 ? -36.864 46.285 97.566 1.00 52.89 306 SER A CA 1
ATOM 2274 C C . SER A 1 306 ? -36.737 45.228 96.475 1.00 53.82 306 SER A C 1
ATOM 2275 O O . SER A 1 306 ? -36.300 44.112 96.746 1.00 57.94 306 SER A O 1
ATOM 2278 N N . LEU A 1 307 ? -37.109 45.579 95.245 1.00 48.75 307 LEU A N 1
ATOM 2279 C CA . LEU A 1 307 ? -37.031 44.637 94.134 1.00 53.57 307 LEU A CA 1
ATOM 2280 C C . LEU A 1 307 ? -35.583 44.318 93.794 1.00 73.96 307 LEU A C 1
ATOM 2281 O O . LEU A 1 307 ? -35.116 43.202 94.018 1.00 86.11 307 LEU A O 1
ATOM 2286 N N . PHE A 1 308 ? -34.876 45.301 93.247 1.00 72.36 308 PHE A N 1
ATOM 2287 C CA . PHE A 1 308 ? -33.501 45.090 92.809 1.00 65.28 308 PHE A CA 1
ATOM 2288 C C . PHE A 1 308 ? -32.512 45.048 93.953 1.00 65.66 308 PHE A C 1
ATOM 2289 O O . PHE A 1 308 ? -31.326 45.287 93.762 1.00 69.58 308 PHE A O 1
ATOM 2297 N N . ASN A 1 309 ? -33.003 44.743 95.145 1.00 66.94 309 ASN A N 1
ATOM 2298 C CA . ASN A 1 309 ? -32.126 44.532 96.279 1.00 69.34 309 ASN A CA 1
ATOM 2299 C C . ASN A 1 309 ? -31.357 43.231 96.130 1.00 79.53 309 ASN A C 1
ATOM 2300 O O . ASN A 1 309 ? -31.956 42.162 96.008 1.00 84.21 309 ASN A O 1
ATOM 2305 N N . ALA A 1 310 ? -30.032 43.313 96.133 1.00 79.77 310 ALA A N 1
ATOM 2306 C CA . ALA A 1 310 ? -29.252 42.131 96.436 1.00 74.37 310 ALA A CA 1
ATOM 2307 C C . ALA A 1 310 ? -29.686 41.835 97.859 1.00 70.80 310 ALA A C 1
ATOM 2308 O O . ALA A 1 310 ? -29.347 42.570 98.787 1.00 71.47 310 ALA A O 1
ATOM 2310 N N . SER A 1 311 ? -30.463 40.771 98.003 1.00 64.14 311 SER A N 1
ATOM 2311 C CA . SER A 1 311 ? -31.231 40.478 99.203 1.00 59.32 311 SER A CA 1
ATOM 2312 C C . SER A 1 311 ? -32.385 39.687 98.645 1.00 48.36 311 SER A C 1
ATOM 2313 O O . SER A 1 311 ? -32.789 38.660 99.191 1.00 45.47 311 SER A O 1
ATOM 2316 N N . SER A 1 312 ? -32.904 40.197 97.532 1.00 45.87 312 SER A N 1
ATOM 2317 C CA . SER A 1 312 ? -34.012 39.583 96.816 1.00 52.49 312 SER A CA 1
ATOM 2318 C C . SER A 1 312 ? -33.513 38.753 95.641 1.00 44.55 312 SER A C 1
ATOM 2319 O O . SER A 1 312 ? -34.296 38.074 94.977 1.00 45.95 312 SER A O 1
ATOM 2322 N N . GLY A 1 313 ? -32.208 38.817 95.389 1.00 46.24 313 GLY A N 1
ATOM 2323 C CA . GLY A 1 313 ? -31.619 38.175 94.227 1.00 51.93 313 GLY A CA 1
ATOM 2324 C C . GLY A 1 313 ? -31.328 36.694 94.397 1.00 60.27 313 GLY A C 1
ATOM 2325 O O . GLY A 1 313 ? -31.160 36.198 95.517 1.00 59.00 313 GLY A O 1
ATOM 2326 N N . MET A 1 314 ? -31.272 35.986 93.273 1.00 52.96 314 MET A N 1
ATOM 2327 C CA . MET A 1 314 ? -30.919 34.574 93.254 1.00 48.48 314 MET A CA 1
ATOM 2328 C C . MET A 1 314 ? -30.207 34.232 91.961 1.00 49.48 314 MET A C 1
ATOM 2329 O O . MET A 1 314 ? -30.627 34.644 90.885 1.00 40.81 314 MET A O 1
ATOM 2334 N N . TRP A 1 315 ? -29.109 33.500 92.069 1.00 50.62 315 TRP A N 1
ATOM 2335 C CA . TRP A 1 315 ? -28.457 32.967 90.891 1.00 42.15 315 TRP A CA 1
ATOM 2336 C C . TRP A 1 315 ? -28.978 31.553 90.748 1.00 48.28 315 TRP A C 1
ATOM 2337 O O . TRP A 1 315 ? -29.596 31.021 91.672 1.00 40.14 315 TRP A O 1
ATOM 2348 N N . ASN A 1 316 ? -28.715 30.938 89.601 1.00 53.24 316 ASN A N 1
ATOM 2349 C CA . ASN A 1 316 ? -29.338 29.668 89.274 1.00 48.71 316 ASN A CA 1
ATOM 2350 C C . ASN A 1 316 ? -28.602 28.943 88.146 1.00 42.80 316 ASN A C 1
ATOM 2351 O O . ASN A 1 316 ? -28.046 29.582 87.258 1.00 48.22 316 ASN A O 1
ATOM 2356 N N . PHE A 1 317 ? -28.584 27.612 88.191 1.00 38.00 317 PHE A N 1
ATOM 2357 C CA . PHE A 1 317 ? -27.872 26.814 87.188 1.00 34.94 317 PHE A CA 1
ATOM 2358 C C . PHE A 1 317 ? -28.484 25.422 87.061 1.00 37.97 317 PHE A C 1
ATOM 2359 O O . PHE A 1 317 ? -28.438 24.630 88.007 1.00 35.26 317 PHE A O 1
ATOM 2367 N N . ILE A 1 318 ? -29.049 25.119 85.893 1.00 33.28 318 ILE A N 1
ATOM 2368 C CA . ILE A 1 318 ? -29.882 23.929 85.751 1.00 30.21 318 ILE A CA 1
ATOM 2369 C C . ILE A 1 318 ? -29.635 23.159 84.458 1.00 31.70 318 ILE A C 1
ATOM 2370 O O . ILE A 1 318 ? -30.224 23.466 83.424 1.00 37.41 318 ILE A O 1
ATOM 2375 N N . PRO A 1 319 ? -28.774 22.139 84.513 1.00 33.98 319 PRO A N 1
ATOM 2376 C CA . PRO A 1 319 ? -28.614 21.269 83.343 1.00 32.84 319 PRO A CA 1
ATOM 2377 C C . PRO A 1 319 ? -29.794 20.303 83.240 1.00 38.56 319 PRO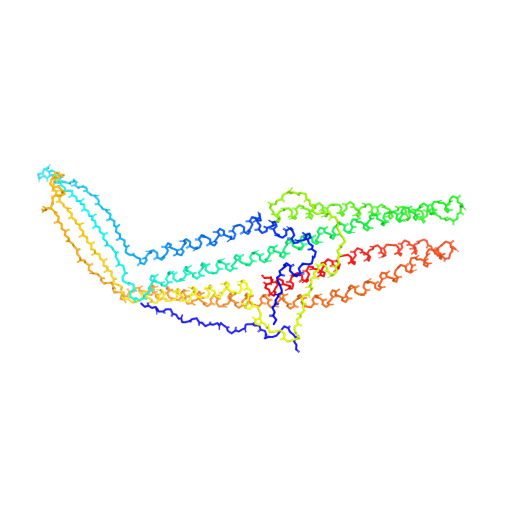 A C 1
ATOM 2378 O O . PRO A 1 319 ? -30.302 19.850 84.275 1.00 40.48 319 PRO A O 1
ATOM 2382 N N . LYS A 1 320 ? -30.219 19.988 82.018 1.00 32.27 320 LYS A N 1
ATOM 2383 C CA . LYS A 1 320 ? -31.321 19.053 81.811 1.00 38.63 320 LYS A CA 1
ATOM 2384 C C . LYS A 1 320 ? -31.060 18.072 80.657 1.00 38.54 320 LYS A C 1
ATOM 2385 O O . LYS A 1 320 ? -30.422 18.404 79.651 1.00 30.91 320 LYS A O 1
ATOM 2391 N N . ILE A 1 321 ? -31.546 16.851 80.816 1.00 31.01 321 ILE A N 1
ATOM 2392 C CA . ILE A 1 321 ? -31.417 15.871 79.771 1.00 29.81 321 ILE A CA 1
ATOM 2393 C C . ILE A 1 321 ? -32.784 15.300 79.463 1.00 32.12 321 ILE A C 1
ATOM 2394 O O . ILE A 1 321 ? -33.530 14.935 80.368 1.00 29.57 321 ILE A O 1
ATOM 2399 N N . GLU A 1 322 ? -33.122 15.273 78.175 1.00 36.03 322 GLU A N 1
ATOM 2400 C CA . GLU A 1 322 ? -34.332 14.614 77.713 1.00 34.98 322 GLU A CA 1
ATOM 2401 C C . GLU A 1 322 ? -33.964 13.321 77.000 1.00 33.57 322 GLU A C 1
ATOM 2402 O O . GLU A 1 322 ? -32.980 13.272 76.257 1.00 33.41 322 GLU A O 1
ATOM 2408 N N . ILE A 1 323 ? -34.731 12.268 77.265 1.00 35.64 323 ILE A N 1
ATOM 2409 C CA . ILE A 1 323 ? -34.472 10.962 76.675 1.00 36.88 323 ILE A CA 1
ATOM 2410 C C . ILE A 1 323 ? -35.723 10.427 75.991 1.00 37.28 323 ILE A C 1
ATOM 2411 O O . ILE A 1 323 ? -36.698 10.070 76.650 1.00 39.95 323 ILE A O 1
ATOM 2416 N N . PRO A 1 324 ? -35.698 10.380 74.659 1.00 34.12 324 PRO A N 1
ATOM 2417 C CA . PRO A 1 324 ? -36.813 9.806 73.903 1.00 35.51 324 PRO A CA 1
ATOM 2418 C C . PRO A 1 324 ? -36.888 8.324 74.220 1.00 35.46 324 PRO A C 1
ATOM 2419 O O . PRO A 1 324 ? -35.843 7.674 74.192 1.00 30.67 324 PRO A O 1
ATOM 2423 N N . ILE A 1 325 ? -38.075 7.806 74.538 1.00 33.70 325 ILE A N 1
ATOM 2424 C CA . ILE A 1 325 ? -38.217 6.382 74.837 1.00 37.77 325 ILE A CA 1
ATOM 2425 C C . ILE A 1 325 ? -39.149 5.721 73.833 1.00 37.80 325 ILE A C 1
ATOM 2426 O O . ILE A 1 325 ? -38.746 4.845 73.075 1.00 40.44 325 ILE A O 1
ATOM 2431 N N . PHE A 1 326 ? -40.402 6.149 73.835 1.00 33.98 326 PHE A N 1
ATOM 2432 C CA . PHE A 1 326 ? -41.381 5.634 72.893 1.00 34.04 326 PHE A CA 1
ATOM 2433 C C . PHE A 1 326 ? -42.177 6.793 72.313 1.00 32.85 326 PHE A C 1
ATOM 2434 O O . PHE A 1 326 ? -42.679 7.645 73.046 1.00 33.83 326 PHE A O 1
ATOM 2442 N N . ASN A 1 327 ? -42.279 6.847 70.991 1.00 29.01 327 ASN A N 1
ATOM 2443 C CA . ASN A 1 327 ? -43.054 7.914 70.383 1.00 31.11 327 ASN A CA 1
ATOM 2444 C C . ASN A 1 327 ? -43.913 7.438 69.219 1.00 29.65 327 ASN A C 1
ATOM 2445 O O . ASN A 1 327 ? -44.218 8.195 68.302 1.00 30.33 327 ASN A O 1
ATOM 2450 N N . ALA A 1 328 ? -44.295 6.166 69.279 1.00 23.64 328 ALA A N 1
ATOM 2451 C CA . ALA A 1 328 ? -45.259 5.607 68.341 1.00 29.42 328 ALA A CA 1
ATOM 2452 C C . ALA A 1 328 ? -44.803 5.665 66.876 1.00 33.65 328 ALA A C 1
ATOM 2453 O O . ALA A 1 328 ? -45.631 5.757 65.962 1.00 33.47 328 ALA A O 1
ATOM 2455 N N . GLY A 1 329 ? -43.492 5.606 66.649 1.00 24.38 329 GLY A N 1
ATOM 2456 C CA . GLY A 1 329 ? -42.961 5.665 65.288 1.00 15.09 329 GLY A CA 1
ATOM 2457 C C . GLY A 1 329 ? -42.844 7.078 64.706 1.00 22.36 329 GLY A C 1
ATOM 2458 O O . GLY A 1 329 ? -42.631 7.225 63.510 1.00 24.53 329 GLY A O 1
ATOM 2459 N N . ARG A 1 330 ? -42.988 8.117 65.535 1.00 23.40 330 ARG A N 1
ATOM 2460 C CA . ARG A 1 330 ? -42.788 9.491 65.066 1.00 26.32 330 ARG A CA 1
ATOM 2461 C C . ARG A 1 330 ? -41.366 9.705 64.524 1.00 23.81 330 ARG A C 1
ATOM 2462 O O . ARG A 1 330 ? -41.173 10.172 63.409 1.00 27.72 330 ARG A O 1
ATOM 2470 N N . ASN A 1 331 ? -40.375 9.380 65.338 1.00 23.69 331 ASN A N 1
ATOM 2471 C CA . ASN A 1 331 ? -38.994 9.623 64.977 1.00 20.52 331 ASN A CA 1
ATOM 2472 C C . ASN A 1 331 ? -38.603 8.795 63.781 1.00 23.68 331 ASN A C 1
ATOM 2473 O O . ASN A 1 331 ? -37.880 9.252 62.901 1.00 27.47 331 ASN A O 1
ATOM 2478 N N . GLN A 1 332 ? -39.093 7.567 63.761 1.00 23.28 332 GLN A N 1
ATOM 2479 C CA . GLN A 1 332 ? -38.785 6.654 62.682 1.00 23.37 332 GLN A CA 1
ATOM 2480 C C . GLN A 1 332 ? -39.409 7.140 61.373 1.00 22.49 332 GLN A C 1
ATOM 2481 O O . GLN A 1 332 ? -38.817 6.976 60.311 1.00 21.71 332 GLN A O 1
ATOM 2487 N N . ALA A 1 333 ? -40.593 7.741 61.443 1.00 19.44 333 ALA A N 1
ATOM 2488 C CA . ALA A 1 333 ? -41.265 8.173 60.211 1.00 25.43 333 ALA A CA 1
ATOM 2489 C C . ALA A 1 333 ? -40.516 9.362 59.659 1.00 22.87 333 ALA A C 1
ATOM 2490 O O . ALA A 1 333 ? -40.289 9.484 58.461 1.00 28.88 333 ALA A O 1
ATOM 2492 N N . ASN A 1 334 ? -40.112 10.232 60.567 1.00 22.47 334 ASN A N 1
ATOM 2493 C CA . ASN A 1 334 ? -39.380 11.422 60.201 1.00 19.76 334 ASN A CA 1
ATOM 2494 C C . ASN A 1 334 ? -38.022 11.058 59.593 1.00 20.67 334 ASN A C 1
ATOM 2495 O O . ASN A 1 334 ? -37.593 11.649 58.597 1.00 22.49 334 ASN A O 1
ATOM 2500 N N . LEU A 1 335 ? -37.349 10.070 60.177 1.00 14.59 335 LEU A N 1
ATOM 2501 C CA . LEU A 1 335 ? -36.125 9.568 59.565 1.00 25.44 335 LEU A CA 1
ATOM 2502 C C . LEU A 1 335 ? -36.405 9.031 58.147 1.00 24.30 335 LEU A C 1
ATOM 2503 O O . LEU A 1 335 ? -35.674 9.328 57.204 1.00 21.35 335 LEU A O 1
ATOM 2508 N N . ASP A 1 336 ? -37.471 8.250 57.993 1.00 21.45 336 ASP A N 1
ATOM 2509 C CA . ASP A 1 336 ? -37.818 7.727 56.669 1.00 19.24 336 ASP A CA 1
ATOM 2510 C C . ASP A 1 336 ? -38.013 8.845 55.625 1.00 15.51 336 ASP A C 1
ATOM 2511 O O . ASP A 1 336 ? -37.557 8.728 54.506 1.00 19.64 336 ASP A O 1
ATOM 2516 N N . ILE A 1 337 ? -38.708 9.910 55.998 1.00 16.96 337 ILE A N 1
ATOM 2517 C CA . ILE A 1 337 ? -38.895 11.029 55.090 1.00 24.96 337 ILE A CA 1
ATOM 2518 C C . ILE A 1 337 ? -37.538 11.567 54.627 1.00 22.50 337 ILE A C 1
ATOM 2519 O O . ILE A 1 337 ? -37.315 11.753 53.432 1.00 22.49 337 ILE A O 1
ATOM 2524 N N . ALA A 1 338 ? -36.631 11.793 55.577 1.00 21.41 338 ALA A N 1
ATOM 2525 C CA . ALA A 1 338 ? -35.301 12.298 55.259 1.00 18.37 338 ALA A CA 1
ATOM 2526 C C . ALA A 1 338 ? -34.546 11.348 54.319 1.00 19.95 338 ALA A C 1
ATOM 2527 O O . ALA A 1 338 ? -33.884 11.786 53.385 1.00 28.65 338 ALA A O 1
ATOM 2529 N N . GLU A 1 339 ? -34.662 10.050 54.550 1.00 18.85 339 GLU A N 1
ATOM 2530 C CA . GLU A 1 339 ? -33.947 9.081 53.720 1.00 18.79 339 GLU A CA 1
ATOM 2531 C C . GLU A 1 339 ? -34.541 9.013 52.325 1.00 22.49 339 GLU A C 1
ATOM 2532 O O . GLU A 1 339 ? -33.817 8.888 51.328 1.00 22.93 339 GLU A O 1
ATOM 2538 N N . ILE A 1 340 ? -35.864 9.104 52.256 1.00 23.15 340 ILE A N 1
ATOM 2539 C CA . ILE A 1 340 ? -36.556 9.037 50.979 1.00 22.13 340 ILE A CA 1
ATOM 2540 C C . ILE A 1 340 ? -36.236 10.289 50.169 1.00 24.55 340 ILE A C 1
ATOM 2541 O O . ILE A 1 340 ? -36.098 10.220 48.942 1.00 20.45 340 ILE A O 1
ATOM 2546 N N . ARG A 1 341 ? -36.107 11.419 50.870 1.00 19.21 341 ARG A N 1
ATOM 2547 C CA . ARG A 1 341 ? -35.797 12.706 50.243 1.00 23.35 341 ARG A CA 1
ATOM 2548 C C . ARG A 1 341 ? -34.373 12.752 49.730 1.00 24.75 341 ARG A C 1
ATOM 2549 O O . ARG A 1 341 ? -34.077 13.464 48.774 1.00 32.14 341 ARG A O 1
ATOM 2557 N N . GLN A 1 342 ? -33.495 11.997 50.380 1.00 23.30 342 GLN A N 1
ATOM 2558 C CA . GLN A 1 342 ? -32.113 11.915 49.948 1.00 22.50 342 GLN A CA 1
ATOM 2559 C C . GLN A 1 342 ? -32.082 11.091 48.672 1.00 22.16 342 GLN A C 1
ATOM 2560 O O . GLN A 1 342 ? -31.352 11.413 47.739 1.00 24.93 342 GLN A O 1
ATOM 2566 N N . GLN A 1 343 ? -32.895 10.035 48.633 1.00 15.95 343 GLN A N 1
ATOM 2567 C CA . GLN A 1 343 ? -33.019 9.247 47.421 1.00 20.22 343 GLN A CA 1
ATOM 2568 C C . GLN A 1 343 ? -33.591 10.093 46.288 1.00 26.80 343 GLN A C 1
ATOM 2569 O O . GLN A 1 343 ? -33.215 9.907 45.123 1.00 22.79 343 GLN A O 1
ATOM 2575 N N . GLN A 1 344 ? -34.494 11.019 46.626 1.00 22.67 344 GLN A N 1
ATOM 2576 C CA . GLN A 1 344 ? -35.066 11.912 45.613 1.00 20.10 344 GLN A CA 1
ATOM 2577 C C . GLN A 1 344 ? -33.991 12.830 45.042 1.00 18.23 344 GLN A C 1
ATOM 2578 O O . GLN A 1 344 ? -33.970 13.087 43.847 1.00 17.83 344 GLN A O 1
ATOM 2584 N N . SER A 1 345 ? -33.096 13.308 45.909 1.00 14.06 345 SER A N 1
ATOM 2585 C CA . SER A 1 345 ? -32.013 14.180 45.490 1.00 19.72 345 SER A CA 1
ATOM 2586 C C . SER A 1 345 ? -31.064 13.446 44.562 1.00 18.86 345 SER A C 1
ATOM 2587 O O . SER A 1 345 ? -30.522 14.035 43.646 1.00 27.50 345 SER A O 1
ATOM 2590 N N . VAL A 1 346 ? -30.843 12.162 44.826 1.00 17.54 346 VAL A N 1
ATOM 2591 C CA . VAL A 1 346 ? -30.010 11.341 43.958 1.00 20.17 346 VAL A CA 1
ATOM 2592 C C . VAL A 1 346 ? -30.622 11.219 42.556 1.00 21.07 346 VAL A C 1
ATOM 2593 O O . VAL A 1 346 ? -29.934 11.356 41.559 1.00 25.74 346 VAL A O 1
ATOM 2597 N N . VAL A 1 347 ? -31.923 10.972 42.493 1.00 18.90 347 VAL A N 1
ATOM 2598 C CA . VAL A 1 347 ? -32.617 10.876 41.217 1.00 18.18 347 VAL A CA 1
ATOM 2599 C C . VAL A 1 347 ? -32.584 12.232 40.487 1.00 21.40 347 VAL A C 1
ATOM 2600 O O . VAL A 1 347 ? -32.356 12.302 39.271 1.00 21.39 347 VAL A O 1
ATOM 2604 N N . ASN A 1 348 ? -32.804 13.305 41.235 1.00 18.88 348 ASN A N 1
ATOM 2605 C CA . ASN A 1 348 ? -32.744 14.662 40.686 1.00 22.73 348 ASN A CA 1
ATOM 2606 C C . ASN A 1 348 ? -31.391 14.957 40.063 1.00 24.01 348 ASN A C 1
ATOM 2607 O O . ASN A 1 348 ? -31.306 15.481 38.951 1.00 23.87 348 ASN A O 1
ATOM 2612 N N . TYR A 1 349 ? -30.337 14.634 40.803 1.00 15.22 349 TYR A N 1
ATOM 2613 C CA . TYR A 1 349 ? -28.974 14.703 40.292 1.00 19.71 349 TYR A CA 1
ATOM 2614 C C . TYR A 1 349 ? -28.818 13.909 38.986 1.00 22.66 349 TYR A C 1
ATOM 2615 O O . TYR A 1 349 ? -28.251 14.405 38.007 1.00 21.45 349 TYR A O 1
ATOM 2624 N N . GLU A 1 350 ? -29.332 12.683 38.968 1.00 16.12 350 GLU A N 1
ATOM 2625 C CA . GLU A 1 350 ? -29.267 11.848 37.764 1.00 21.44 350 GLU A CA 1
ATOM 2626 C C . GLU A 1 350 ? -30.019 12.484 36.589 1.00 25.12 350 GLU A C 1
ATOM 2627 O O . GLU A 1 350 ? -29.536 12.487 35.447 1.00 24.42 350 GLU A O 1
ATOM 2633 N N . GLN A 1 351 ? -31.197 13.030 36.877 1.00 25.32 351 GLN A N 1
ATOM 2634 C CA . GLN A 1 351 ? -32.023 13.663 35.856 1.00 25.74 351 GLN A CA 1
ATOM 2635 C C . GLN A 1 351 ? -31.303 14.850 35.242 1.00 24.32 351 GLN A C 1
ATOM 2636 O O . GLN A 1 351 ? -31.342 15.066 34.029 1.00 20.34 351 GLN A O 1
ATOM 2642 N N . LYS A 1 352 ? -30.644 15.621 36.093 1.00 20.63 352 LYS A N 1
ATOM 2643 C CA . LYS A 1 352 ? -29.978 16.834 35.653 1.00 20.29 352 LYS A CA 1
ATOM 2644 C C . LYS A 1 352 ? -28.848 16.463 34.708 1.00 22.15 352 LYS A C 1
ATOM 2645 O O . LYS A 1 352 ? -28.629 17.124 33.700 1.00 22.34 352 LYS A O 1
ATOM 2651 N N . ILE A 1 353 ? -28.133 15.394 35.030 1.00 19.81 353 ILE A N 1
ATOM 2652 C CA . ILE A 1 353 ? -27.036 14.963 34.180 1.00 20.40 353 ILE A CA 1
ATOM 2653 C C . ILE A 1 353 ? -27.534 14.361 32.869 1.00 19.85 353 ILE A C 1
ATOM 2654 O O . ILE A 1 353 ? -26.986 14.631 31.807 1.00 22.35 353 ILE A O 1
ATOM 2659 N N . GLN A 1 354 ? -28.576 13.553 32.934 1.00 18.22 354 GLN A N 1
ATOM 2660 C CA . GLN A 1 354 ? -29.100 12.955 31.712 1.00 18.30 354 GLN A CA 1
ATOM 2661 C C . GLN A 1 354 ? -29.614 14.036 30.777 1.00 21.12 354 GLN A C 1
ATOM 2662 O O . GLN A 1 354 ? -29.405 13.969 29.564 1.00 20.98 354 GLN A O 1
ATOM 2668 N N . ASN A 1 355 ? -30.269 15.040 31.349 1.00 17.69 355 ASN A N 1
ATOM 2669 C CA . ASN A 1 355 ? -30.755 16.154 30.553 1.00 20.46 355 ASN A CA 1
ATOM 2670 C C . ASN A 1 355 ? -29.603 16.930 29.913 1.00 21.80 355 ASN A C 1
ATOM 2671 O O . ASN A 1 355 ? -29.679 17.315 28.748 1.00 21.26 355 ASN A O 1
ATOM 2676 N N . ALA A 1 356 ? -28.533 17.144 30.676 1.00 18.77 356 ALA A N 1
ATOM 2677 C CA . ALA A 1 356 ? -27.361 17.843 30.163 1.00 22.16 356 ALA A CA 1
ATOM 2678 C C . ALA A 1 356 ? -26.739 17.036 29.032 1.00 22.62 356 ALA A C 1
ATOM 2679 O O . ALA A 1 356 ? -26.304 17.591 28.032 1.00 20.47 356 ALA A O 1
ATOM 2681 N N . PHE A 1 357 ? -26.703 15.719 29.199 1.00 17.70 357 PHE A N 1
ATOM 2682 C CA . PHE A 1 357 ? -26.111 14.861 28.193 1.00 17.27 357 PHE A CA 1
ATOM 2683 C C . PHE A 1 357 ? -26.908 14.976 26.898 1.00 19.82 357 PHE A C 1
ATOM 2684 O O . PHE A 1 357 ? -26.334 15.050 25.820 1.00 16.14 357 PHE A O 1
ATOM 2692 N N . LYS A 1 358 ? -28.232 15.017 27.010 1.00 21.90 358 LYS A N 1
ATOM 2693 C CA . LYS A 1 358 ? -29.080 15.168 25.839 1.00 20.11 358 LYS A CA 1
ATOM 2694 C C . LYS A 1 358 ? -28.804 16.497 25.114 1.00 21.94 358 LYS A C 1
ATOM 2695 O O . LYS A 1 358 ? -28.751 16.546 23.895 1.00 21.98 358 LYS A O 1
ATOM 2701 N N . GLU A 1 359 ? -28.625 17.571 25.871 1.00 23.32 359 GLU A N 1
ATOM 2702 C CA . GLU A 1 359 ? -28.363 18.876 25.273 1.00 21.05 359 GLU A CA 1
ATOM 2703 C C . GLU A 1 359 ? -27.058 18.874 24.466 1.00 19.85 359 GLU A C 1
ATOM 2704 O O . GLU A 1 359 ? -27.005 19.393 23.369 1.00 25.54 359 GLU A O 1
ATOM 2710 N N . VAL A 1 360 ? -26.008 18.278 25.015 1.00 22.65 360 VAL A N 1
ATOM 2711 C CA . VAL A 1 360 ? -24.733 18.234 24.321 1.00 22.17 360 VAL A CA 1
ATOM 2712 C C . VAL A 1 360 ? -24.803 17.328 23.091 1.00 22.09 360 VAL A C 1
ATOM 2713 O O . VAL A 1 360 ? -24.316 17.695 22.025 1.00 21.45 360 VAL A O 1
ATOM 2717 N N . ALA A 1 361 ? -25.408 16.151 23.243 1.00 18.00 361 ALA A N 1
ATOM 2718 C CA . ALA A 1 361 ? -25.545 15.209 22.134 1.00 20.91 361 ALA A CA 1
ATOM 2719 C C . ALA A 1 361 ? -26.375 15.786 20.966 1.00 25.01 361 ALA A C 1
ATOM 2720 O O . ALA A 1 361 ? -25.978 15.693 19.799 1.00 21.55 361 ALA A O 1
ATOM 2722 N N . ASP A 1 362 ? -27.513 16.394 21.286 1.00 20.06 362 ASP A N 1
ATOM 2723 C CA . ASP A 1 362 ? -28.332 17.052 20.269 1.00 19.69 362 ASP A CA 1
ATOM 2724 C C . ASP A 1 362 ? -27.543 18.142 19.527 1.00 18.56 362 ASP A C 1
ATOM 2725 O O . ASP A 1 362 ? -27.549 18.184 18.308 1.00 22.11 362 ASP A O 1
ATOM 2730 N N . ALA A 1 363 ? -26.858 19.010 20.265 1.00 21.29 363 ALA A N 1
ATOM 2731 C CA . ALA A 1 363 ? -26.115 20.096 19.638 1.00 24.61 363 ALA A CA 1
ATOM 2732 C C . ALA A 1 363 ? -24.990 19.574 18.734 1.00 22.28 363 ALA A C 1
ATOM 2733 O O . ALA A 1 363 ? -24.763 20.118 17.660 1.00 21.94 363 ALA A O 1
ATOM 2735 N N . LEU A 1 364 ? -24.303 18.510 19.147 1.00 15.12 364 LEU A N 1
ATOM 2736 C CA . LEU A 1 364 ? -23.293 17.891 18.273 1.00 20.16 364 LEU A CA 1
ATOM 2737 C C . LEU A 1 364 ? -23.926 17.357 16.988 1.00 23.94 364 LEU A C 1
ATOM 2738 O O . LEU A 1 364 ? -23.407 17.564 15.897 1.00 28.18 364 LEU A O 1
ATOM 2743 N N . ALA A 1 365 ? -25.050 16.667 17.117 1.00 22.21 365 ALA A N 1
ATOM 2744 C CA . ALA A 1 365 ? -25.714 16.117 15.948 1.00 19.37 365 ALA A CA 1
ATOM 2745 C C . ALA A 1 365 ? -26.189 17.251 15.040 1.00 21.91 365 ALA A C 1
ATOM 2746 O O . ALA A 1 365 ? -26.050 17.188 13.829 1.00 26.22 365 ALA A O 1
ATOM 2748 N N . LEU A 1 366 ? -26.712 18.307 15.645 1.00 22.43 366 LEU A N 1
ATOM 2749 C CA . LEU A 1 366 ? -27.284 19.417 14.897 1.00 20.05 366 LEU A CA 1
ATOM 2750 C C . LEU A 1 366 ? -26.202 20.186 14.158 1.00 23.64 366 LEU A C 1
ATOM 2751 O O . LEU A 1 366 ? -26.425 20.697 13.062 1.00 28.67 366 LEU A O 1
ATOM 2756 N N . ARG A 1 367 ? -25.023 20.262 14.758 1.00 20.63 367 ARG A N 1
ATOM 2757 C CA . ARG A 1 367 ? -23.892 20.914 14.114 1.00 26.49 367 ARG A CA 1
ATOM 2758 C C . ARG A 1 367 ? -23.548 20.228 12.785 1.00 27.99 367 ARG A C 1
ATOM 2759 O O . ARG A 1 367 ? -23.323 20.890 11.772 1.00 23.03 367 ARG A O 1
ATOM 2767 N N . GLN A 1 368 ? -23.502 18.902 12.790 1.00 23.89 368 GLN A N 1
ATOM 2768 C CA . GLN A 1 368 ? -23.232 18.169 11.559 1.00 25.09 368 GLN A CA 1
ATOM 2769 C C . GLN A 1 368 ? -24.384 18.383 10.561 1.00 24.42 368 GLN A C 1
ATOM 2770 O O . GLN A 1 368 ? -24.160 18.690 9.392 1.00 25.97 368 GLN A O 1
ATOM 2776 N N . SER A 1 369 ? -25.616 18.242 11.038 1.00 26.41 369 SER A N 1
ATOM 2777 C CA . SER A 1 369 ? -26.793 18.336 10.173 1.00 25.13 369 SER A CA 1
ATOM 2778 C C . SER A 1 369 ? -26.891 19.710 9.524 1.00 26.49 369 SER A C 1
ATOM 2779 O O . SER A 1 369 ? -27.124 19.835 8.323 1.00 31.29 369 SER A O 1
ATOM 2782 N N . LEU A 1 370 ? -26.702 20.744 10.330 1.00 22.86 370 LEU A N 1
ATOM 2783 C CA . LEU A 1 370 ? -26.836 22.106 9.850 1.00 17.69 370 LEU A CA 1
ATOM 2784 C C . LEU A 1 370 ? -25.725 22.462 8.864 1.00 22.60 370 LEU A C 1
ATOM 2785 O O . LEU A 1 370 ? -25.961 23.179 7.891 1.00 26.56 370 LEU A O 1
ATOM 2790 N N . ASN A 1 371 ? -24.514 21.980 9.117 1.00 16.61 371 ASN A N 1
ATOM 2791 C CA . ASN A 1 371 ? -23.414 22.275 8.212 1.00 15.73 371 ASN A CA 1
ATOM 2792 C C . ASN A 1 371 ? -23.673 21.632 6.857 1.00 18.26 371 ASN A C 1
ATOM 2793 O O . ASN A 1 371 ? -23.408 22.229 5.816 1.00 21.17 371 ASN A O 1
ATOM 2798 N N . ASP A 1 372 ? -24.181 20.405 6.887 1.00 14.36 372 ASP A N 1
ATOM 2799 C CA . ASP A 1 372 ? -24.496 19.666 5.671 1.00 18.30 372 ASP A CA 1
ATOM 2800 C C . ASP A 1 372 ? -25.700 20.291 4.938 1.00 20.82 372 ASP A C 1
ATOM 2801 O O . ASP A 1 372 ? -25.709 20.347 3.721 1.00 20.01 372 ASP A O 1
ATOM 2806 N N . GLN A 1 373 ? -26.710 20.762 5.673 1.00 18.76 373 GLN A N 1
ATOM 2807 C CA . GLN A 1 373 ? -27.838 21.451 5.033 1.00 18.69 373 GLN A CA 1
ATOM 2808 C C . GLN A 1 373 ? -27.386 22.734 4.363 1.00 19.84 373 GLN A C 1
ATOM 2809 O O . GLN A 1 373 ? -27.794 23.022 3.252 1.00 19.90 373 GLN A O 1
ATOM 2815 N N . ILE A 1 374 ? -26.528 23.493 5.041 1.00 22.54 374 ILE A N 1
ATOM 2816 C CA . ILE A 1 374 ? -26.064 24.769 4.516 1.00 21.76 374 ILE A CA 1
ATOM 2817 C C . ILE A 1 374 ? -25.239 24.548 3.236 1.00 29.06 374 ILE A C 1
ATOM 2818 O O . ILE A 1 374 ? -25.517 25.128 2.188 1.00 29.95 374 ILE A O 1
ATOM 2823 N N . SER A 1 375 ? -24.245 23.678 3.322 1.00 28.72 375 SER A N 1
ATOM 2824 C CA . SER A 1 375 ? -23.468 23.306 2.154 1.00 23.74 375 SER A CA 1
ATOM 2825 C C . SER A 1 375 ? -24.389 22.926 0.973 1.00 25.75 375 SER A C 1
ATOM 2826 O O . SER A 1 375 ? -24.234 23.440 -0.138 1.00 17.73 375 SER A O 1
ATOM 2829 N N . ALA A 1 376 ? -25.355 22.040 1.207 1.00 24.89 376 ALA A N 1
ATOM 2830 C CA . ALA A 1 376 ? -26.234 21.612 0.119 1.00 25.47 376 ALA A CA 1
ATOM 2831 C C . ALA A 1 376 ? -27.065 22.781 -0.413 1.00 26.12 376 ALA A C 1
ATOM 2832 O O . ALA A 1 376 ? -27.282 22.915 -1.610 1.00 24.55 376 ALA A O 1
ATOM 2834 N N . GLN A 1 377 ? -27.509 23.629 0.498 1.00 22.28 377 GLN A N 1
ATOM 2835 C CA . GLN A 1 377 ? -28.364 24.748 0.157 1.00 25.12 377 GLN A CA 1
ATOM 2836 C C . GLN A 1 377 ? -27.602 25.799 -0.645 1.00 23.03 377 GLN A C 1
ATOM 2837 O O . GLN A 1 377 ? -28.165 26.454 -1.520 1.00 20.69 377 GLN A O 1
ATOM 2843 N N . GLN A 1 378 ? -26.316 25.958 -0.346 1.00 21.91 378 GLN A N 1
ATOM 2844 C CA . GLN A 1 378 ? -25.481 26.859 -1.123 1.00 24.09 378 GLN A CA 1
ATOM 2845 C C . GLN A 1 378 ? -25.341 26.371 -2.565 1.00 24.74 378 GLN A C 1
ATOM 2846 O O . GLN A 1 378 ? -25.449 27.148 -3.506 1.00 22.46 378 GLN A O 1
ATOM 2852 N N . ARG A 1 379 ? -25.108 25.075 -2.734 1.00 21.20 379 ARG A N 1
ATOM 2853 C CA . ARG A 1 379 ? -24.978 24.520 -4.068 1.00 21.17 379 ARG A CA 1
ATOM 2854 C C . ARG A 1 379 ? -26.300 24.645 -4.821 1.00 21.55 379 ARG A C 1
ATOM 2855 O O . ARG A 1 379 ? -26.321 24.956 -6.013 1.00 22.14 379 ARG A O 1
ATOM 2863 N N . TYR A 1 380 ? -27.404 24.468 -4.102 1.00 25.04 380 TYR A N 1
ATOM 2864 C CA . TYR A 1 380 ? -28.733 24.641 -4.684 1.00 26.08 380 TYR A CA 1
ATOM 2865 C C . TYR A 1 380 ? -28.950 26.077 -5.161 1.00 27.80 380 TYR A C 1
ATOM 2866 O O . TYR A 1 380 ? -29.396 26.302 -6.282 1.00 24.02 380 TYR A O 1
ATOM 2875 N N . LEU A 1 381 ? -28.626 27.041 -4.304 1.00 22.02 381 LEU A N 1
ATOM 2876 C CA . LEU A 1 381 ? -28.721 28.447 -4.664 1.00 21.13 381 LEU A CA 1
ATOM 2877 C C . LEU A 1 381 ? -27.929 28.759 -5.948 1.00 24.58 381 LEU A C 1
ATOM 2878 O O . LEU A 1 381 ? -28.464 29.357 -6.897 1.00 18.52 381 LEU A O 1
ATOM 2883 N N . ALA A 1 382 ? -26.663 28.349 -5.975 1.00 16.98 382 ALA A N 1
ATOM 2884 C CA . ALA A 1 382 ? -25.824 28.543 -7.162 1.00 21.61 382 ALA A CA 1
ATOM 2885 C C . ALA A 1 382 ? -26.495 27.947 -8.407 1.00 21.86 382 ALA A C 1
ATOM 2886 O O . ALA A 1 382 ? -26.445 28.515 -9.493 1.00 21.63 382 ALA A O 1
ATOM 2888 N N . SER A 1 383 ? -27.132 26.799 -8.249 1.00 18.69 383 SER A N 1
ATOM 2889 C CA . SER A 1 383 ? -27.785 26.187 -9.388 1.00 19.16 383 SER A CA 1
ATOM 2890 C C . SER A 1 383 ? -29.005 27.027 -9.801 1.00 23.84 383 SER A C 1
ATOM 2891 O O . SER A 1 383 ? -29.294 27.186 -10.991 1.00 21.70 383 SER A O 1
ATOM 2894 N N . LEU A 1 384 ? -29.697 27.596 -8.817 1.00 18.05 384 LEU A N 1
ATOM 2895 C CA . LEU A 1 384 ? -30.885 28.385 -9.117 1.00 21.21 384 LEU A CA 1
ATOM 2896 C C . LEU A 1 384 ? -30.539 29.702 -9.832 1.00 21.91 384 LEU A C 1
ATOM 2897 O O . LEU A 1 384 ? -31.278 30.160 -10.704 1.00 26.43 384 LEU A O 1
ATOM 2902 N N . GLN A 1 385 ? -29.416 30.310 -9.457 1.00 14.93 385 GLN A N 1
ATOM 2903 C CA . GLN A 1 385 ? -28.964 31.529 -10.110 1.00 23.07 385 GLN A CA 1
ATOM 2904 C C . GLN A 1 385 ? -28.721 31.258 -11.599 1.00 25.67 385 GLN A C 1
ATOM 2905 O O . GLN A 1 385 ? -29.123 32.054 -12.452 1.00 26.91 385 GLN A O 1
ATOM 2911 N N . ILE A 1 386 ? -28.077 30.130 -11.898 1.00 19.65 386 ILE A N 1
ATOM 2912 C CA . ILE A 1 386 ? -27.814 29.738 -13.283 1.00 24.51 386 ILE A CA 1
ATOM 2913 C C . ILE A 1 386 ? -29.126 29.473 -14.032 1.00 25.38 386 ILE A C 1
ATOM 2914 O O . ILE A 1 386 ? -29.333 29.975 -15.133 1.00 26.06 386 ILE A O 1
ATOM 2919 N N . THR A 1 387 ? -30.004 28.696 -13.405 1.00 21.76 387 THR A N 1
ATOM 2920 C CA . THR A 1 387 ? -31.339 28.416 -13.915 1.00 18.56 387 THR A CA 1
ATOM 2921 C C . THR A 1 387 ? -32.097 29.696 -14.269 1.00 22.50 387 THR A C 1
ATOM 2922 O O . THR A 1 387 ? -32.693 29.794 -15.342 1.00 23.10 387 THR A O 1
ATOM 2926 N N . LEU A 1 388 ? -32.084 30.673 -13.365 1.00 15.68 388 LEU A N 1
ATOM 2927 C CA . LEU A 1 388 ? -32.757 31.950 -13.633 1.00 15.82 388 LEU A CA 1
ATOM 2928 C C . LEU A 1 388 ? -32.218 32.592 -14.910 1.00 17.60 388 LEU A C 1
ATOM 2929 O O . LEU A 1 388 ? -32.986 32.976 -15.792 1.00 17.31 388 LEU A O 1
ATOM 2934 N N . GLN A 1 389 ? -30.893 32.711 -14.988 1.00 12.00 389 GLN A N 1
ATOM 2935 C CA . GLN A 1 389 ? -30.230 33.275 -16.162 1.00 21.53 389 GLN A CA 1
ATOM 2936 C C . GLN A 1 389 ? -30.606 32.549 -17.467 1.00 20.59 389 GLN A C 1
ATOM 2937 O O . GLN A 1 389 ? -30.945 33.188 -18.462 1.00 23.90 389 GLN A O 1
ATOM 2943 N N . ARG A 1 390 ? -30.564 31.224 -17.455 1.00 17.21 390 ARG A N 1
ATOM 2944 C CA . ARG A 1 390 ? -30.957 30.435 -18.627 1.00 13.68 390 ARG A CA 1
ATOM 2945 C C . ARG A 1 390 ? -32.429 30.641 -18.974 1.00 20.72 390 ARG A C 1
ATOM 2946 O O . ARG A 1 390 ? -32.788 30.716 -20.144 1.00 20.80 390 ARG A O 1
ATOM 2954 N N . ALA A 1 391 ? -33.287 30.725 -17.959 1.00 20.31 391 ALA A N 1
ATOM 2955 C CA . ALA A 1 391 ? -34.719 30.887 -18.213 1.00 17.35 391 ALA A CA 1
ATOM 2956 C C . ALA A 1 391 ? -35.002 32.235 -18.861 1.00 23.67 391 ALA A C 1
ATOM 2957 O O . ALA A 1 391 ? -35.831 32.338 -19.763 1.00 23.30 391 ALA A O 1
ATOM 2959 N N . ARG A 1 392 ? -34.311 33.267 -18.397 1.00 26.08 392 ARG A N 1
ATOM 2960 C CA . ARG A 1 392 ? -34.489 34.600 -18.965 1.00 30.70 392 ARG A CA 1
ATOM 2961 C C . ARG A 1 392 ? -34.127 34.606 -20.439 1.00 25.62 392 ARG A C 1
ATOM 2962 O O . ARG A 1 392 ? -34.883 35.104 -21.268 1.00 25.48 392 ARG A O 1
ATOM 2970 N N . ALA A 1 393 ? -32.961 34.053 -20.752 1.00 23.22 393 ALA A N 1
ATOM 2971 C CA . ALA A 1 393 ? -32.486 34.027 -22.116 1.00 25.14 393 ALA A CA 1
ATOM 2972 C C . ALA A 1 393 ? -33.495 33.295 -23.007 1.00 28.66 393 ALA A C 1
ATOM 2973 O O . ALA A 1 393 ? -33.908 33.812 -24.044 1.00 25.13 393 ALA A O 1
ATOM 2975 N N . LEU A 1 394 ? -33.898 32.102 -22.587 1.00 26.54 394 LEU A N 1
ATOM 2976 C CA . LEU A 1 394 ? -34.856 31.299 -23.347 1.00 23.38 394 LEU A CA 1
ATOM 2977 C C . LEU A 1 394 ? -36.215 31.995 -23.462 1.00 29.66 394 LEU A C 1
ATOM 2978 O O . LEU A 1 394 ? -36.880 31.906 -24.484 1.00 28.90 394 LEU A O 1
ATOM 2983 N N . TYR A 1 395 ? -36.630 32.689 -22.411 1.00 29.94 395 TYR A N 1
ATOM 2984 C CA . TYR A 1 395 ? -37.909 33.377 -22.458 1.00 23.00 395 TYR A CA 1
ATOM 2985 C C . TYR A 1 395 ? -37.856 34.564 -23.409 1.00 30.17 395 TYR A C 1
ATOM 2986 O O . TYR A 1 395 ? -38.780 34.790 -24.190 1.00 23.02 395 TYR A O 1
ATOM 2995 N N . GLN A 1 396 ? -36.776 35.329 -23.324 1.00 27.71 396 GLN A N 1
ATOM 2996 C CA . GLN A 1 396 ? -36.624 36.513 -24.153 1.00 31.13 396 GLN A CA 1
ATOM 2997 C C . GLN A 1 396 ? -36.465 36.168 -25.629 1.00 31.72 396 GLN A C 1
ATOM 2998 O O . GLN A 1 396 ? -36.591 37.036 -26.483 1.00 32.75 396 GLN A O 1
ATOM 3004 N N . HIS A 1 397 ? -36.204 34.901 -25.934 1.00 29.84 397 HIS A N 1
ATOM 3005 C CA . HIS A 1 397 ? -36.118 34.476 -27.327 1.00 28.35 397 HIS A CA 1
ATOM 3006 C C . HIS A 1 397 ? -37.354 33.677 -27.742 1.00 31.33 397 HIS A C 1
ATOM 3007 O O . HIS A 1 397 ? -37.329 32.957 -28.738 1.00 35.42 397 HIS A O 1
ATOM 3014 N N . GLY A 1 398 ? -38.428 33.807 -26.966 1.00 22.08 398 GLY A N 1
ATOM 3015 C CA . GLY A 1 398 ? -39.687 33.138 -27.259 1.00 27.46 398 GLY A CA 1
ATOM 3016 C C . GLY A 1 398 ? -39.654 31.615 -27.224 1.00 31.47 398 GLY A C 1
ATOM 3017 O O . GLY A 1 398 ? -40.532 30.961 -27.789 1.00 33.40 398 GLY A O 1
ATOM 3018 N N . ALA A 1 399 ? -38.655 31.040 -26.561 1.00 27.08 399 ALA A N 1
ATOM 3019 C CA . ALA A 1 399 ? -38.527 29.583 -26.520 1.00 25.28 399 ALA A CA 1
ATOM 3020 C C . ALA A 1 399 ? -39.299 28.920 -25.366 1.00 27.77 399 ALA A C 1
ATOM 3021 O O . ALA A 1 399 ? -39.595 27.729 -25.423 1.00 31.73 399 ALA A O 1
ATOM 3023 N N . VAL A 1 400 ? -39.608 29.681 -24.320 1.00 22.63 400 VAL A N 1
ATOM 3024 C CA . VAL A 1 400 ? -40.360 29.154 -23.175 1.00 22.69 400 VAL A CA 1
ATOM 3025 C C . VAL A 1 400 ? -41.235 30.238 -22.567 1.00 20.90 400 VAL A C 1
ATOM 3026 O O . VAL A 1 400 ? -41.009 31.431 -22.778 1.00 22.23 400 VAL A O 1
ATOM 3030 N N . SER A 1 401 ? -42.236 29.821 -21.808 1.00 23.50 401 SER A N 1
ATOM 3031 C CA . SER A 1 401 ? -43.159 30.763 -21.188 1.00 24.89 401 SER A CA 1
ATOM 3032 C C . SER A 1 401 ? -42.499 31.477 -20.012 1.00 26.45 401 SER A C 1
ATOM 3033 O O . SER A 1 401 ? -41.458 31.047 -19.500 1.00 19.70 401 SER A O 1
ATOM 3036 N N . TYR A 1 402 ? -43.123 32.568 -19.587 1.00 21.53 402 TYR A N 1
ATOM 3037 C CA . TYR A 1 402 ? -42.594 33.359 -18.499 1.00 18.20 402 TYR A CA 1
ATOM 3038 C C . TYR A 1 402 ? -42.671 32.579 -17.184 1.00 23.28 402 TYR A C 1
ATOM 3039 O O . TYR A 1 402 ? -41.989 32.910 -16.231 1.00 15.11 402 TYR A O 1
ATOM 3048 N N . LEU A 1 403 ? -43.470 31.520 -17.151 1.00 22.56 403 LEU A N 1
ATOM 3049 C CA . LEU A 1 403 ? -43.584 30.712 -15.942 1.00 22.07 403 LEU A CA 1
ATOM 3050 C C . LEU A 1 403 ? -42.215 30.154 -15.542 1.00 20.00 403 LEU A C 1
ATOM 3051 O O . LEU A 1 403 ? -41.935 29.964 -14.366 1.00 21.48 403 LEU A O 1
ATOM 3056 N N . GLU A 1 404 ? -41.357 29.916 -16.525 1.00 21.41 404 GLU A N 1
ATOM 3057 C CA . GLU A 1 404 ? -39.993 29.477 -16.256 1.00 15.91 404 GLU A CA 1
ATOM 3058 C C . GLU A 1 404 ? -39.238 30.528 -15.446 1.00 19.99 404 GLU A C 1
ATOM 3059 O O . GLU A 1 404 ? -38.454 30.186 -14.556 1.00 20.85 404 GLU A O 1
ATOM 3065 N N . VAL A 1 405 ? -39.448 31.803 -15.774 1.00 19.20 405 VAL A N 1
ATOM 3066 C CA . VAL A 1 405 ? -38.749 32.885 -15.076 1.00 18.43 405 VAL A CA 1
ATOM 3067 C C . VAL A 1 405 ? -39.315 33.051 -13.671 1.00 20.37 405 VAL A C 1
ATOM 3068 O O . VAL A 1 405 ? -38.579 33.093 -12.678 1.00 21.97 405 VAL A O 1
ATOM 3072 N N . LEU A 1 406 ? -40.639 33.109 -13.599 1.00 24.15 406 LEU A N 1
ATOM 3073 C CA . LEU A 1 406 ? -41.344 33.237 -12.334 1.00 22.10 406 LEU A CA 1
ATOM 3074 C C . LEU A 1 406 ? -40.898 32.125 -11.364 1.00 25.04 406 LEU A C 1
ATOM 3075 O O . LEU A 1 406 ? -40.530 32.384 -10.222 1.00 20.51 406 LEU A O 1
ATOM 3080 N N . ASP A 1 407 ? -40.896 30.889 -11.850 1.00 23.65 407 ASP A N 1
ATOM 3081 C CA . ASP A 1 407 ? -40.599 29.734 -11.015 1.00 22.24 407 ASP A CA 1
ATOM 3082 C C . ASP A 1 407 ? -39.173 29.796 -10.497 1.00 22.91 407 ASP A C 1
ATOM 3083 O O . ASP A 1 407 ? -38.899 29.468 -9.343 1.00 21.80 407 ASP A O 1
ATOM 3088 N N . ALA A 1 408 ? -38.258 30.198 -11.370 1.00 20.77 408 ALA A N 1
ATOM 3089 C CA . ALA A 1 408 ? -36.865 30.255 -11.003 1.00 23.36 408 ALA A CA 1
ATOM 3090 C C . ALA A 1 408 ? -36.651 31.382 -9.973 1.00 20.34 408 ALA A C 1
ATOM 3091 O O . ALA A 1 408 ? -35.934 31.198 -8.998 1.00 26.31 408 ALA A O 1
ATOM 3093 N N . GLU A 1 409 ? -37.303 32.526 -10.169 1.00 21.45 409 GLU A N 1
ATOM 3094 C CA . GLU A 1 409 ? -37.237 33.639 -9.200 1.00 23.35 409 GLU A CA 1
ATOM 3095 C C . GLU A 1 409 ? -37.761 33.254 -7.813 1.00 22.24 409 GLU A C 1
ATOM 3096 O O . GLU A 1 409 ? -37.127 33.538 -6.793 1.00 23.08 409 GLU A O 1
ATOM 3102 N N . ARG A 1 410 ? -38.925 32.613 -7.787 1.00 18.43 410 ARG A N 1
ATOM 3103 C CA . ARG A 1 410 ? -39.563 32.222 -6.541 1.00 22.52 410 ARG A CA 1
ATOM 3104 C C . ARG A 1 410 ? -38.658 31.293 -5.731 1.00 22.48 410 ARG A C 1
ATOM 3105 O O . ARG A 1 410 ? -38.459 31.491 -4.525 1.00 19.39 410 ARG A O 1
ATOM 3113 N N . SER A 1 411 ? -38.126 30.275 -6.397 1.00 20.27 411 SER A N 1
ATOM 3114 C CA . SER A 1 411 ? -37.295 29.280 -5.728 1.00 16.84 411 SER A CA 1
ATOM 3115 C C . SER A 1 411 ? -36.004 29.913 -5.242 1.00 20.47 411 SER A C 1
ATOM 3116 O O . SER A 1 411 ? -35.521 29.600 -4.161 1.00 23.17 411 SER A O 1
ATOM 3119 N N . LEU A 1 412 ? -35.464 30.827 -6.044 1.00 16.58 412 LEU A N 1
ATOM 3120 C CA . LEU A 1 412 ? -34.240 31.528 -5.693 1.00 18.71 412 LEU A CA 1
ATOM 3121 C C . LEU A 1 412 ? -34.450 32.333 -4.413 1.00 20.54 412 LEU A C 1
ATOM 3122 O O . LEU A 1 412 ? -33.633 32.297 -3.488 1.00 16.07 412 LEU A O 1
ATOM 3127 N N . PHE A 1 413 ? -35.558 33.064 -4.370 1.00 18.73 413 PHE A N 1
ATOM 3128 C CA . PHE A 1 413 ? -35.861 33.905 -3.230 1.00 18.10 413 PHE A CA 1
ATOM 3129 C C . PHE A 1 413 ? -36.112 33.054 -1.986 1.00 19.54 413 PHE A C 1
ATOM 3130 O O . PHE A 1 413 ? -35.630 33.390 -0.905 1.00 20.84 413 PHE A O 1
ATOM 3138 N N . ALA A 1 414 ? -36.847 31.951 -2.142 1.00 14.50 414 ALA A N 1
ATOM 3139 C CA . ALA A 1 414 ? -37.149 31.076 -1.000 1.00 21.87 414 ALA A CA 1
ATOM 3140 C C . ALA A 1 414 ? -35.875 30.451 -0.447 1.00 19.28 414 ALA A C 1
ATOM 3141 O O . ALA A 1 414 ? -35.731 30.274 0.761 1.00 20.08 414 ALA A O 1
ATOM 3143 N N . THR A 1 415 ? -34.951 30.118 -1.342 1.00 15.37 415 THR A N 1
ATOM 3144 C CA . THR A 1 415 ? -33.706 29.466 -0.945 1.00 18.04 415 THR A CA 1
ATOM 3145 C C . THR A 1 415 ? -32.825 30.446 -0.176 1.00 21.19 415 THR A C 1
ATOM 3146 O O . THR A 1 415 ? -32.223 30.083 0.832 1.00 22.00 415 THR A O 1
ATOM 3150 N N . ARG A 1 416 ? -32.795 31.702 -0.620 1.00 20.84 416 ARG A N 1
ATOM 3151 C CA . ARG A 1 416 ? -32.053 32.746 0.091 1.00 20.42 416 ARG A CA 1
ATOM 3152 C C . ARG A 1 416 ? -32.578 32.946 1.519 1.00 24.23 416 ARG A C 1
ATOM 3153 O O . ARG A 1 416 ? -31.800 33.079 2.461 1.00 18.15 416 ARG A O 1
ATOM 3161 N N . GLN A 1 417 ? -33.898 32.985 1.676 1.00 13.96 417 GLN A N 1
ATOM 3162 C CA . GLN A 1 417 ? -34.479 33.128 3.010 1.00 17.66 417 GLN A CA 1
ATOM 3163 C C . GLN A 1 417 ? -34.177 31.906 3.882 1.00 18.09 417 GLN A C 1
ATOM 3164 O O . GLN A 1 417 ? -33.947 32.022 5.085 1.00 22.44 417 GLN A O 1
ATOM 3170 N N . THR A 1 418 ? -34.171 30.736 3.258 1.00 16.99 418 THR A N 1
ATOM 3171 C CA . THR A 1 418 ? -33.927 29.489 3.969 1.00 20.81 418 THR A CA 1
ATOM 3172 C C . THR A 1 418 ? -32.494 29.428 4.453 1.00 17.96 418 THR A C 1
ATOM 3173 O O . THR A 1 418 ? -32.219 28.993 5.566 1.00 20.37 418 THR A O 1
ATOM 3177 N N . LEU A 1 419 ? -31.590 29.879 3.593 1.00 22.34 419 LEU A N 1
ATOM 3178 C CA . LEU A 1 419 ? -30.168 29.909 3.872 1.00 28.55 419 LEU A CA 1
ATOM 3179 C C . LEU A 1 419 ? -29.861 30.865 5.039 1.00 31.26 419 LEU A C 1
ATOM 3180 O O . LEU A 1 419 ? -29.053 30.549 5.921 1.00 26.80 419 LEU A O 1
ATOM 3185 N N . LEU A 1 420 ? -30.504 32.030 5.054 1.00 22.99 420 LEU A N 1
ATOM 3186 C CA . LEU A 1 420 ? -30.386 32.919 6.213 1.00 24.30 420 LEU A CA 1
ATOM 3187 C C . LEU A 1 420 ? -30.856 32.244 7.518 1.00 18.84 420 LEU A C 1
ATOM 3188 O O . LEU A 1 420 ? -30.202 32.364 8.553 1.00 19.19 420 LEU A O 1
ATOM 3193 N N . ASP A 1 421 ? -31.990 31.545 7.461 1.00 17.00 421 ASP A N 1
ATOM 3194 C CA . ASP A 1 421 ? -32.531 30.875 8.637 1.00 22.72 421 ASP A CA 1
ATOM 3195 C C . ASP A 1 421 ? -31.590 29.778 9.130 1.00 24.00 421 ASP A C 1
ATOM 3196 O O . ASP A 1 421 ? -31.434 29.572 10.339 1.00 25.16 421 ASP A O 1
ATOM 3201 N N . LEU A 1 422 ? -30.974 29.068 8.190 1.00 20.56 422 LEU A N 1
ATOM 3202 C CA . LEU A 1 422 ? -30.055 27.988 8.534 1.00 24.04 422 LEU A CA 1
ATOM 3203 C C . LEU A 1 422 ? -28.786 28.509 9.203 1.00 20.04 422 LEU A C 1
ATOM 3204 O O . LEU A 1 422 ? -28.280 27.912 10.153 1.00 26.02 422 LEU A O 1
ATOM 3209 N N . ASN A 1 423 ? -28.267 29.621 8.706 1.00 14.94 423 ASN A N 1
ATOM 3210 C CA . ASN A 1 423 ? -27.094 30.220 9.319 1.00 20.29 423 ASN A CA 1
ATOM 3211 C C . ASN A 1 423 ? -27.395 30.731 10.721 1.00 24.23 423 ASN A C 1
ATOM 3212 O O . ASN A 1 423 ? -26.560 30.628 11.619 1.00 21.09 423 ASN A O 1
ATOM 3217 N N . TYR A 1 424 ? -28.592 31.272 10.914 1.00 20.89 424 TYR A N 1
ATOM 3218 C CA . TYR A 1 424 ? -29.020 31.633 12.259 1.00 16.75 424 TYR A CA 1
ATOM 3219 C C . TYR A 1 424 ? -29.097 30.394 13.162 1.00 23.44 424 TYR A C 1
ATOM 3220 O O . TYR A 1 424 ? -28.603 30.419 14.297 1.00 26.57 424 TYR A O 1
ATOM 3229 N N . ALA A 1 425 ? -29.704 29.314 12.660 1.00 19.14 425 ALA A N 1
ATOM 3230 C CA . ALA A 1 425 ? -29.832 28.071 13.445 1.00 17.81 425 ALA A CA 1
ATOM 3231 C C . ALA A 1 425 ? -28.462 27.553 13.837 1.00 17.04 425 ALA A C 1
ATOM 3232 O O . ALA A 1 425 ? -28.264 27.028 14.940 1.00 18.62 425 ALA A O 1
ATOM 3234 N N . ARG A 1 426 ? -27.519 27.677 12.910 1.00 22.37 426 ARG A N 1
ATOM 3235 C CA . ARG A 1 426 ? -26.172 27.212 13.178 1.00 27.46 426 ARG A CA 1
ATOM 3236 C C . ARG A 1 426 ? -25.576 28.003 14.349 1.00 21.41 426 ARG A C 1
ATOM 3237 O O . ARG A 1 426 ? -25.074 27.410 15.305 1.00 22.71 426 ARG A O 1
ATOM 3245 N N . GLN A 1 427 ? -25.669 29.331 14.305 1.00 18.61 427 GLN A N 1
ATOM 3246 C CA . GLN A 1 427 ? -25.139 30.119 15.419 1.00 28.03 427 GLN A CA 1
ATOM 3247 C C . GLN A 1 427 ? -25.832 29.846 16.749 1.00 21.13 427 GLN A C 1
ATOM 3248 O O . GLN A 1 427 ? -25.179 29.801 17.785 1.00 28.62 427 GLN A O 1
ATOM 3254 N N . VAL A 1 428 ? -27.143 29.639 16.718 1.00 24.86 428 VAL A N 1
ATOM 3255 C CA . VAL A 1 428 ? -27.872 29.333 17.940 1.00 23.98 428 VAL A CA 1
ATOM 3256 C C . VAL A 1 428 ? -27.372 28.013 18.492 1.00 21.95 428 VAL A C 1
ATOM 3257 O O . VAL A 1 428 ? -27.165 27.868 19.687 1.00 21.04 428 VAL A O 1
ATOM 3261 N N . ASN A 1 429 ? -27.154 27.054 17.603 1.00 18.39 429 ASN A N 1
ATOM 3262 C CA . ASN A 1 429 ? -26.721 25.741 18.032 1.00 17.85 429 ASN A CA 1
ATOM 3263 C C . ASN A 1 429 ? -25.298 25.778 18.590 1.00 16.89 429 ASN A C 1
ATOM 3264 O O . ASN A 1 429 ? -25.003 25.123 19.590 1.00 21.57 429 ASN A O 1
ATOM 3269 N N . GLU A 1 430 ? -24.424 26.559 17.959 1.00 16.45 430 GLU A N 1
ATOM 3270 C CA . GLU A 1 430 ? -23.072 26.716 18.477 1.00 12.97 430 GLU A CA 1
ATOM 3271 C C . GLU A 1 430 ? -23.119 27.345 19.875 1.00 20.37 430 GLU A C 1
ATOM 3272 O O . GLU A 1 430 ? -22.379 26.941 20.771 1.00 20.86 430 GLU A O 1
ATOM 3278 N N . ILE A 1 431 ? -23.996 28.330 20.056 1.00 16.42 431 ILE A N 1
ATOM 3279 C CA . ILE A 1 431 ? -24.146 28.976 21.354 1.00 15.10 431 ILE A CA 1
ATOM 3280 C C . ILE A 1 431 ? -24.703 27.989 22.383 1.00 17.96 431 ILE A C 1
ATOM 3281 O O . ILE A 1 431 ? -24.223 27.914 23.516 1.00 18.78 431 ILE A O 1
ATOM 3286 N N . SER A 1 432 ? -25.699 27.217 21.971 1.00 14.29 432 SER A N 1
ATOM 3287 C CA . SER A 1 432 ? -26.289 26.196 22.828 1.00 18.12 432 SER A CA 1
ATOM 3288 C C . SER A 1 432 ? -25.263 25.147 23.245 1.00 14.27 432 SER A C 1
ATOM 3289 O O . SER A 1 432 ? -25.283 24.671 24.378 1.00 16.98 432 SER A O 1
ATOM 3292 N N . LEU A 1 433 ? -24.374 24.792 22.323 1.00 15.80 433 LEU A N 1
ATOM 3293 C CA . LEU A 1 433 ? -23.335 23.803 22.589 1.00 15.94 433 LEU A CA 1
ATOM 3294 C C . LEU A 1 433 ? -22.374 24.356 23.638 1.00 21.16 433 LEU A C 1
ATOM 3295 O O . LEU A 1 433 ? -22.123 23.732 24.681 1.00 23.02 433 LEU A O 1
ATOM 3300 N N . TYR A 1 434 ? -21.841 25.534 23.351 1.00 18.21 434 TYR A N 1
ATOM 3301 C CA . TYR A 1 434 ? -20.980 26.246 24.298 1.00 19.05 434 TYR A CA 1
ATOM 3302 C C . TYR A 1 434 ? -21.621 26.271 25.682 1.00 19.75 434 TYR A C 1
ATOM 3303 O O . TYR A 1 434 ? -21.001 25.914 26.685 1.00 21.00 434 TYR A O 1
ATOM 3312 N N . THR A 1 435 ? -22.889 26.643 25.729 1.00 21.02 435 THR A N 1
ATOM 3313 C CA . THR A 1 435 ? -23.576 26.790 27.000 1.00 22.57 435 THR A CA 1
ATOM 3314 C C . THR A 1 435 ? -23.776 25.445 27.701 1.00 19.29 435 THR A C 1
ATOM 3315 O O . THR A 1 435 ? -23.565 25.328 28.901 1.00 21.46 435 THR A O 1
ATOM 3319 N N . ALA A 1 436 ? -24.138 24.431 26.928 1.00 16.46 436 ALA A N 1
ATOM 3320 C CA . ALA A 1 436 ? -24.402 23.107 27.461 1.00 18.18 436 ALA A CA 1
ATOM 3321 C C . ALA A 1 436 ? -23.139 22.466 28.037 1.00 23.28 436 ALA A C 1
ATOM 3322 O O . ALA A 1 436 ? -23.219 21.587 28.899 1.00 21.70 436 ALA A O 1
ATOM 3324 N N . LEU A 1 437 ? -21.985 22.903 27.542 1.00 19.15 437 LEU A N 1
ATOM 3325 C CA . LEU A 1 437 ? -20.699 22.463 28.052 1.00 24.81 437 LEU A CA 1
ATOM 3326 C C . LEU A 1 437 ? -20.272 23.290 29.272 1.00 27.39 437 LEU A C 1
ATOM 3327 O O . LEU A 1 437 ? -19.180 23.111 29.794 1.00 29.27 437 LEU A O 1
ATOM 3332 N N . GLY A 1 438 ? -21.126 24.204 29.720 1.00 28.27 438 GLY A N 1
ATOM 3333 C CA . GLY A 1 438 ? -20.828 24.959 30.927 1.00 24.92 438 GLY A CA 1
ATOM 3334 C C . GLY A 1 438 ? -20.514 26.420 30.679 1.00 25.37 438 GLY A C 1
ATOM 3335 O O . GLY A 1 438 ? -20.298 27.178 31.623 1.00 23.68 438 GLY A O 1
ATOM 3336 N N . GLY A 1 439 ? -20.489 26.825 29.412 1.00 24.71 439 GLY A N 1
ATOM 3337 C CA . GLY A 1 439 ? -20.300 28.231 29.077 1.00 24.28 439 GLY A CA 1
ATOM 3338 C C . GLY A 1 439 ? -18.909 28.720 29.430 1.00 27.13 439 GLY A C 1
ATOM 3339 O O . GLY A 1 439 ? -17.954 27.940 29.437 1.00 34.41 439 GLY A O 1
ATOM 3340 N N . GLY A 1 440 ? -18.786 30.011 29.710 1.00 30.18 440 GLY A N 1
ATOM 3341 C CA . GLY A 1 440 ? -17.531 30.563 30.202 1.00 44.03 440 GLY A CA 1
ATOM 3342 C C . GLY A 1 440 ? -17.371 30.459 31.713 1.00 45.50 440 GLY A C 1
ATOM 3343 O O . GLY A 1 440 ? -18.273 30.827 32.483 1.00 45.04 440 GLY A O 1
#